Protein 2YX6 (pdb70)

Structure (mmCIF, N/CA/C/O backbone):
data_2YX6
#
_entry.id   2YX6
#
_cell.length_a   94.932
_cell.length_b   99.877
_cell.length_c   48.812
_cell.angle_alpha   90.00
_cell.angle_beta   112.33
_cell.angle_gamma   90.00
#
_symmetry.space_group_name_H-M   'C 1 2 1'
#
loop_
_entity.id
_entity.type
_entity.pdbx_description
1 polymer 'Hypothetical protein PH0822'
2 non-polymer "ADENOSINE-5'-DIPHOSPHATE"
3 water water
#
loop_
_atom_site.group_PDB
_atom_site.id
_atom_site.type_symbol
_atom_site.label_atom_id
_atom_site.label_alt_id
_atom_site.label_comp_id
_atom_site.label_asym_id
_atom_site.label_entity_id
_atom_site.label_seq_id
_atom_site.pdbx_PDB_ins_code
_atom_site.Cartn_x
_atom_site.Cartn_y
_atom_site.Cartn_z
_atom_site.occupancy
_atom_site.B_iso_or_equiv
_atom_site.auth_seq_id
_atom_site.auth_comp_id
_atom_site.auth_asym_id
_atom_site.auth_atom_id
_atom_site.pdbx_PDB_model_num
ATOM 1 N N . MET A 1 1 ? -2.345 10.747 2.861 1.00 29.30 1 MET A N 1
ATOM 2 C CA . MET A 1 1 ? -3.113 10.056 1.842 1.00 27.81 1 MET A CA 1
ATOM 3 C C . MET A 1 1 ? -4.320 9.487 2.558 1.00 25.63 1 MET A C 1
ATOM 4 O O . MET A 1 1 ? -4.472 9.681 3.761 1.00 25.30 1 MET A O 1
ATOM 9 N N . ARG A 1 2 ? -5.132 8.723 1.856 1.00 22.51 2 ARG A N 1
ATOM 10 C CA . ARG A 1 2 ? -6.336 8.219 2.474 1.00 20.86 2 ARG A CA 1
ATOM 11 C C . ARG A 1 2 ? -6.272 6.703 2.677 1.00 18.87 2 ARG A C 1
ATOM 12 O O . ARG A 1 2 ? -5.915 5.921 1.804 1.00 18.98 2 ARG A O 1
ATOM 20 N N . VAL A 1 3 ? -6.528 6.303 3.905 1.00 19.54 3 VAL A N 1
ATOM 21 C CA . VAL A 1 3 ? -6.448 4.909 4.303 1.00 18.39 3 VAL A CA 1
ATOM 22 C C . VAL A 1 3 ? -7.826 4.434 4.715 1.00 17.99 3 VAL A C 1
ATOM 23 O O . VAL A 1 3 ? -8.521 5.114 5.477 1.00 18.70 3 VAL A O 1
ATOM 27 N N . ALA A 1 4 ? -8.193 3.263 4.192 1.00 15.78 4 ALA A N 1
ATOM 28 C CA . ALA A 1 4 ? -9.469 2.577 4.419 1.00 15.22 4 ALA A CA 1
ATOM 29 C C . ALA A 1 4 ? -9.277 1.375 5.380 1.00 15.18 4 ALA A C 1
ATOM 30 O O . ALA A 1 4 ? -8.356 0.620 5.209 1.00 16.28 4 ALA A O 1
ATOM 32 N N . ILE A 1 5 ? -10.190 1.192 6.318 1.00 15.43 5 ILE A N 1
ATOM 33 C CA . ILE A 1 5 ? -10.090 0.156 7.323 1.00 16.07 5 ILE A CA 1
ATOM 34 C C . ILE A 1 5 ? -11.476 -0.446 7.582 1.00 15.63 5 ILE A C 1
ATOM 35 O O . ILE A 1 5 ? -12.386 0.265 7.927 1.00 14.10 5 ILE A O 1
ATOM 40 N N . PRO A 1 6 ? -11.610 -1.790 7.452 1.00 15.56 6 PRO A N 1
ATOM 41 C CA . PRO A 1 6 ? -12.918 -2.426 7.724 1.00 15.25 6 PRO A CA 1
ATOM 42 C C . PRO A 1 6 ? -13.176 -2.428 9.231 1.00 17.47 6 PRO A C 1
ATOM 43 O O . PRO A 1 6 ? -12.250 -2.762 10.007 1.00 16.48 6 PRO A O 1
ATOM 47 N N . ALA A 1 7 ? -14.374 -2.004 9.660 1.00 18.31 7 ALA A N 1
ATOM 48 C CA . ALA A 1 7 ? -14.671 -1.892 11.083 1.00 21.58 7 ALA A CA 1
ATOM 49 C C . ALA A 1 7 ? -15.653 -2.955 11.484 1.00 25.09 7 ALA A C 1
ATOM 50 O O . ALA A 1 7 ? -16.534 -3.318 10.696 1.00 24.74 7 ALA A O 1
ATOM 52 N N . GLU A 1 8 ? -15.527 -3.408 12.728 1.00 28.06 8 GLU A N 1
ATOM 53 C CA . GLU A 1 8 ? -16.402 -4.419 13.282 1.00 33.80 8 GLU A CA 1
ATOM 54 C C . GLU A 1 8 ? -17.781 -3.834 13.724 1.00 34.01 8 GLU A C 1
ATOM 55 O O . GLU A 1 8 ? -18.810 -4.514 13.733 1.00 34.74 8 GLU A O 1
ATOM 61 N N . ASP A 1 9 ? -17.785 -2.557 14.065 1.00 34.83 9 ASP A N 1
ATOM 62 C CA . ASP A 1 9 ? -18.896 -1.860 14.683 1.00 35.15 9 ASP A CA 1
ATOM 63 C C . ASP A 1 9 ? -19.014 -0.572 13.919 1.00 34.45 9 ASP A C 1
ATOM 64 O O . ASP A 1 9 ? -18.116 -0.239 13.154 1.00 34.00 9 ASP A O 1
ATOM 69 N N . ASP A 1 10 ? -20.053 0.210 14.175 1.00 34.81 10 ASP A N 1
ATOM 70 C CA . ASP A 1 10 ? -20.063 1.592 13.671 1.00 35.32 10 ASP A CA 1
A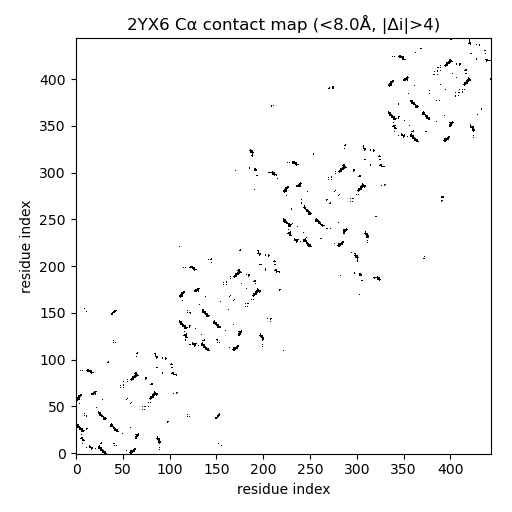TOM 71 C C . ASP A 1 10 ? -19.399 2.580 14.616 1.00 34.10 10 ASP A C 1
ATOM 72 O O . ASP A 1 10 ? -19.667 3.771 14.557 1.00 34.00 10 ASP A O 1
ATOM 77 N N . ARG A 1 11 ? -18.469 2.105 15.434 1.00 33.17 11 ARG A N 1
ATOM 78 C CA . ARG A 1 11 ? -17.787 2.986 16.387 1.00 31.82 11 ARG A CA 1
ATOM 79 C C . ARG A 1 11 ? -16.617 3.853 15.878 1.00 30.62 11 ARG A C 1
ATOM 80 O O . ARG A 1 11 ? -15.902 4.431 16.694 1.00 29.37 11 ARG A O 1
ATOM 88 N N . GLY A 1 12 ? -16.414 3.948 14.552 1.00 29.30 12 GLY A N 1
ATOM 89 C CA . GLY A 1 12 ? -15.339 4.793 13.976 1.00 26.74 12 GLY A CA 1
ATOM 90 C C . GLY A 1 12 ? -13.946 4.366 14.435 1.00 26.59 12 GLY A C 1
ATOM 91 O O . GLY A 1 12 ? -13.652 3.156 14.508 1.00 25.38 12 GLY A O 1
ATOM 92 N N . ILE A 1 13 ? -13.103 5.342 14.783 1.00 24.36 13 ILE A N 1
ATOM 93 C CA . ILE A 1 13 ? -11.776 5.020 15.276 1.00 23.73 13 ILE A CA 1
ATOM 94 C C . ILE A 1 13 ? -11.717 4.326 16.659 1.00 23.35 13 ILE A C 1
ATOM 95 O O . ILE A 1 13 ? -10.627 3.929 17.105 1.00 23.75 13 ILE A O 1
ATOM 100 N N . LYS A 1 14 ? -12.879 4.153 17.298 1.00 23.22 14 LYS A N 1
ATOM 101 C CA . LYS A 1 14 ? -12.970 3.354 18.511 1.00 22.88 14 LYS A CA 1
ATOM 102 C C . LYS A 1 14 ? -13.402 1.892 18.259 1.00 23.61 14 LYS A C 1
ATOM 103 O O . LYS A 1 14 ? -13.477 1.084 19.232 1.00 23.12 14 LYS A O 1
ATOM 109 N N . SER A 1 15 ? -13.649 1.540 16.987 1.00 21.21 15 SER A N 1
ATOM 110 C CA . SER A 1 15 ? -14.026 0.165 16.670 1.00 21.37 15 SER A CA 1
ATOM 111 C C . SER A 1 15 ? -12.777 -0.666 16.458 1.00 20.52 15 SER A C 1
ATOM 112 O O . SER A 1 15 ? -11.698 -0.140 16.383 1.00 21.36 15 SER A O 1
ATOM 115 N N . ASN A 1 16 ? -12.907 -1.972 16.377 1.00 21.80 16 ASN A N 1
ATOM 116 C CA . ASN A 1 16 ? -11.743 -2.802 16.046 1.00 21.58 16 ASN A CA 1
ATOM 117 C C . ASN A 1 16 ? -11.754 -3.080 14.540 1.00 21.70 16 ASN A C 1
ATOM 118 O O . ASN A 1 16 ? -12.797 -3.020 13.907 1.00 21.68 16 ASN A O 1
ATOM 123 N N . VAL A 1 17 ? -10.602 -3.420 13.984 1.00 20.97 17 VAL A N 1
ATOM 124 C CA . VAL A 1 17 ? -10.525 -3.917 12.631 1.00 21.31 17 VAL A CA 1
ATOM 125 C C . VAL A 1 17 ? -11.388 -5.157 12.580 1.00 23.35 17 VAL A C 1
ATOM 126 O O . VAL A 1 17 ? -11.237 -6.026 13.397 1.00 22.28 17 VAL A O 1
ATOM 130 N N . SER A 1 18 ? -12.326 -5.212 11.640 1.00 25.16 18 SER A N 1
ATOM 131 C CA . SER A 1 18 ? -13.137 -6.408 11.442 1.00 27.24 18 SER A CA 1
ATOM 132 C C . SER A 1 18 ? -12.231 -7.530 10.995 1.00 27.47 18 SER A C 1
ATOM 133 O O . SER A 1 18 ? -11.373 -7.356 10.129 1.00 27.24 18 SER A O 1
ATOM 136 N N . LYS A 1 19 ? -12.406 -8.691 11.590 1.00 28.85 19 LYS A N 1
ATOM 137 C CA . LYS A 1 19 ? -11.552 -9.806 11.228 1.00 31.59 19 LYS A CA 1
ATOM 138 C C . LYS A 1 19 ? -11.805 -10.341 9.800 1.00 31.25 19 LYS A C 1
ATOM 139 O O . LYS A 1 19 ? -10.907 -10.935 9.213 1.00 30.99 19 LYS A O 1
ATOM 145 N N . HIS A 1 20 ? -12.990 -10.106 9.227 1.00 31.40 20 HIS A N 1
ATOM 146 C CA . HIS A 1 20 ? -13.247 -10.546 7.838 1.00 31.69 20 HIS A CA 1
ATOM 147 C C . HIS A 1 20 ? -13.614 -9.395 6.912 1.00 31.31 20 HIS A C 1
ATOM 148 O O . HIS A 1 20 ? -14.731 -8.911 6.950 1.00 30.30 20 HIS A O 1
ATOM 155 N N . PHE A 1 21 ? -12.681 -9.001 6.053 1.00 31.53 21 PHE A N 1
ATOM 156 C CA . PHE A 1 21 ? -12.965 -8.005 5.046 1.00 32.73 21 PHE A CA 1
ATOM 157 C C . PHE A 1 21 ? -14.079 -8.592 4.156 1.00 35.04 21 PHE A C 1
ATOM 158 O O . PHE A 1 21 ? -14.188 -9.806 3.923 1.00 36.83 21 PHE A O 1
ATOM 166 N N . GLY A 1 22 ? -14.947 -7.773 3.655 1.00 36.18 22 GLY A N 1
ATOM 167 C CA . GLY A 1 22 ? -15.857 -8.410 2.676 1.00 37.82 22 GLY A CA 1
ATOM 168 C C . GLY A 1 22 ? -17.167 -8.694 3.357 1.00 37.87 22 GLY A C 1
ATOM 169 O O . GLY A 1 22 ? -18.194 -8.231 2.901 1.00 39.52 22 GLY A O 1
ATOM 170 N N . ARG A 1 23 ? -17.142 -9.370 4.500 1.00 37.17 23 ARG A N 1
ATOM 171 C CA . ARG A 1 23 ? -18.381 -9.464 5.266 1.00 37.17 23 ARG A CA 1
ATOM 172 C C . ARG A 1 23 ? -18.596 -8.272 6.207 1.00 36.14 23 ARG A C 1
ATOM 173 O O . ARG A 1 23 ? -19.663 -8.085 6.748 1.00 36.51 23 ARG A O 1
ATOM 181 N N . SER A 1 24 ? -17.594 -7.418 6.343 1.00 35.17 24 SER A N 1
ATOM 182 C CA . SER A 1 24 ? -17.714 -6.227 7.175 1.00 34.23 24 SER A CA 1
ATOM 183 C C . SER A 1 24 ? -18.735 -5.178 6.614 1.00 33.82 24 SER A C 1
ATOM 184 O O . SER A 1 24 ? -18.937 -5.036 5.398 1.00 33.48 24 SER A O 1
ATOM 187 N N . ARG A 1 25 ? -19.381 -4.462 7.521 1.00 33.65 25 ARG A N 1
ATOM 188 C CA . ARG A 1 25 ? -20.492 -3.585 7.137 1.00 33.86 25 ARG A CA 1
ATOM 189 C C . ARG A 1 25 ? -20.223 -2.109 7.381 1.00 31.90 25 ARG A C 1
ATOM 190 O O . ARG A 1 25 ? -21.004 -1.262 6.962 1.00 31.45 25 ARG A O 1
ATOM 198 N N . TYR A 1 26 ? -19.093 -1.810 8.023 1.00 31.12 26 TYR A N 1
ATOM 199 C CA . TYR A 1 26 ? -18.641 -0.437 8.203 1.00 28.78 26 TYR A CA 1
ATOM 200 C C . TYR A 1 26 ? -17.190 -0.300 7.800 1.00 26.00 26 TYR A C 1
ATOM 201 O O . TYR A 1 26 ? -16.402 -1.195 7.988 1.00 23.25 26 TYR A O 1
ATOM 210 N N . PHE A 1 27 ? -16.831 0.850 7.260 1.00 22.10 27 PHE A N 1
ATOM 211 C CA . PHE A 1 27 ? -15.468 1.135 6.871 1.00 20.10 27 PHE A CA 1
ATOM 212 C C . PHE A 1 27 ? -15.139 2.479 7.444 1.00 18.99 27 PHE A C 1
ATOM 213 O O . PHE A 1 27 ? -15.984 3.374 7.482 1.00 18.34 27 PHE A O 1
ATOM 221 N N . VAL A 1 28 ? -1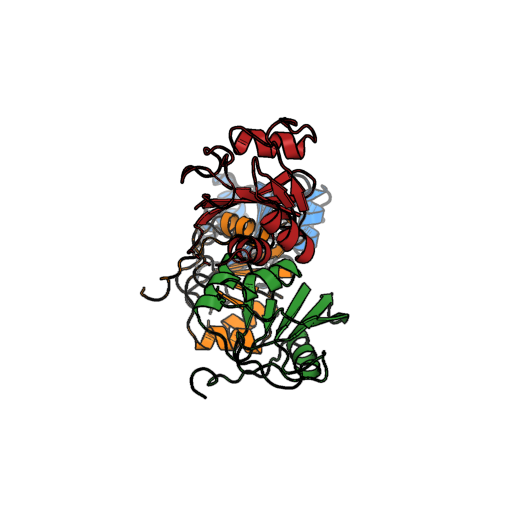3.889 2.634 7.831 1.00 18.13 28 VAL A N 1
ATOM 222 C CA . VAL A 1 28 ? -13.343 3.927 8.271 1.00 15.01 28 VAL A CA 1
ATOM 223 C C . VAL A 1 28 ? -12.274 4.417 7.292 1.00 16.33 28 VAL A C 1
ATOM 224 O O . VAL A 1 28 ? -11.366 3.697 6.953 1.00 16.24 28 VAL A O 1
ATOM 228 N N . PHE A 1 29 ? -12.395 5.658 6.842 1.00 16.55 29 PHE A N 1
ATOM 229 C CA . PHE A 1 29 ? -11.505 6.294 5.869 1.00 16.77 29 PHE A CA 1
ATOM 230 C C . PHE A 1 29 ? -10.773 7.365 6.647 1.00 17.10 29 PHE A C 1
ATOM 231 O O . PHE A 1 29 ? -11.395 8.233 7.280 1.00 18.40 29 PHE A O 1
ATOM 239 N N . VAL A 1 30 ? -9.461 7.289 6.629 1.00 18.41 30 VAL A N 1
ATOM 240 C CA . VAL A 1 30 ? -8.682 8.214 7.444 1.00 20.02 30 VAL A CA 1
ATOM 241 C C . VAL A 1 30 ? -7.735 8.981 6.556 1.00 21.71 30 VAL A C 1
ATOM 242 O O . VAL A 1 30 ? -6.869 8.351 5.860 1.00 22.46 30 VAL A O 1
ATOM 246 N N . ASP A 1 31 ? -7.850 10.312 6.579 1.00 22.71 31 ASP A N 1
ATOM 247 C CA . ASP A 1 31 ? -6.937 11.152 5.855 1.00 24.41 31 ASP A CA 1
ATOM 248 C C . ASP A 1 31 ? -5.728 11.523 6.666 1.00 25.26 31 ASP A C 1
ATOM 249 O O . ASP A 1 31 ? -5.843 12.183 7.712 1.00 24.78 31 ASP A O 1
ATOM 254 N N . ILE A 1 32 ? -4.568 11.116 6.169 1.00 24.70 32 ILE A N 1
ATOM 255 C CA . ILE A 1 32 ? -3.328 11.302 6.930 1.00 26.47 32 ILE A CA 1
ATOM 256 C C . ILE A 1 32 ? -2.440 12.293 6.154 1.00 29.19 32 ILE A C 1
ATOM 257 O O . ILE A 1 32 ? -2.254 12.183 4.927 1.00 29.95 32 ILE A O 1
ATOM 262 N N . GLU A 1 33 ? -1.930 13.284 6.870 1.00 31.40 33 GLU A N 1
ATOM 263 C CA . GLU A 1 33 ? -0.979 14.247 6.300 1.00 32.99 33 GLU A CA 1
ATOM 264 C C . GLU A 1 33 ? 0.211 14.363 7.260 1.00 33.58 33 GLU A C 1
ATOM 265 O O . GLU A 1 33 ? 0.066 14.904 8.354 1.00 32.71 33 GLU A O 1
ATOM 271 N N . GLY A 1 34 ? 1.343 13.747 6.882 1.00 34.14 34 GLY A N 1
ATOM 272 C CA . GLY A 1 34 ? 2.487 13.618 7.792 1.00 35.09 34 GLY A CA 1
ATOM 273 C C . GLY A 1 34 ? 2.164 12.747 9.001 1.00 35.29 34 GLY A C 1
ATOM 274 O O . GLY A 1 34 ? 1.776 11.599 8.868 1.00 35.46 34 GLY A O 1
ATOM 275 N N . GLU A 1 35 ? 2.344 13.309 10.186 1.00 35.95 35 GLU A N 1
ATOM 276 C CA . GLU A 1 35 ? 2.048 12.631 11.442 1.00 36.33 35 GLU A CA 1
ATOM 277 C C . GLU A 1 35 ? 0.622 12.906 11.811 1.00 33.89 35 GLU A C 1
ATOM 278 O O . GLU A 1 35 ? 0.191 12.464 12.856 1.00 34.90 35 GLU A O 1
ATOM 284 N N . ASP A 1 36 ? -0.119 13.615 10.948 1.00 30.70 36 ASP A N 1
ATOM 285 C CA . ASP A 1 36 ? -1.411 14.207 11.326 1.00 29.71 36 ASP A CA 1
ATOM 286 C C . ASP A 1 36 ? -2.612 13.521 10.641 1.00 27.27 36 ASP A C 1
ATOM 287 O O . ASP A 1 36 ? -2.609 13.268 9.448 1.00 27.56 36 ASP A O 1
ATOM 292 N N . VAL A 1 37 ? -3.590 13.208 11.469 1.00 27.44 37 VAL A N 1
ATOM 293 C CA . VAL A 1 37 ? -4.847 12.624 11.067 1.00 28.21 37 VAL A CA 1
ATOM 294 C C . VAL A 1 37 ? -5.755 13.823 10.837 1.00 28.11 37 VAL A C 1
ATOM 295 O O . VAL A 1 37 ? -6.184 14.445 11.820 1.00 29.29 37 VAL A O 1
ATOM 299 N N . LYS A 1 38 ? -6.026 14.143 9.574 1.00 27.54 38 LYS A N 1
ATOM 300 C CA . LYS A 1 38 ? -6.794 15.323 9.192 1.00 27.09 38 LYS A CA 1
ATOM 301 C C . LYS A 1 38 ? -8.312 15.130 9.124 1.00 25.76 38 LYS A C 1
ATOM 302 O O . LYS A 1 38 ? -9.069 16.078 9.182 1.00 25.70 38 LYS A O 1
ATOM 308 N N . ASN A 1 39 ? -8.761 13.897 8.954 1.00 24.88 39 ASN A N 1
ATOM 309 C CA . ASN A 1 39 ? -10.165 13.641 8.763 1.00 24.13 39 ASN A CA 1
ATOM 310 C C . ASN A 1 39 ? -10.424 12.166 9.032 1.00 23.28 39 ASN A C 1
ATOM 311 O O . ASN A 1 39 ? -9.586 11.318 8.644 1.00 21.81 39 ASN A O 1
ATOM 316 N N . VAL A 1 40 ? -11.530 11.873 9.727 1.00 20.61 40 VAL A N 1
ATOM 317 C CA . VAL A 1 40 ? -12.042 10.509 9.849 1.00 21.06 40 VAL A CA 1
ATOM 318 C C . VAL A 1 40 ? -13.457 10.458 9.275 1.00 22.40 40 VAL A C 1
ATOM 319 O O . VAL A 1 40 ? -14.260 11.357 9.490 1.00 21.81 40 VAL A O 1
ATOM 323 N N . GLU A 1 41 ? -13.741 9.433 8.485 1.00 22.88 41 GLU A N 1
ATOM 324 C CA . GLU A 1 41 ? -15.031 9.318 7.831 1.00 22.38 41 GLU A CA 1
ATOM 325 C C . GLU A 1 41 ? -15.483 7.912 8.069 1.00 23.11 41 GLU A C 1
ATOM 326 O O . GLU A 1 41 ? -14.759 6.970 7.762 1.00 21.07 41 GLU A O 1
ATOM 332 N N . VAL A 1 42 ? -16.687 7.778 8.633 1.00 23.29 42 VAL A N 1
ATOM 333 C CA . VAL A 1 42 ? -17.217 6.502 9.051 1.00 24.60 42 VAL A CA 1
ATOM 334 C C . VAL A 1 42 ? -18.483 6.219 8.240 1.00 24.38 42 VAL A C 1
ATOM 335 O O . VAL A 1 42 ? -19.520 6.840 8.480 1.00 23.55 42 VAL A O 1
ATOM 339 N N . VAL A 1 43 ? -18.388 5.362 7.232 1.00 24.84 43 VAL A N 1
ATOM 340 C CA . VAL A 1 43 ? -19.599 5.085 6.392 1.00 23.42 43 VAL A CA 1
ATOM 341 C C . VAL A 1 43 ? -19.975 3.613 6.422 1.00 23.90 43 VAL A C 1
ATOM 342 O O . VAL A 1 43 ? -19.200 2.775 6.909 1.00 22.79 43 VAL A O 1
ATOM 346 N N . GLU A 1 44 ? -21.171 3.277 5.943 1.00 23.03 44 GLU A N 1
ATOM 347 C CA . GLU A 1 44 ? -21.535 1.877 5.893 1.00 27.63 44 GLU A CA 1
ATOM 348 C C . GLU A 1 44 ? -21.465 1.312 4.502 1.00 29.20 44 GLU A C 1
ATOM 349 O O . GLU A 1 44 ? -21.407 2.047 3.508 1.00 29.57 44 GLU A O 1
ATOM 355 N N . VAL A 1 45 ? -21.353 0.001 4.418 1.00 34.14 45 VAL A N 1
ATOM 356 C CA . VAL A 1 45 ? -21.269 -0.648 3.108 1.00 38.27 45 VAL A CA 1
ATOM 357 C C . VAL A 1 45 ? -22.694 -0.912 2.610 1.00 41.52 45 VAL A C 1
ATOM 358 O O . VAL A 1 45 ? -23.567 -1.338 3.395 1.00 42.08 45 VAL A O 1
ATOM 362 N N . PRO A 1 46 ? -22.944 -0.632 1.321 1.00 44.03 46 PRO A N 1
ATOM 363 C CA . PRO A 1 46 ? -24.159 -1.043 0.577 1.00 46.63 46 PRO A CA 1
ATOM 364 C C . PRO A 1 46 ? -24.520 -2.562 0.599 1.00 47.71 46 PRO A C 1
ATOM 365 O O . PRO A 1 46 ? -23.622 -3.412 0.652 1.00 48.18 46 PRO A O 1
ATOM 369 N N . PHE A 1 47 ? -25.843 -2.834 0.573 1.00 49.44 47 PHE A N 1
ATOM 370 C CA . PHE A 1 47 ? -26.554 -4.156 0.530 1.00 50.04 47 PHE A CA 1
ATOM 371 C C . PHE A 1 47 ? -26.764 -4.779 1.909 1.00 51.30 47 PHE A C 1
ATOM 372 O O . PHE A 1 47 ? -25.847 -5.397 2.481 1.00 53.29 47 PHE A O 1
ATOM 380 N N . GLY A 1 53 ? -16.564 -6.918 -8.398 1.00 39.16 53 GLY A N 1
ATOM 381 C CA . GLY A 1 53 ? -15.616 -6.256 -7.479 1.00 38.54 53 GLY A CA 1
ATOM 382 C C . GLY A 1 53 ? -16.245 -5.066 -6.769 1.00 38.31 53 GLY A C 1
ATOM 383 O O . GLY A 1 53 ? -15.697 -3.979 -6.762 1.00 37.80 53 GLY A O 1
ATOM 384 N N . ASP A 1 54 ? -17.398 -5.290 -6.133 1.00 37.65 54 ASP A N 1
ATOM 385 C CA . ASP A 1 54 ? -18.143 -4.222 -5.456 1.00 35.90 54 ASP A CA 1
ATOM 386 C C . ASP A 1 54 ? -17.322 -3.495 -4.400 1.00 33.56 54 ASP A C 1
ATOM 387 O O . ASP A 1 54 ? -17.094 -2.325 -4.538 1.00 32.46 54 ASP A O 1
ATOM 392 N N . LEU A 1 55 ? -16.887 -4.224 -3.371 1.00 31.07 55 LEU A N 1
ATOM 393 C CA . LEU A 1 55 ? -16.085 -3.671 -2.294 1.00 29.04 55 LEU A CA 1
ATOM 394 C C . LEU A 1 55 ? -14.870 -2.929 -2.717 1.00 26.82 55 LEU A C 1
ATOM 395 O O . LEU A 1 55 ? -14.703 -1.808 -2.283 1.00 28.14 55 LEU A O 1
ATOM 400 N N . PRO A 1 56 ? -14.006 -3.519 -3.565 1.00 26.25 56 PRO A N 1
ATOM 401 C CA . PRO A 1 56 ? -12.853 -2.746 -4.038 1.00 24.93 56 PRO A CA 1
ATOM 402 C C . PRO A 1 56 ? -13.191 -1.452 -4.717 1.00 25.11 56 PRO A C 1
ATOM 403 O O . PRO A 1 56 ? -12.500 -0.430 -4.537 1.00 23.06 56 PRO A O 1
ATOM 407 N N . ASN A 1 57 ? -14.261 -1.496 -5.502 1.00 25.45 57 ASN A N 1
ATOM 408 C CA . ASN A 1 57 ? -14.685 -0.344 -6.253 1.00 24.34 57 ASN A CA 1
ATOM 409 C C . ASN A 1 57 ? -15.263 0.637 -5.277 1.00 22.55 57 ASN A C 1
ATOM 410 O O . ASN A 1 57 ? -15.080 1.806 -5.419 1.00 23.70 57 ASN A O 1
ATOM 415 N N . PHE A 1 58 ? -15.968 0.149 -4.285 1.00 23.02 58 PHE A N 1
ATOM 416 C CA . PHE A 1 58 ? -16.449 0.999 -3.192 1.00 22.62 58 PHE A CA 1
ATOM 417 C C . PHE A 1 58 ? -15.298 1.781 -2.578 1.00 21.93 58 PHE A C 1
ATOM 418 O O . PHE A 1 58 ? -15.339 3.008 -2.486 1.00 21.10 58 PHE A O 1
ATOM 426 N N . ILE A 1 59 ? -14.225 1.064 -2.221 1.00 20.81 59 ILE A N 1
ATOM 427 C CA . ILE A 1 59 ? -13.027 1.703 -1.626 1.00 20.19 59 ILE A CA 1
ATOM 428 C C . ILE A 1 59 ? -12.368 2.729 -2.575 1.00 20.38 59 ILE A C 1
ATOM 429 O O . ILE A 1 59 ? -12.180 3.882 -2.202 1.00 19.43 59 ILE A O 1
ATOM 434 N N . LYS A 1 60 ? -12.075 2.335 -3.815 1.00 22.20 60 LYS A N 1
ATOM 435 C CA . LYS A 1 60 ? -11.536 3.223 -4.835 1.00 23.34 60 LYS A CA 1
ATOM 436 C C . LYS A 1 60 ? -12.400 4.470 -5.036 1.00 23.09 60 LYS A C 1
ATOM 437 O O . LYS A 1 60 ? -11.902 5.578 -5.059 1.00 21.85 60 LYS A O 1
ATOM 443 N N . ASP A 1 61 ? -13.719 4.275 -5.098 1.00 22.86 61 ASP A N 1
ATOM 444 C CA . ASP A 1 61 ? -14.659 5.391 -5.256 1.00 25.19 61 ASP A CA 1
ATOM 445 C C . ASP A 1 61 ? -14.610 6.378 -4.086 1.00 24.92 61 ASP A C 1
ATOM 446 O O . ASP A 1 61 ? -14.973 7.524 -4.243 1.00 25.25 61 ASP A O 1
ATOM 451 N N . HIS A 1 62 ? -14.178 5.906 -2.919 1.00 24.68 62 HIS A N 1
ATOM 452 C CA . HIS A 1 62 ? -13.947 6.772 -1.774 1.00 24.14 62 HIS A CA 1
ATOM 453 C C . HIS A 1 62 ? -12.554 7.366 -1.652 1.00 23.21 62 HIS A C 1
ATOM 454 O O . HIS A 1 62 ? -12.259 8.044 -0.687 1.00 24.87 62 HIS A O 1
ATOM 461 N N . GLY A 1 63 ? -11.723 7.178 -2.648 1.00 22.50 63 GLY A N 1
ATOM 462 C CA . GLY A 1 63 ? -10.412 7.849 -2.690 1.00 20.73 63 GLY A CA 1
ATOM 463 C C . GLY A 1 63 ? -9.327 7.138 -1.907 1.00 21.45 63 GLY A C 1
ATOM 464 O O . GLY A 1 63 ? -8.251 7.683 -1.756 1.00 19.70 63 GLY A O 1
ATOM 465 N N . ALA A 1 64 ? -9.600 5.927 -1.374 1.00 20.23 64 ALA A N 1
ATOM 466 C CA . ALA A 1 64 ? -8.599 5.295 -0.481 1.00 20.86 64 ALA A CA 1
ATOM 467 C C . ALA A 1 64 ? -7.548 4.659 -1.365 1.00 21.37 64 ALA A C 1
ATOM 468 O O . ALA A 1 64 ? -7.882 4.061 -2.399 1.00 20.69 64 ALA A O 1
ATOM 470 N N . LYS A 1 65 ? -6.271 4.823 -1.015 1.00 21.36 65 LYS A N 1
ATOM 471 C CA . LYS A 1 65 ? -5.221 4.232 -1.837 1.00 20.12 65 LYS A CA 1
ATOM 472 C C . LYS A 1 65 ? -4.521 3.131 -1.061 1.00 19.07 65 LYS A C 1
ATOM 473 O O . LYS A 1 65 ? -3.774 2.347 -1.620 1.00 17.68 65 LYS A O 1
ATOM 479 N N . ILE A 1 66 ? -4.801 3.062 0.235 1.00 16.42 66 ILE A N 1
ATOM 480 C CA . ILE A 1 66 ? -4.294 1.963 1.060 1.00 16.70 66 ILE A CA 1
ATOM 481 C C . ILE A 1 66 ? -5.427 1.367 1.892 1.00 16.11 66 ILE A C 1
ATOM 482 O O . ILE A 1 66 ? -6.271 2.058 2.384 1.00 16.78 66 ILE A O 1
ATOM 487 N N . VAL A 1 67 ? -5.431 0.055 2.026 1.00 17.31 67 VAL A N 1
ATOM 488 C CA . VAL A 1 67 ? -6.411 -0.649 2.859 1.00 14.80 67 VAL A CA 1
ATOM 489 C C . VAL A 1 67 ? -5.652 -1.435 3.925 1.00 15.29 67 VAL A C 1
ATOM 490 O O . VAL A 1 67 ? -4.729 -2.212 3.585 1.00 15.79 67 VAL A O 1
ATOM 494 N N . LEU A 1 68 ? -6.036 -1.252 5.185 1.00 13.89 68 LEU A N 1
ATOM 495 C CA . LEU A 1 68 ? -5.489 -2.043 6.259 1.00 14.69 68 LEU A CA 1
ATOM 496 C C . LEU A 1 68 ? -6.496 -3.063 6.685 1.00 16.29 68 LEU A C 1
ATOM 497 O O . LEU A 1 68 ? -7.549 -2.686 7.146 1.00 16.00 68 LEU A O 1
ATOM 502 N N . THR A 1 69 ? -6.150 -4.350 6.594 1.00 17.61 69 THR A N 1
ATOM 503 C CA . THR A 1 69 ? -7.097 -5.375 7.020 1.00 18.65 69 THR A CA 1
ATOM 504 C C . THR A 1 69 ? -6.432 -6.442 7.874 1.00 18.57 69 THR A C 1
ATOM 505 O O . THR A 1 69 ? -5.208 -6.520 7.942 1.00 20.16 69 THR A O 1
ATOM 509 N N . TYR A 1 70 ? -7.274 -7.247 8.533 1.00 18.69 70 TYR A N 1
ATOM 510 C CA . TYR A 1 70 ? -6.842 -8.460 9.202 1.00 19.17 70 TYR A CA 1
ATOM 511 C C . TYR A 1 70 ? -6.788 -9.548 8.119 1.00 18.53 70 TYR A C 1
ATOM 512 O O . TYR A 1 70 ? -5.770 -9.743 7.460 1.00 17.29 70 TYR A O 1
ATOM 521 N N . GLY A 1 71 ? -7.930 -10.172 7.877 1.00 17.21 71 GLY A N 1
ATOM 522 C CA . GLY A 1 71 ? -8.059 -11.188 6.843 1.00 18.57 71 GLY A CA 1
ATOM 523 C C . GLY A 1 71 ? -8.789 -10.662 5.603 1.00 19.16 71 GLY A C 1
ATOM 524 O O . GLY A 1 71 ? -9.703 -9.846 5.678 1.00 18.99 71 GLY A O 1
ATOM 525 N N . ILE A 1 72 ? -8.369 -11.142 4.443 1.00 18.90 72 ILE A N 1
ATOM 526 C CA . ILE A 1 72 ? -8.979 -10.742 3.198 1.00 20.14 72 ILE A CA 1
ATOM 527 C C . ILE A 1 72 ? -8.532 -11.777 2.215 1.00 20.73 72 ILE A C 1
ATOM 528 O O . ILE A 1 72 ? -7.464 -12.378 2.399 1.00 22.61 72 ILE A O 1
ATOM 533 N N . GLY A 1 73 ? -9.361 -12.075 1.225 1.00 21.75 73 GLY A N 1
ATOM 534 C CA . GLY A 1 73 ? -9.032 -13.126 0.268 1.00 21.08 73 GLY A CA 1
ATOM 535 C C . GLY A 1 73 ? -8.018 -12.700 -0.757 1.00 21.63 73 GLY A C 1
ATOM 536 O O . GLY A 1 73 ? -7.878 -11.528 -1.064 1.00 22.67 73 GLY A O 1
ATOM 537 N N . ARG A 1 74 ? -7.325 -13.665 -1.319 1.00 22.77 74 ARG A N 1
ATOM 538 C CA . ARG A 1 74 ? -6.313 -13.409 -2.344 1.00 24.73 74 ARG A CA 1
ATOM 539 C C . ARG A 1 74 ? -6.865 -12.701 -3.565 1.00 25.04 74 ARG A C 1
ATOM 540 O O . ARG A 1 74 ? -6.240 -11.795 -4.112 1.00 25.17 74 ARG A O 1
ATOM 548 N N . ARG A 1 75 ? -8.034 -13.157 -4.011 1.00 24.90 75 ARG A N 1
ATOM 549 C CA . ARG A 1 75 ? -8.734 -12.551 -5.128 1.00 24.13 75 ARG A CA 1
ATOM 550 C C . ARG A 1 75 ? -9.044 -11.071 -4.893 1.00 22.72 75 ARG A C 1
ATOM 551 O O . ARG A 1 75 ? -8.877 -10.277 -5.827 1.00 23.01 75 ARG A O 1
ATOM 559 N N . ALA A 1 76 ? -9.508 -10.724 -3.682 1.00 21.05 76 ALA A N 1
ATOM 560 C CA . ALA A 1 76 ? -9.827 -9.317 -3.292 1.00 21.27 76 ALA A CA 1
ATOM 561 C C . ALA A 1 76 ? -8.579 -8.429 -3.324 1.00 20.97 76 ALA A C 1
ATOM 562 O O . ALA A 1 76 ? -8.620 -7.315 -3.863 1.00 21.82 76 ALA A O 1
ATOM 564 N N . ILE A 1 77 ? -7.470 -8.946 -2.773 1.00 20.93 77 ILE A N 1
ATOM 565 C CA . ILE A 1 77 ? -6.155 -8.291 -2.783 1.00 19.11 77 ILE A CA 1
ATOM 566 C C . ILE A 1 77 ? -5.783 -8.049 -4.221 1.00 19.28 77 ILE A C 1
ATOM 567 O O . ILE A 1 77 ? -5.427 -6.955 -4.583 1.00 16.93 77 ILE A O 1
ATOM 572 N N . GLU A 1 78 ? -5.854 -9.085 -5.051 1.00 18.61 78 GLU A N 1
ATOM 573 C CA . GLU A 1 78 ? -5.454 -8.894 -6.461 1.00 20.26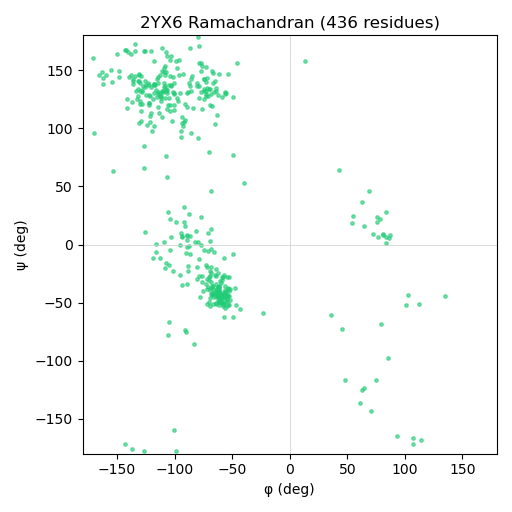 78 GLU A CA 1
ATOM 574 C C . GLU A 1 78 ? -6.332 -7.837 -7.188 1.00 19.35 78 GLU A C 1
ATOM 575 O O . GLU A 1 78 ? -5.838 -6.975 -7.945 1.00 19.03 78 GLU A O 1
ATOM 581 N N . TYR A 1 79 ? -7.620 -7.881 -6.898 1.00 19.85 79 TYR A N 1
ATOM 582 C CA . TYR A 1 79 ? -8.564 -6.940 -7.465 1.00 20.28 79 TYR A CA 1
ATOM 583 C C . TYR A 1 79 ? -8.200 -5.490 -7.004 1.00 19.41 79 TYR A C 1
ATOM 584 O O . TYR A 1 79 ? -8.190 -4.576 -7.806 1.00 17.58 79 TYR A O 1
ATOM 593 N N . PHE A 1 80 ? -7.798 -5.340 -5.738 1.00 19.33 80 PHE A N 1
ATOM 594 C CA . PHE A 1 80 ? -7.374 -4.063 -5.174 1.00 18.39 80 PHE A CA 1
ATOM 595 C C . PHE A 1 80 ? -6.139 -3.569 -5.909 1.00 19.93 80 PHE A C 1
ATOM 596 O O . PHE A 1 80 ? -6.054 -2.404 -6.353 1.00 20.57 80 PHE A O 1
ATOM 604 N N . ASN A 1 81 ? -5.189 -4.478 -6.070 1.00 18.94 81 ASN A N 1
ATOM 605 C CA . ASN A 1 81 ? -3.961 -4.206 -6.711 1.00 19.12 81 ASN A CA 1
ATOM 606 C C . ASN A 1 81 ? -4.153 -3.774 -8.168 1.00 19.27 81 ASN A C 1
ATOM 607 O O . ASN A 1 81 ? -3.473 -2.859 -8.648 1.00 20.84 81 ASN A O 1
ATOM 612 N N . SER A 1 82 ? -5.133 -4.361 -8.844 1.00 19.89 82 SER A N 1
ATOM 613 C CA . SER A 1 82 ? -5.388 -4.029 -10.230 1.00 19.49 82 SER A CA 1
ATOM 614 C C . SER A 1 82 ? -5.920 -2.592 -10.304 1.00 19.59 82 SER A C 1
ATOM 615 O O . SER A 1 82 ? -5.776 -1.935 -11.341 1.00 20.61 82 SER A O 1
ATOM 618 N N . LEU A 1 83 ? -6.515 -2.110 -9.220 1.00 19.13 83 LEU A N 1
ATOM 619 C CA . LEU A 1 83 ? -7.058 -0.743 -9.112 1.00 18.21 83 LEU A CA 1
ATOM 620 C C . LEU A 1 83 ? -6.038 0.221 -8.485 1.00 19.52 83 LEU A C 1
ATOM 621 O O . LEU A 1 83 ? -6.352 1.380 -8.102 1.00 20.37 83 LEU A O 1
ATOM 626 N N . GLY A 1 84 ? -4.813 -0.263 -8.343 1.00 18.81 84 GLY A N 1
ATOM 627 C CA . GLY A 1 84 ? -3.695 0.618 -7.902 1.00 18.84 84 GLY A CA 1
ATOM 628 C C . GLY A 1 84 ? -3.856 0.857 -6.424 1.00 18.51 84 GLY A C 1
ATOM 629 O O . GLY A 1 84 ? -3.398 1.883 -5.910 1.00 21.10 84 GLY A O 1
ATOM 630 N N . ILE A 1 85 ? -4.553 -0.058 -5.746 1.00 16.36 85 ILE A N 1
ATOM 631 C CA . ILE A 1 85 ? -4.731 0.031 -4.290 1.00 15.74 85 ILE A CA 1
ATOM 632 C C . ILE A 1 85 ? -3.931 -1.076 -3.534 1.00 16.67 85 ILE A C 1
ATOM 633 O O . ILE A 1 85 ? -3.962 -2.234 -3.928 1.00 15.02 85 ILE A O 1
ATOM 638 N N . SER A 1 86 ? -3.208 -0.670 -2.496 1.00 16.59 86 SER A N 1
ATOM 639 C CA . SER A 1 86 ? -2.300 -1.542 -1.755 1.00 17.82 86 SER A CA 1
ATOM 640 C C . SER A 1 86 ? -3.042 -2.037 -0.579 1.00 16.09 86 SER A C 1
ATOM 641 O O . SER A 1 86 ? -3.809 -1.301 -0.005 1.00 17.79 86 SER A O 1
ATOM 644 N N . VAL A 1 87 ? -2.780 -3.255 -0.165 1.00 16.41 87 VAL A N 1
ATOM 645 C CA . VAL A 1 87 ? -3.524 -3.828 0.946 1.00 16.55 87 VAL A CA 1
ATOM 646 C C . VAL A 1 87 ? -2.481 -4.270 1.986 1.00 17.01 87 VAL A C 1
ATOM 647 O O . VAL A 1 87 ? -1.467 -4.879 1.606 1.00 18.19 87 VAL A O 1
ATOM 651 N N . VAL A 1 88 ? -2.734 -4.015 3.269 1.00 14.96 88 VAL A N 1
ATOM 652 C CA . VAL A 1 88 ? -1.927 -4.569 4.361 1.00 16.50 88 VAL A CA 1
ATOM 653 C C . VAL A 1 88 ? -2.798 -5.572 5.139 1.00 17.07 88 VAL A C 1
ATOM 654 O O . VAL A 1 88 ? -3.934 -5.228 5.530 1.00 17.73 88 VAL A O 1
ATOM 658 N N . THR A 1 89 ? -2.290 -6.809 5.287 1.00 17.68 89 THR A N 1
ATOM 659 C CA . THR A 1 89 ? -3.005 -7.897 5.975 1.00 18.22 89 THR A CA 1
ATOM 660 C C . THR A 1 89 ? -2.381 -8.151 7.318 1.00 20.48 89 THR A C 1
ATOM 661 O O . THR A 1 89 ? -1.277 -7.703 7.565 1.00 18.99 89 THR A O 1
ATOM 665 N N . GLY A 1 90 ? -3.116 -8.833 8.206 1.00 20.76 90 GLY A N 1
ATOM 666 C CA . GLY A 1 90 ? -2.634 -9.103 9.585 1.00 20.64 90 GLY A CA 1
ATOM 667 C C . GLY A 1 90 ? -2.779 -7.992 10.631 1.00 19.80 90 GLY A C 1
ATOM 668 O O . GLY A 1 90 ? -2.307 -8.114 11.737 1.00 17.80 90 GLY A O 1
ATOM 669 N N . VAL A 1 91 ? -3.481 -6.922 10.286 1.00 19.61 91 VAL A N 1
ATOM 670 C CA . VAL A 1 91 ? -3.683 -5.787 11.193 1.00 18.95 91 VAL A CA 1
ATOM 671 C C . VAL A 1 91 ? -4.893 -6.064 12.077 1.00 19.31 91 VAL A C 1
ATOM 672 O O . VAL A 1 91 ? -5.940 -6.437 11.605 1.00 20.23 91 VAL A O 1
ATOM 676 N N . TYR A 1 92 ? -4.767 -5.861 13.380 1.00 20.80 92 TYR A N 1
ATOM 677 C CA . TYR A 1 92 ? -5.898 -6.056 14.308 1.00 21.01 92 TYR A CA 1
ATOM 678 C C . TYR A 1 92 ? -5.834 -5.006 15.378 1.00 20.05 92 TYR A C 1
ATOM 679 O O . TYR A 1 92 ? -4.786 -4.362 15.559 1.00 16.36 92 TYR A O 1
ATOM 688 N N . GLY A 1 93 ? -6.932 -4.895 16.131 1.00 19.27 93 GLY A N 1
ATOM 689 C CA . GLY A 1 93 ? -7.001 -4.033 17.292 1.00 18.10 93 GLY A CA 1
ATOM 690 C C . GLY A 1 93 ? -7.848 -2.798 17.056 1.00 18.55 93 GLY A C 1
ATOM 691 O O . GLY A 1 93 ? -8.538 -2.689 16.008 1.00 16.98 93 GLY A O 1
ATOM 692 N N . ARG A 1 94 ? -7.724 -1.830 17.981 1.00 18.52 94 ARG A N 1
ATOM 693 C CA . ARG A 1 94 ? -8.567 -0.621 17.914 1.00 19.50 94 ARG A CA 1
ATOM 694 C C . ARG A 1 94 ? -8.043 0.195 16.780 1.00 18.45 94 ARG A C 1
ATOM 695 O O . ARG A 1 94 ? -6.837 0.389 16.644 1.00 18.46 94 ARG A O 1
ATOM 703 N N . ILE A 1 95 ? -8.948 0.766 16.029 1.00 17.54 95 ILE A N 1
ATOM 704 C CA . ILE A 1 95 ? -8.529 1.431 14.813 1.00 17.55 95 ILE A CA 1
ATOM 705 C C . ILE A 1 95 ? -7.710 2.662 15.138 1.00 18.24 95 ILE A C 1
ATOM 706 O O . ILE A 1 95 ? -6.701 2.935 14.476 1.00 20.75 95 ILE A O 1
ATOM 711 N N . SER A 1 96 ? -8.049 3.355 16.215 1.00 19.84 96 SER A N 1
ATOM 712 C CA . SER A 1 96 ? -7.236 4.520 16.664 1.00 20.88 96 SER A CA 1
ATOM 713 C C . SER A 1 96 ? -5.766 4.135 16.893 1.00 21.86 96 SER A C 1
ATOM 714 O O . SER A 1 96 ? -4.873 4.890 16.533 1.00 21.40 96 SER A O 1
ATOM 717 N N . ASP A 1 97 ? -5.533 2.967 17.503 1.00 21.85 97 ASP A N 1
ATOM 718 C CA . ASP A 1 97 ? -4.178 2.471 17.784 1.00 21.44 97 ASP A CA 1
ATOM 719 C C . ASP A 1 97 ? -3.445 2.074 16.526 1.00 21.38 97 ASP A C 1
ATOM 720 O O . ASP A 1 97 ? -2.254 2.300 16.383 1.00 21.52 97 ASP A O 1
ATOM 725 N N . VAL A 1 98 ? -4.168 1.458 15.608 1.00 22.28 98 VAL A N 1
ATOM 726 C CA . VAL A 1 98 ? -3.640 1.061 14.313 1.00 21.77 98 VAL A CA 1
ATOM 727 C C . VAL A 1 98 ? -3.125 2.266 13.505 1.00 21.14 98 VAL A C 1
ATOM 728 O O . VAL A 1 98 ? -2.054 2.197 12.941 1.00 22.62 98 VAL A O 1
ATOM 732 N N . ILE A 1 99 ? -3.878 3.360 13.482 1.00 20.90 99 ILE A N 1
ATOM 733 C CA . ILE A 1 99 ? -3.578 4.561 12.727 1.00 21.05 99 ILE A CA 1
ATOM 734 C C . ILE A 1 99 ? -2.328 5.227 13.298 1.00 21.74 99 ILE A C 1
ATOM 735 O O . ILE A 1 99 ? -1.422 5.607 12.559 1.00 23.74 99 ILE A O 1
ATOM 740 N N . LYS A 1 100 ? -2.229 5.267 14.623 1.00 22.48 100 LYS A N 1
ATOM 741 C CA . LYS A 1 100 ? -1.035 5.779 15.301 1.00 23.19 100 LYS A CA 1
ATOM 742 C C . LYS A 1 100 ? 0.178 4.892 14.994 1.00 22.09 100 LYS A C 1
ATOM 743 O O . LYS A 1 100 ? 1.230 5.406 14.666 1.00 22.47 100 LYS A O 1
ATOM 749 N N . ALA A 1 101 ? 0.009 3.573 15.043 1.00 19.31 101 ALA A N 1
ATOM 750 C CA . ALA A 1 101 ? 1.080 2.639 14.689 1.00 21.76 101 ALA A CA 1
ATOM 751 C C . ALA A 1 101 ? 1.491 2.841 13.244 1.00 22.44 101 ALA A C 1
ATOM 752 O O . ALA A 1 101 ? 2.679 2.971 12.945 1.00 23.62 101 ALA A O 1
ATOM 754 N N . PHE A 1 102 ? 0.508 2.889 12.355 1.00 21.90 102 PHE A N 1
ATOM 755 C CA . PHE A 1 102 ? 0.754 3.050 10.934 1.00 21.64 102 PHE A CA 1
ATOM 756 C C . PHE A 1 102 ? 1.624 4.314 10.606 1.00 21.81 102 PHE A C 1
ATOM 757 O O . PHE A 1 102 ? 2.672 4.251 9.937 1.00 20.67 102 PHE A O 1
ATOM 765 N N . ILE A 1 103 ? 1.194 5.457 11.100 1.00 21.97 103 ILE A N 1
ATOM 766 C CA . ILE A 1 103 ? 1.940 6.733 10.961 1.00 21.98 103 ILE A CA 1
ATOM 767 C C . ILE A 1 103 ? 3.408 6.659 11.454 1.00 23.89 103 ILE A C 1
ATOM 768 O O . ILE A 1 103 ? 4.299 7.238 10.825 1.00 24.59 103 ILE A O 1
ATOM 773 N N . GLY A 1 104 ? 3.647 5.936 12.554 1.00 25.00 104 GLY A N 1
ATOM 774 C CA . GLY A 1 104 ? 4.997 5.735 13.109 1.00 25.81 104 GLY A CA 1
ATOM 775 C C . GLY A 1 104 ? 5.836 4.545 12.687 1.00 26.80 104 GLY A C 1
ATOM 776 O O . GLY A 1 104 ? 6.818 4.210 13.374 1.00 25.38 104 GLY A O 1
ATOM 777 N N . GLY A 1 105 ? 5.484 3.871 11.580 1.00 26.16 105 GLY A N 1
ATOM 778 C CA . GLY A 1 105 ? 6.327 2.759 11.095 1.00 26.72 105 GLY A CA 1
ATOM 779 C C . GLY A 1 105 ? 6.449 1.535 11.980 1.00 27.49 105 GLY A C 1
ATOM 780 O O . GLY A 1 105 ? 7.309 0.669 11.710 1.00 29.79 105 GLY A O 1
ATOM 781 N N . LYS A 1 106 ? 5.552 1.399 12.971 1.00 26.45 106 LYS A N 1
ATOM 782 C CA . LYS A 1 106 ? 5.529 0.276 13.928 1.00 25.94 106 LYS A CA 1
ATOM 783 C C . LYS A 1 106 ? 4.160 -0.436 13.993 1.00 25.69 106 LYS A C 1
ATOM 784 O O . LYS A 1 106 ? 3.431 -0.434 15.030 1.00 26.11 106 LYS A O 1
ATOM 790 N N . LEU A 1 107 ? 3.795 -1.073 12.900 1.00 24.33 107 LEU A N 1
ATOM 791 C CA . LEU A 1 107 ? 2.497 -1.666 12.870 1.00 25.24 107 LEU A CA 1
ATOM 792 C C . LEU A 1 107 ? 2.683 -3.037 13.501 1.00 25.33 107 LEU A C 1
ATOM 793 O O . LEU A 1 107 ? 3.730 -3.663 13.298 1.00 25.22 107 LEU A O 1
ATOM 798 N N . LYS A 1 108 ? 1.689 -3.474 14.281 1.00 26.76 108 LYS A N 1
ATOM 799 C CA . LYS A 1 108 ? 1.669 -4.823 14.874 1.00 29.02 108 LYS A CA 1
ATOM 800 C C . LYS A 1 108 ? 0.919 -5.828 14.012 1.00 27.23 108 LYS A C 1
ATOM 801 O O . LYS A 1 108 ? -0.279 -5.761 13.912 1.00 27.98 108 LYS A O 1
ATOM 807 N N . ILE A 1 109 ? 1.630 -6.762 13.401 1.00 25.62 109 ILE A N 1
ATOM 808 C CA . ILE A 1 109 ? 1.012 -7.671 12.400 1.00 25.36 109 ILE A CA 1
ATOM 809 C C . ILE A 1 109 ? 0.830 -9.067 12.945 1.00 25.37 109 ILE A C 1
ATOM 810 O O . ILE A 1 109 ? 1.753 -9.615 13.539 1.00 24.93 109 ILE A O 1
ATOM 815 N N . ASP A 1 110 ? -0.347 -9.655 12.755 1.00 26.46 110 ASP A N 1
ATOM 816 C CA . ASP A 1 110 ? -0.565 -11.045 13.101 1.00 25.74 110 ASP A CA 1
ATOM 817 C C . ASP A 1 110 ? -0.126 -11.902 11.932 1.00 27.50 110 ASP A C 1
ATOM 818 O O . ASP A 1 110 ? -0.931 -12.164 10.972 1.00 26.10 110 ASP A O 1
ATOM 823 N N . TYR A 1 111 ? 1.125 -12.381 12.023 1.00 27.69 111 TYR A N 1
ATOM 824 C CA . TYR A 1 111 ? 1.738 -13.161 10.959 1.00 30.65 111 TYR A CA 1
ATOM 825 C C . TYR A 1 111 ? 0.912 -14.375 10.630 1.00 30.94 111 TYR A C 1
ATOM 826 O O . TYR A 1 111 ? 0.992 -14.879 9.505 1.00 31.15 111 TYR A O 1
ATOM 835 N N . ASP A 1 112 ? 0.139 -14.853 11.615 1.00 31.62 112 ASP A N 1
ATOM 836 C CA . ASP A 1 112 ? -0.559 -16.128 11.483 1.00 32.17 112 ASP A CA 1
ATOM 837 C C . ASP A 1 112 ? -2.041 -15.954 11.202 1.00 32.12 112 ASP A C 1
ATOM 838 O O . ASP A 1 112 ? -2.832 -16.879 11.449 1.00 31.15 112 ASP A O 1
ATOM 843 N N . TRP A 1 113 ? -2.420 -14.787 10.682 1.00 31.79 113 TRP A N 1
ATOM 844 C CA . TRP A 1 113 ? -3.834 -14.505 10.360 1.00 33.77 113 TRP A CA 1
ATOM 845 C C . TRP A 1 113 ? -4.520 -15.484 9.398 1.00 36.18 113 TRP A C 1
ATOM 846 O O . TRP A 1 113 ? -5.726 -15.388 9.200 1.00 39.62 113 TRP A O 1
ATOM 857 N N . LYS A 1 114 ? -3.777 -16.365 8.746 1.00 38.64 114 LYS A N 1
ATOM 858 C CA . LYS A 1 114 ? -4.383 -17.335 7.813 1.00 40.93 114 LYS A CA 1
ATOM 859 C C . LYS A 1 114 ? -4.776 -18.619 8.541 1.00 43.27 114 LYS A C 1
ATOM 860 O O . LYS A 1 114 ? -5.781 -19.243 8.181 1.00 43.74 114 LYS A O 1
ATOM 866 N N . GLU A 1 115 ? -4.006 -19.020 9.558 1.00 45.40 115 GLU A N 1
ATOM 867 C CA . GLU A 1 115 ? -4.409 -20.173 10.370 1.00 48.30 115 GLU A CA 1
ATOM 868 C C . GLU A 1 115 ? -5.453 -19.833 11.447 1.00 48.91 115 GLU A C 1
ATOM 869 O O . GLU A 1 115 ? -5.237 -20.131 12.616 1.00 50.32 115 GLU A O 1
ATOM 875 N N . MET B 1 1 ? -15.567 23.192 22.361 1.00 27.45 1 MET B N 1
ATOM 876 C CA . MET B 1 1 ? -16.997 23.003 22.021 1.00 25.21 1 MET B CA 1
ATOM 877 C C . MET B 1 1 ? -17.099 22.181 20.738 1.00 25.48 1 MET B C 1
ATOM 878 O O . MET B 1 1 ? -16.445 22.494 19.691 1.00 25.65 1 MET B O 1
ATOM 883 N N . ARG B 1 2 ? -17.917 21.128 20.791 1.00 25.28 2 ARG B N 1
ATOM 884 C CA . ARG B 1 2 ? -18.168 20.293 19.614 1.00 24.53 2 ARG B CA 1
ATOM 885 C C . ARG B 1 2 ? -19.444 20.708 18.832 1.00 23.15 2 ARG B C 1
ATOM 886 O O . ARG B 1 2 ? -20.544 20.801 19.374 1.00 23.78 2 ARG B O 1
ATOM 894 N N . VAL B 1 3 ? -19.285 20.858 17.539 1.00 21.56 3 VAL B N 1
ATOM 895 C CA . VAL B 1 3 ? -20.357 21.331 16.677 1.00 20.81 3 VAL B CA 1
ATOM 896 C C . VAL B 1 3 ? -20.729 20.264 15.628 1.00 20.00 3 VAL B C 1
ATOM 897 O O . VAL B 1 3 ? -19.860 19.622 15.066 1.00 21.07 3 VAL B O 1
ATOM 901 N N . ALA B 1 4 ? -22.024 20.068 15.378 1.00 20.10 4 ALA B N 1
ATOM 902 C CA . ALA B 1 4 ? -22.492 19.034 14.418 1.00 18.86 4 ALA B CA 1
ATOM 903 C C . ALA B 1 4 ? -23.117 19.769 13.318 1.00 19.14 4 ALA B C 1
ATOM 904 O O . ALA B 1 4 ? -23.793 20.773 13.566 1.00 18.17 4 ALA B O 1
ATOM 906 N N . ILE B 1 5 ? -22.862 19.309 12.093 1.00 18.33 5 ILE B N 1
ATOM 907 C CA . ILE B 1 5 ? -23.387 19.957 10.885 1.00 19.08 5 ILE B CA 1
ATOM 908 C C . ILE B 1 5 ? -23.890 18.839 9.951 1.00 20.08 5 ILE B C 1
ATOM 909 O O . ILE B 1 5 ? -23.116 17.971 9.632 1.00 20.17 5 ILE B O 1
ATOM 914 N N . PRO B 1 6 ? -25.191 18.864 9.544 1.00 21.00 6 PRO B N 1
ATOM 915 C CA . PRO B 1 6 ? -25.732 17.856 8.600 1.00 23.96 6 PRO B CA 1
ATOM 916 C C . PRO B 1 6 ? -25.143 18.004 7.219 1.00 25.17 6 PRO B C 1
ATOM 917 O O . PRO B 1 6 ? -25.150 19.094 6.711 1.00 25.62 6 PRO B O 1
ATOM 921 N N . ALA B 1 7 ? -24.642 16.917 6.629 1.00 27.18 7 ALA B N 1
ATOM 922 C CA . ALA B 1 7 ? -23.948 17.006 5.350 1.00 29.46 7 ALA B CA 1
ATOM 923 C C . ALA B 1 7 ? -24.747 16.279 4.280 1.00 31.63 7 ALA B C 1
ATOM 924 O O . ALA B 1 7 ? -25.436 15.291 4.578 1.00 31.92 7 ALA B O 1
ATOM 926 N N . GLU B 1 8 ? -24.720 16.822 3.059 1.00 33.97 8 GLU B N 1
ATOM 927 C CA . GLU B 1 8 ? -25.477 16.236 1.948 1.00 37.19 8 GLU B CA 1
ATOM 928 C C . GLU B 1 8 ? -24.791 14.987 1.409 1.00 38.04 8 GLU B C 1
ATOM 929 O O . GLU B 1 8 ? -25.451 14.065 0.962 1.00 38.44 8 GLU B O 1
ATOM 935 N N . ASP B 1 9 ? -23.463 14.986 1.467 1.00 40.18 9 ASP B N 1
ATOM 936 C CA . ASP B 1 9 ? -22.604 13.989 0.817 1.00 41.48 9 ASP B CA 1
ATOM 937 C C . ASP B 1 9 ? -21.614 13.325 1.755 1.00 41.64 9 ASP B C 1
ATOM 938 O O . ASP B 1 9 ? -21.370 13.838 2.863 1.00 42.44 9 ASP B O 1
ATOM 943 N N . ASP B 1 10 ? -21.013 12.217 1.288 1.00 41.39 10 ASP B N 1
ATOM 944 C CA . ASP B 1 10 ? -19.892 11.582 1.982 1.00 41.33 10 ASP B CA 1
ATOM 945 C C . ASP B 1 10 ? -18.616 12.460 1.902 1.00 40.77 10 ASP B C 1
ATOM 946 O O . ASP B 1 10 ? -17.545 12.096 2.353 1.00 39.85 10 ASP B O 1
ATOM 951 N N . ARG B 1 11 ? -18.752 13.621 1.307 1.00 40.91 11 ARG B N 1
ATOM 952 C CA . ARG B 1 11 ? -17.635 14.544 1.151 1.00 40.85 11 ARG B CA 1
ATOM 953 C C . ARG B 1 11 ? -17.286 15.235 2.468 1.00 38.80 11 ARG B C 1
ATOM 954 O O . ARG B 1 11 ? -16.305 16.003 2.548 1.00 37.85 11 ARG B O 1
ATOM 962 N N . GLY B 1 12 ? -18.108 14.962 3.491 1.00 36.86 12 GLY B N 1
ATOM 963 C CA . GLY B 1 12 ? -17.909 15.521 4.824 1.00 33.65 12 GLY B CA 1
ATOM 964 C C . GLY B 1 12 ? -17.649 17.031 4.879 1.00 32.20 12 GLY B C 1
ATOM 965 O O . GLY B 1 12 ? -18.514 17.859 4.533 1.00 31.99 12 GLY B O 1
ATOM 966 N N . ILE B 1 13 ? -16.462 17.404 5.350 1.00 30.82 13 ILE B N 1
ATOM 967 C CA . ILE B 1 13 ? -16.185 18.831 5.584 1.00 28.67 13 ILE B CA 1
ATOM 968 C C . ILE B 1 13 ? -16.047 19.623 4.292 1.00 29.61 13 ILE B C 1
ATOM 969 O O . ILE B 1 13 ? -15.928 20.873 4.324 1.00 31.81 13 ILE B O 1
ATOM 974 N N . LYS B 1 14 ? -16.084 18.916 3.163 1.00 29.01 14 LYS B N 1
ATOM 975 C CA . LYS B 1 14 ? -15.987 19.509 1.822 1.00 30.91 14 LYS B CA 1
ATOM 976 C C . LYS B 1 14 ? -17.344 19.425 1.086 1.00 31.75 14 LYS B C 1
ATOM 977 O O . LYS B 1 14 ? -17.488 19.836 -0.069 1.00 31.91 14 LYS B O 1
ATOM 983 N N . SER B 1 15 ? -18.327 18.882 1.798 1.00 31.17 15 SER B N 1
ATOM 984 C CA . SER B 1 15 ? -19.707 18.900 1.410 1.00 30.46 15 SER B CA 1
ATOM 985 C C . SER B 1 15 ? -20.384 20.245 1.729 1.00 29.38 15 SER B C 1
ATOM 986 O O . SER B 1 15 ? -19.793 21.183 2.309 1.00 26.35 15 SER B O 1
ATOM 989 N N . ASN B 1 16 ? -21.658 20.313 1.354 1.00 28.46 16 ASN B N 1
ATOM 990 C CA . ASN B 1 16 ? -22.518 21.422 1.721 1.00 28.33 16 ASN B CA 1
ATOM 991 C C . ASN B 1 16 ? -23.476 21.059 2.855 1.00 27.40 16 ASN B C 1
ATOM 992 O O . ASN B 1 16 ? -23.771 19.881 3.117 1.00 27.74 16 ASN B O 1
ATOM 997 N N . VAL B 1 17 ? -24.019 22.085 3.494 1.00 26.28 17 VAL B N 1
ATOM 998 C CA . VAL B 1 17 ? -24.963 21.863 4.546 1.00 26.09 17 VAL B CA 1
ATOM 999 C C . VAL B 1 17 ? -26.213 21.230 3.942 1.00 27.66 17 VAL B C 1
ATOM 1000 O O . VAL B 1 17 ? -26.731 21.724 2.936 1.00 29.18 17 VAL B O 1
ATOM 1004 N N . SER B 1 18 ? -26.720 20.144 4.524 1.00 27.91 18 SER B N 1
ATOM 1005 C CA . SER B 1 18 ? -27.970 19.580 3.978 1.00 27.86 18 SER B CA 1
ATOM 1006 C C . SER B 1 18 ? -29.088 20.563 4.162 1.00 27.92 18 SER B C 1
ATOM 1007 O O . SER B 1 18 ? -29.224 21.130 5.219 1.00 25.96 18 SER B O 1
ATOM 1010 N N . LYS B 1 19 ? -29.959 20.663 3.150 1.00 29.86 19 LYS B N 1
ATOM 1011 C CA . LYS B 1 19 ? -31.102 21.580 3.177 1.00 29.84 19 LYS B CA 1
ATOM 1012 C C . LYS B 1 19 ? -32.139 21.190 4.218 1.00 30.17 19 LYS B C 1
ATOM 1013 O O . LYS B 1 19 ? -32.633 22.060 4.926 1.00 28.92 19 LYS B O 1
ATOM 1019 N N . HIS B 1 20 ? -32.448 19.895 4.330 1.00 31.14 20 HIS B N 1
ATOM 1020 C CA . HIS B 1 20 ? -33.405 19.406 5.327 1.00 31.95 20 HIS B CA 1
ATOM 1021 C C . HIS B 1 20 ? -32.649 18.557 6.302 1.00 33.51 20 HIS B C 1
ATOM 1022 O O . HIS B 1 20 ? -32.106 17.479 5.931 1.00 34.33 20 HIS B O 1
ATOM 1029 N N . PHE B 1 21 ? -32.566 19.033 7.531 1.00 33.33 21 PHE B N 1
ATOM 1030 C CA . PHE B 1 21 ? -32.046 18.219 8.607 1.00 35.00 21 PHE B CA 1
ATOM 1031 C C . PHE B 1 21 ? -33.143 17.174 8.695 1.00 35.51 21 PHE B C 1
ATOM 1032 O O . PHE B 1 21 ? -34.296 17.456 8.360 1.00 38.23 21 PHE B O 1
ATOM 1040 N N . GLY B 1 22 ? -32.845 15.966 9.081 1.00 36.01 22 GLY B N 1
ATOM 1041 C CA . GLY B 1 22 ? -33.992 15.046 9.186 1.00 35.55 22 GLY B CA 1
ATOM 1042 C C . GLY B 1 22 ? -33.833 14.005 8.127 1.00 35.84 22 GLY B C 1
ATOM 1043 O O . GLY B 1 22 ? -33.879 12.813 8.423 1.00 36.49 22 GLY B O 1
ATOM 1044 N N . ARG B 1 23 ? -33.619 14.459 6.889 1.00 35.76 23 ARG B N 1
ATOM 1045 C CA . ARG B 1 23 ? -33.299 13.571 5.780 1.00 35.37 23 ARG B CA 1
ATOM 1046 C C . ARG B 1 23 ? -31.793 13.323 5.669 1.00 34.05 23 ARG B C 1
ATOM 1047 O O . ARG B 1 23 ? -31.358 12.361 5.007 1.00 33.26 23 ARG B O 1
ATOM 1055 N N . SER B 1 24 ? -31.005 14.197 6.283 1.00 31.86 24 SER B N 1
ATOM 1056 C CA . SER B 1 24 ? -29.557 14.132 6.198 1.00 29.75 24 SER B CA 1
ATOM 1057 C C . SER B 1 24 ? -28.980 12.760 6.627 1.00 29.09 24 SER B C 1
ATOM 1058 O O . SER B 1 24 ? -29.345 12.245 7.668 1.00 28.04 24 SER B O 1
ATOM 1061 N N . ARG B 1 25 ? -28.097 12.151 5.821 1.00 28.38 25 ARG B N 1
ATOM 1062 C CA . ARG B 1 25 ? -27.578 10.808 6.140 1.00 27.51 25 ARG B CA 1
ATOM 1063 C C . ARG B 1 25 ? -26.141 10.862 6.686 1.00 26.00 25 ARG B C 1
ATOM 1064 O O . ARG B 1 25 ? -25.572 9.860 7.060 1.00 24.71 25 ARG B O 1
ATOM 1072 N N . TYR B 1 26 ? -25.557 12.050 6.693 1.00 25.53 26 TYR B N 1
ATOM 1073 C CA . TYR B 1 26 ? -24.201 12.226 7.163 1.00 23.99 26 TYR B CA 1
ATOM 1074 C C . TYR B 1 26 ? -24.150 13.466 8.031 1.00 23.44 26 TYR B C 1
ATOM 1075 O O . TYR B 1 26 ? -24.833 14.461 7.714 1.00 21.57 26 TYR B O 1
ATOM 1084 N N . PHE B 1 27 ? -23.360 13.391 9.098 1.00 20.40 27 PHE B N 1
ATOM 1085 C CA . PHE B 1 27 ? -23.105 14.506 9.975 1.00 20.42 27 PHE B CA 1
ATOM 1086 C C . PHE B 1 27 ? -21.651 14.753 10.129 1.00 20.66 27 PHE B C 1
ATOM 1087 O O . PHE B 1 27 ? -20.859 13.820 10.283 1.00 20.67 27 PHE B O 1
ATOM 1095 N N . VAL B 1 28 ? -21.268 16.023 10.061 1.00 21.41 28 VAL B N 1
ATOM 1096 C CA . VAL B 1 28 ? -19.891 16.364 10.314 1.00 20.51 28 VAL B CA 1
ATOM 1097 C C . VAL B 1 28 ? -19.795 16.832 11.751 1.00 21.98 28 VAL B C 1
ATOM 1098 O O . VAL B 1 28 ? -20.524 17.707 12.133 1.00 22.75 28 VAL B O 1
ATOM 1102 N N . PHE B 1 29 ? -18.902 16.240 12.541 1.00 22.63 29 PHE B N 1
ATOM 1103 C CA . PHE B 1 29 ? -18.652 16.643 13.915 1.00 21.44 29 PHE B CA 1
ATOM 1104 C C . PHE B 1 29 ? -17.268 17.267 13.958 1.00 23.99 29 PHE B C 1
ATOM 1105 O O . PHE B 1 29 ? -16.271 16.657 13.475 1.00 24.58 29 PHE B O 1
ATOM 1113 N N . VAL B 1 30 ? -17.153 18.434 14.578 1.00 23.42 30 VAL B N 1
ATOM 1114 C CA . VAL B 1 30 ? -15.850 19.098 14.668 1.00 24.71 30 VAL B CA 1
ATOM 1115 C C . VAL B 1 30 ? -15.683 19.659 16.062 1.00 25.02 30 VAL B C 1
ATOM 1116 O O . VAL B 1 30 ? -16.654 20.062 16.666 1.00 24.34 30 VAL B O 1
ATOM 1120 N N . ASP B 1 31 ? -14.450 19.667 16.573 1.00 24.66 31 ASP B N 1
ATOM 1121 C CA . ASP B 1 31 ? -14.203 20.258 17.887 1.00 26.64 31 ASP B CA 1
ATOM 1122 C C . ASP B 1 31 ? -13.498 21.580 17.677 1.00 25.31 31 ASP B C 1
ATOM 1123 O O . ASP B 1 31 ? -12.471 21.630 17.046 1.00 23.75 31 ASP B O 1
ATOM 1128 N N . ILE B 1 32 ? -14.122 22.646 18.139 1.00 24.82 32 ILE B N 1
ATOM 1129 C CA . ILE B 1 32 ? -13.561 23.985 17.969 1.00 27.31 32 ILE B CA 1
ATOM 1130 C C . ILE B 1 32 ? -12.955 24.582 19.238 1.00 29.80 32 ILE B C 1
ATOM 1131 O O . ILE B 1 32 ? -13.618 24.686 20.274 1.00 29.84 32 ILE B O 1
ATOM 1136 N N . GLU B 1 33 ? -11.685 24.993 19.114 1.00 34.87 33 GLU B N 1
ATOM 1137 C CA . GLU B 1 33 ? -10.969 25.770 20.146 1.00 37.87 33 GLU B CA 1
ATOM 1138 C C . GLU B 1 33 ? -10.313 27.008 19.526 1.00 39.63 33 GLU B C 1
ATOM 1139 O O . GLU B 1 33 ? -9.309 26.863 18.835 1.00 41.62 33 GLU B O 1
ATOM 1145 N N . GLY B 1 34 ? -10.835 28.211 19.757 1.00 40.85 34 GLY B N 1
ATOM 1146 C CA . GLY B 1 34 ? -10.226 29.410 19.161 1.00 42.50 34 GLY B CA 1
ATOM 1147 C C . GLY B 1 34 ? -10.504 29.344 17.685 1.00 43.25 34 GLY B C 1
ATOM 1148 O O . GLY B 1 34 ? -11.582 28.887 17.304 1.00 44.49 34 GLY B O 1
ATOM 1149 N N . GLU B 1 35 ? -9.576 29.778 16.838 1.00 44.62 35 GLU B N 1
ATOM 1150 C CA . GLU B 1 35 ? -9.765 29.514 15.396 1.00 46.01 35 GLU B CA 1
ATOM 1151 C C . GLU B 1 35 ? -9.103 28.212 14.933 1.00 45.72 35 GLU B C 1
ATOM 1152 O O . GLU B 1 35 ? -8.689 28.073 13.773 1.00 46.16 35 GLU B O 1
ATOM 1158 N N . ASP B 1 36 ? -9.081 27.251 15.851 1.00 45.64 36 ASP B N 1
ATOM 1159 C CA . ASP B 1 36 ? -8.526 25.931 15.612 1.00 45.49 36 ASP B CA 1
ATOM 1160 C C . ASP B 1 36 ? -9.606 24.829 15.569 1.00 45.14 36 ASP B C 1
ATOM 1161 O O . ASP B 1 36 ? -10.226 24.488 16.599 1.00 44.77 36 ASP B O 1
ATOM 1166 N N . VAL B 1 37 ? -9.834 24.286 14.372 1.00 44.19 37 VAL B N 1
ATOM 1167 C CA . VAL B 1 37 ? -10.741 23.147 14.216 1.00 43.39 37 VAL B CA 1
ATOM 1168 C C . VAL B 1 37 ? -9.904 21.906 14.340 1.00 43.20 37 VAL B C 1
ATOM 1169 O O . VAL B 1 37 ? -8.937 21.755 13.601 1.00 44.59 37 VAL B O 1
ATOM 1173 N N . LYS B 1 38 ? -10.209 21.047 15.306 1.00 42.82 38 LYS B N 1
ATOM 1174 C CA . LYS B 1 38 ? -9.295 19.941 15.620 1.00 43.14 38 LYS B CA 1
ATOM 1175 C C . LYS B 1 38 ? -9.642 18.503 15.163 1.00 42.87 38 LYS B C 1
ATOM 1176 O O . LYS B 1 38 ? -8.926 17.928 14.323 1.00 44.88 38 LYS B O 1
ATOM 1182 N N . ASN B 1 39 ? -10.690 17.899 15.694 1.00 41.11 39 ASN B N 1
ATOM 1183 C CA . ASN B 1 39 ? -10.944 16.482 15.365 1.00 39.41 39 ASN B CA 1
ATOM 1184 C C . ASN B 1 39 ? -12.138 16.283 14.429 1.00 37.01 39 ASN B C 1
ATOM 1185 O O . ASN B 1 39 ? -13.188 15.871 14.871 1.00 37.67 39 ASN B O 1
ATOM 1190 N N . VAL B 1 40 ? -11.958 16.571 13.148 1.00 34.29 40 VAL B N 1
ATOM 1191 C CA . VAL B 1 40 ? -13.017 16.506 12.141 1.00 31.64 40 VAL B CA 1
ATOM 1192 C C . VAL B 1 40 ? -13.430 15.067 11.877 1.00 30.33 40 VAL B C 1
ATOM 1193 O O . VAL B 1 40 ? -12.640 14.236 11.431 1.00 28.47 40 VAL B O 1
ATOM 1197 N N . GLU B 1 41 ? -14.693 14.783 12.112 1.00 29.46 41 GLU B N 1
ATOM 1198 C CA . GLU B 1 41 ? -15.206 13.440 11.951 1.00 30.81 41 GLU B CA 1
ATOM 1199 C C . GLU B 1 41 ? -16.526 13.510 11.168 1.00 29.25 41 GLU B C 1
ATOM 1200 O O . GLU B 1 41 ? -17.393 14.324 11.506 1.00 28.14 41 GLU B O 1
ATOM 1206 N N . VAL B 1 42 ? -16.677 12.676 10.141 1.00 26.44 42 VAL B N 1
ATOM 1207 C CA . VAL B 1 42 ? -17.955 12.574 9.458 1.00 25.83 42 VAL B CA 1
ATOM 1208 C C . VAL B 1 42 ? -18.513 11.157 9.589 1.00 24.73 42 VAL B C 1
ATOM 1209 O O . VAL B 1 42 ? -17.774 10.202 9.433 1.00 23.76 42 VAL B O 1
ATOM 1213 N N . VAL B 1 43 ? -19.775 11.054 9.993 1.00 22.73 43 VAL B N 1
ATOM 1214 C CA . VAL B 1 43 ? -20.383 9.812 10.420 1.00 22.43 43 VAL B CA 1
ATOM 1215 C C . VAL B 1 43 ? -21.713 9.631 9.678 1.00 23.82 43 VAL B C 1
ATOM 1216 O O . VAL B 1 43 ? -22.596 10.492 9.773 1.00 22.72 43 VAL B O 1
ATOM 1220 N N . GLU B 1 44 ? -21.831 8.533 8.939 1.00 23.99 44 GLU B N 1
ATOM 1221 C CA . GLU B 1 44 ? -23.107 8.121 8.381 1.00 26.21 44 GLU B CA 1
ATOM 1222 C C . GLU B 1 44 ? -24.043 7.665 9.519 1.00 27.28 44 GLU B C 1
ATOM 1223 O O . GLU B 1 44 ? -23.631 6.995 10.458 1.00 27.29 44 GLU B O 1
ATOM 1229 N N . VAL B 1 45 ? -25.277 8.125 9.473 1.00 29.35 45 VAL B N 1
ATOM 1230 C CA . VAL B 1 45 ? -26.286 7.763 10.453 1.00 32.67 45 VAL B CA 1
ATOM 1231 C C . VAL B 1 45 ? -26.652 6.263 10.350 1.00 36.28 45 VAL B C 1
ATOM 1232 O O . VAL B 1 45 ? -26.740 5.721 9.244 1.00 34.47 45 VAL B O 1
ATOM 1236 N N . PRO B 1 46 ? -26.828 5.585 11.511 1.00 40.04 46 PRO B N 1
ATOM 1237 C CA . PRO B 1 46 ? -27.292 4.198 11.610 1.00 43.62 46 PRO B CA 1
ATOM 1238 C C . PRO B 1 46 ? -28.759 3.967 11.195 1.00 47.06 46 PRO B C 1
ATOM 1239 O O . PRO B 1 46 ? -29.493 3.273 11.902 1.00 48.65 46 PRO B O 1
ATOM 1243 N N . PHE B 1 47 ? -29.169 4.547 10.061 1.00 50.53 47 PHE B N 1
ATOM 1244 C CA . PHE B 1 47 ? -30.491 4.317 9.429 1.00 53.38 47 PHE B CA 1
ATOM 1245 C C . PHE B 1 47 ? -31.695 4.271 10.368 1.00 53.96 47 PHE B C 1
ATOM 1246 O O . PHE B 1 47 ? -32.818 3.947 9.932 1.00 55.83 47 PHE B O 1
ATOM 1254 N N . GLY B 1 53 ? -36.568 12.524 17.489 1.00 32.57 53 GLY B N 1
ATOM 1255 C CA . GLY B 1 53 ? -36.196 11.439 18.465 1.00 31.79 53 GLY B CA 1
ATOM 1256 C C . GLY B 1 53 ? -34.796 10.813 18.311 1.00 32.10 53 GLY B C 1
ATOM 1257 O O . GLY B 1 53 ? -33.881 11.055 19.121 1.00 32.37 53 GLY B O 1
ATOM 1258 N N . ASP B 1 54 ? -34.625 10.011 17.263 1.00 31.32 54 ASP B N 1
ATOM 1259 C CA . ASP B 1 54 ? -33.373 9.286 16.994 1.00 32.03 54 ASP B CA 1
ATOM 1260 C C . ASP B 1 54 ? -32.257 10.175 16.500 1.00 30.68 54 ASP B C 1
ATOM 1261 O O . ASP B 1 54 ? -31.086 9.919 16.779 1.00 32.01 54 ASP B O 1
ATOM 1266 N N . LEU B 1 55 ? -32.560 11.209 15.738 1.00 28.14 55 LEU B N 1
ATOM 1267 C CA . LEU B 1 55 ? -31.453 12.044 15.254 1.00 26.31 55 LEU B CA 1
ATOM 1268 C C . LEU B 1 55 ? -30.837 12.885 16.393 1.00 25.93 55 LEU B C 1
ATOM 1269 O O . LEU B 1 55 ? -29.600 12.892 16.598 1.00 26.86 55 LEU B O 1
ATOM 1274 N N . PRO B 1 56 ? -31.682 13.606 17.139 1.00 24.35 56 PRO B N 1
ATOM 1275 C CA . PRO B 1 56 ? -31.177 14.293 18.318 1.00 23.94 56 PRO B CA 1
ATOM 1276 C C . PRO B 1 56 ? -30.377 13.450 19.310 1.00 23.98 56 PRO B C 1
ATOM 1277 O O . PRO B 1 56 ? -29.399 13.943 19.907 1.00 20.17 56 PRO B O 1
ATOM 1281 N N . ASN B 1 57 ? -30.794 12.196 19.517 1.00 23.36 57 ASN B N 1
ATOM 1282 C CA . ASN B 1 57 ? -30.007 11.295 20.365 1.00 24.89 57 ASN B CA 1
ATOM 1283 C C . ASN B 1 57 ? -28.657 10.921 19.731 1.00 24.48 57 ASN B C 1
ATOM 1284 O O . ASN B 1 57 ? -27.648 10.763 20.438 1.00 25.84 57 ASN B O 1
ATOM 1289 N N . PHE B 1 58 ? -28.645 10.730 18.414 1.00 24.18 58 PHE B N 1
ATOM 1290 C CA . PHE B 1 58 ? -27.415 10.350 17.689 1.00 23.66 58 PHE B CA 1
ATOM 1291 C C . PHE B 1 58 ? -26.385 11.515 17.869 1.00 23.58 58 PHE B C 1
ATOM 1292 O O . PHE B 1 58 ? -25.151 11.316 18.028 1.00 23.17 58 PHE B O 1
ATOM 1300 N N . ILE B 1 59 ? -26.897 12.739 17.874 1.00 22.09 59 ILE B N 1
ATOM 1301 C CA . ILE B 1 59 ? -26.026 13.881 17.999 1.00 23.01 59 ILE B CA 1
ATOM 1302 C C . ILE B 1 59 ? -25.513 14.039 19.467 1.00 24.96 59 ILE B C 1
ATOM 1303 O O . ILE B 1 59 ? -24.334 14.358 19.717 1.00 25.85 59 ILE B O 1
ATOM 1308 N N . LYS B 1 60 ? -26.403 13.796 20.426 1.00 26.61 60 LYS B N 1
ATOM 1309 C CA . LYS B 1 60 ? -26.039 13.889 21.833 1.00 29.29 60 LYS B CA 1
ATOM 1310 C C . LYS B 1 60 ? -24.977 12.821 22.147 1.00 29.01 60 LYS B C 1
ATOM 1311 O O . LYS B 1 60 ? -23.904 13.113 22.683 1.00 28.78 60 LYS B O 1
ATOM 1317 N N . ASP B 1 61 ? -25.268 11.587 21.762 1.00 30.23 61 ASP B N 1
ATOM 1318 C CA . ASP B 1 61 ? -24.334 10.474 22.016 1.00 30.89 61 ASP B CA 1
ATOM 1319 C C . ASP B 1 61 ? -22.976 10.754 21.386 1.00 30.69 61 ASP B C 1
ATOM 1320 O O . ASP B 1 61 ? -21.957 10.285 21.873 1.00 30.50 61 ASP B O 1
ATOM 1325 N N . HIS B 1 62 ? -22.973 11.546 20.307 1.00 28.89 62 HIS B N 1
ATOM 1326 C CA . HIS B 1 62 ? -21.727 12.032 19.703 1.00 26.66 62 HIS B CA 1
ATOM 1327 C C . HIS B 1 62 ? -21.102 13.284 20.376 1.00 25.74 62 HIS B C 1
ATOM 1328 O O . HIS B 1 62 ? -20.057 13.811 19.941 1.00 24.26 62 HIS B O 1
ATOM 1335 N N . GLY B 1 63 ? -21.723 13.754 21.442 1.00 23.61 63 GLY B N 1
ATOM 1336 C CA . GLY B 1 63 ? -21.087 14.829 22.172 1.00 22.87 63 GLY B CA 1
ATOM 1337 C C . GLY B 1 63 ? -21.322 16.236 21.639 1.00 22.59 63 GLY B C 1
ATOM 1338 O O . GLY B 1 63 ? -20.785 17.163 22.208 1.00 23.70 63 GLY B O 1
ATOM 1339 N N . ALA B 1 64 ? -22.110 16.431 20.571 1.00 22.10 64 ALA B N 1
ATOM 1340 C CA . ALA B 1 64 ? -22.223 17.806 20.014 1.00 20.89 64 ALA B CA 1
ATOM 1341 C C . ALA B 1 64 ? -23.085 18.736 20.868 1.00 20.59 64 ALA B C 1
ATOM 1342 O O . ALA B 1 64 ? -24.102 18.300 21.476 1.00 20.36 64 ALA B O 1
ATOM 1344 N N . LYS B 1 65 ? -22.664 20.005 20.957 1.00 20.13 65 LYS B N 1
ATOM 1345 C CA . LYS B 1 65 ? -23.423 20.964 21.775 1.00 19.89 65 LYS B CA 1
ATOM 1346 C C . LYS B 1 65 ? -24.182 21.988 20.957 1.00 18.44 65 LYS B C 1
ATOM 1347 O O . LYS B 1 65 ? -25.054 22.642 21.441 1.00 18.91 65 LYS B O 1
ATOM 1353 N N . ILE B 1 66 ? -23.776 22.170 19.722 1.00 18.34 66 ILE B N 1
ATOM 1354 C CA . ILE B 1 66 ? -24.360 23.146 18.842 1.00 18.73 66 ILE B CA 1
ATOM 1355 C C . ILE B 1 66 ? -24.513 22.428 17.538 1.00 18.39 66 ILE B C 1
ATOM 1356 O O . ILE B 1 66 ? -23.657 21.692 17.132 1.00 19.34 66 ILE B O 1
ATOM 1361 N N . VAL B 1 67 ? -25.642 22.657 16.915 1.00 18.88 67 VAL B N 1
ATOM 1362 C CA . VAL B 1 67 ? -25.941 22.126 15.603 1.00 19.44 67 VAL B CA 1
ATOM 1363 C C . VAL B 1 67 ? -26.147 23.322 14.696 1.00 18.53 67 VAL B C 1
ATOM 1364 O O . VAL B 1 67 ? -26.993 24.172 14.983 1.00 19.28 67 VAL B O 1
ATOM 1368 N N . LEU B 1 68 ? -25.389 23.350 13.607 1.00 18.67 68 LEU B N 1
ATOM 1369 C CA . LEU B 1 68 ? -25.540 24.272 12.495 1.00 18.38 68 LEU B CA 1
ATOM 1370 C C . LEU B 1 68 ? -26.256 23.652 11.302 1.00 20.28 68 LEU B C 1
ATOM 1371 O O . LEU B 1 68 ? -25.775 22.666 10.708 1.00 19.58 68 LEU B O 1
ATOM 1376 N N . THR B 1 69 ? -27.399 24.259 10.920 1.00 21.12 69 THR B N 1
ATOM 1377 C CA . THR B 1 69 ? -28.271 23.667 9.921 1.00 21.81 69 THR B CA 1
ATOM 1378 C C . THR B 1 69 ? -28.816 24.737 9.014 1.00 22.25 69 THR B C 1
ATOM 1379 O O . THR B 1 69 ? -28.784 25.941 9.342 1.00 20.81 69 THR B O 1
ATOM 1383 N N . TYR B 1 70 ? -29.374 24.289 7.895 1.00 21.93 70 TYR B N 1
ATOM 1384 C CA . TYR B 1 70 ? -30.046 25.209 7.013 1.00 20.22 70 TYR B CA 1
ATOM 1385 C C . TYR B 1 70 ? -31.502 25.229 7.478 1.00 21.53 70 TYR B C 1
ATOM 1386 O O . TYR B 1 70 ? -31.945 26.148 8.182 1.00 20.83 70 TYR B O 1
ATOM 1395 N N . GLY B 1 71 ? -32.213 24.157 7.137 1.00 21.44 71 GLY B N 1
ATOM 1396 C CA . GLY B 1 71 ? -33.605 23.980 7.538 1.00 21.28 71 GLY B CA 1
ATOM 1397 C C . GLY B 1 71 ? -33.806 22.839 8.513 1.00 20.57 71 GLY B C 1
ATOM 1398 O O . GLY B 1 71 ? -33.123 21.855 8.471 1.00 19.81 71 GLY B O 1
ATOM 1399 N N . ILE B 1 72 ? -34.743 23.022 9.410 1.00 19.76 72 ILE B N 1
ATOM 1400 C CA . ILE B 1 72 ? -35.062 22.052 10.449 1.00 19.79 72 ILE B CA 1
ATOM 1401 C C . ILE B 1 72 ? -36.464 22.448 10.966 1.00 20.53 72 ILE B C 1
ATOM 1402 O O . ILE B 1 72 ? -36.810 23.629 11.017 1.00 19.50 72 ILE B O 1
ATOM 1407 N N . GLY B 1 73 ? -37.288 21.448 11.308 1.00 20.94 73 GLY B N 1
ATOM 1408 C CA . GLY B 1 73 ? -38.604 21.746 11.845 1.00 19.79 73 GLY B CA 1
ATOM 1409 C C . GLY B 1 73 ? -38.606 22.137 13.303 1.00 21.49 73 GLY B C 1
ATOM 1410 O O . GLY B 1 73 ? -37.696 21.809 14.061 1.00 19.46 73 GLY B O 1
ATOM 1411 N N . ARG B 1 74 ? -39.653 22.862 13.686 1.00 20.59 74 ARG B N 1
ATOM 1412 C CA . ARG B 1 74 ? -39.906 23.326 15.038 1.00 22.24 74 ARG B CA 1
ATOM 1413 C C . ARG B 1 74 ? -39.737 22.277 16.142 1.00 22.40 74 ARG B C 1
ATOM 1414 O O . ARG B 1 74 ? -39.054 22.510 17.152 1.00 21.38 74 ARG B O 1
ATOM 1422 N N . ARG B 1 75 ? -40.395 21.130 15.981 1.00 21.72 75 ARG B N 1
ATOM 1423 C CA . ARG B 1 75 ? -40.294 20.093 16.964 1.00 21.11 75 ARG B CA 1
ATOM 1424 C C . ARG B 1 75 ? -38.886 19.516 17.113 1.00 20.76 75 ARG B C 1
ATOM 1425 O O . ARG B 1 75 ? -38.510 19.149 18.211 1.00 20.88 75 ARG B O 1
ATOM 1433 N N . ALA B 1 76 ? -38.116 19.428 16.024 1.00 21.43 76 ALA B N 1
ATOM 1434 C CA . ALA B 1 76 ? -36.722 18.923 16.141 1.00 21.46 76 ALA B CA 1
ATOM 1435 C C . ALA B 1 76 ? -35.841 19.950 16.850 1.00 20.79 76 ALA B C 1
ATOM 1436 O O . ALA B 1 76 ? -34.995 19.612 17.683 1.00 20.86 76 ALA B O 1
ATOM 1438 N N . ILE B 1 77 ? -36.078 21.233 16.604 1.00 18.90 77 ILE B N 1
ATOM 1439 C CA . ILE B 1 77 ? -35.322 22.254 17.325 1.00 18.26 77 ILE B CA 1
ATOM 1440 C C . ILE B 1 77 ? -35.549 22.141 18.804 1.00 18.95 77 ILE B C 1
ATOM 1441 O O . ILE B 1 77 ? -34.588 22.237 19.588 1.00 19.26 77 ILE B O 1
ATOM 1446 N N . GLU B 1 78 ? -36.831 21.953 19.191 1.00 19.45 78 GLU B N 1
ATOM 1447 C CA . GLU B 1 78 ? -37.245 21.901 20.599 1.00 20.99 78 GLU B CA 1
ATOM 1448 C C . GLU B 1 78 ? -36.709 20.600 21.267 1.00 20.04 78 GLU B C 1
ATOM 1449 O O . GLU B 1 78 ? -36.471 20.546 22.482 1.00 16.73 78 GLU B O 1
ATOM 1455 N N . TYR B 1 79 ? -36.508 19.584 20.445 1.00 21.29 79 TYR B N 1
ATOM 1456 C CA . TYR B 1 79 ? -36.024 18.326 20.943 1.00 20.42 79 TYR B CA 1
ATOM 1457 C C . TYR B 1 79 ? -34.593 18.507 21.363 1.00 20.30 79 TYR B C 1
ATOM 1458 O O . TYR B 1 79 ? -34.234 18.126 22.450 1.00 19.80 79 TYR B O 1
ATOM 1467 N N . PHE B 1 80 ? -33.808 19.093 20.461 1.00 20.92 80 PHE B N 1
ATOM 1468 C CA . PHE B 1 80 ? -32.421 19.399 20.699 1.00 19.82 80 PHE B CA 1
ATOM 1469 C C . PHE B 1 80 ? -32.331 20.242 21.949 1.00 20.00 80 PHE B C 1
ATOM 1470 O O . PHE B 1 80 ? -31.538 19.980 22.864 1.00 19.01 80 PHE B O 1
ATOM 1478 N N . ASN B 1 81 ? -33.212 21.213 22.026 1.00 20.87 81 ASN B N 1
ATOM 1479 C CA . ASN B 1 81 ? -33.074 22.199 23.068 1.00 21.37 81 ASN B CA 1
ATOM 1480 C C . ASN B 1 81 ? -33.300 21.513 24.404 1.00 21.37 81 ASN B C 1
ATOM 1481 O O . ASN B 1 81 ? -32.693 21.902 25.428 1.00 20.87 81 ASN B O 1
ATOM 1486 N N . SER B 1 82 ? -34.264 20.575 24.449 1.00 21.04 82 SER B N 1
ATOM 1487 C CA . SER B 1 82 ? -34.458 19.850 25.712 1.00 21.90 82 SER B CA 1
ATOM 1488 C C . SER B 1 82 ? -33.280 19.000 26.133 1.00 20.66 82 SER B C 1
ATOM 1489 O O . SER B 1 82 ? -33.172 18.625 27.304 1.00 21.31 82 SER B O 1
ATOM 1492 N N . LEU B 1 83 ? -32.425 18.651 25.190 1.00 18.85 83 LEU B N 1
ATOM 1493 C CA . LEU B 1 83 ? -31.233 17.867 25.477 1.00 18.55 83 LEU B CA 1
ATOM 1494 C C . LEU B 1 83 ? -30.037 18.811 25.717 1.00 18.45 83 LEU B C 1
ATOM 1495 O O . LEU B 1 83 ? -28.882 18.362 25.885 1.00 16.98 83 LEU B O 1
ATOM 1500 N N . GLY B 1 84 ? -30.304 20.116 25.766 1.00 18.10 84 GLY B N 1
ATOM 1501 C CA . GLY B 1 84 ? -29.227 21.039 26.042 1.00 20.23 84 GLY B CA 1
ATOM 1502 C C . GLY B 1 84 ? -28.337 21.311 24.825 1.00 21.12 84 GLY B C 1
ATOM 1503 O O . GLY B 1 84 ? -27.221 21.816 24.951 1.00 22.29 84 GLY B O 1
ATOM 1504 N N . ILE B 1 85 ? -28.886 21.079 23.644 1.00 19.60 85 ILE B N 1
ATOM 1505 C CA . ILE B 1 85 ? -28.239 21.336 22.394 1.00 18.06 85 ILE B CA 1
ATOM 1506 C C . ILE B 1 85 ? -28.915 22.549 21.744 1.00 18.48 85 ILE B C 1
ATOM 1507 O O . ILE B 1 85 ? -30.126 22.608 21.592 1.00 16.95 85 ILE B O 1
ATOM 1512 N N . SER B 1 86 ? -28.082 23.523 21.402 1.00 18.49 86 SER B N 1
ATOM 1513 C CA . SER B 1 86 ? -28.541 24.763 20.776 1.00 20.55 86 SER B CA 1
ATOM 1514 C C . SER B 1 86 ? -28.450 24.580 19.260 1.00 19.19 86 SER B C 1
ATOM 1515 O O . SER B 1 86 ? -27.601 23.889 18.787 1.00 21.67 86 SER B O 1
ATOM 1518 N N . VAL B 1 87 ? -29.346 25.185 18.496 1.00 20.28 87 VAL B N 1
ATOM 1519 C CA . VAL B 1 87 ? -29.436 24.981 17.078 1.00 18.60 87 VAL B CA 1
ATOM 1520 C C . VAL B 1 87 ? -29.445 26.305 16.340 1.00 19.19 87 VAL B C 1
ATOM 1521 O O . VAL B 1 87 ? -30.254 27.214 16.699 1.00 19.55 87 VAL B O 1
ATOM 1525 N N . VAL B 1 88 ? -28.597 26.418 15.304 1.00 18.16 88 VAL B N 1
ATOM 1526 C CA . VAL B 1 88 ? -28.560 27.618 14.439 1.00 18.06 88 VAL B CA 1
ATOM 1527 C C . VAL B 1 88 ? -29.157 27.239 13.104 1.00 18.31 88 VAL B C 1
ATOM 1528 O O . VAL B 1 88 ? -28.828 26.157 12.609 1.00 18.25 88 VAL B O 1
ATOM 1532 N N . THR B 1 89 ? -30.027 28.104 12.522 1.00 18.01 89 THR B N 1
ATOM 1533 C CA . THR B 1 89 ? -30.785 27.784 11.257 1.00 17.83 89 THR B CA 1
ATOM 1534 C C . THR B 1 89 ? -30.367 28.784 10.150 1.00 19.08 89 THR B C 1
ATOM 1535 O O . THR B 1 89 ? -29.821 29.856 10.445 1.00 17.99 89 THR B O 1
ATOM 1539 N N . GLY B 1 90 ? -30.557 28.415 8.897 1.00 20.09 90 GLY B N 1
ATOM 1540 C CA . GLY B 1 90 ? -30.300 29.319 7.786 1.00 22.37 90 GLY B CA 1
ATOM 1541 C C . GLY B 1 90 ? -28.863 29.323 7.318 1.00 23.39 90 GLY B C 1
ATOM 1542 O O . GLY B 1 90 ? -28.494 30.068 6.446 1.00 24.54 90 GLY B O 1
ATOM 1543 N N . VAL B 1 91 ? -28.044 28.439 7.870 1.00 24.91 91 VAL B N 1
ATOM 1544 C CA . VAL B 1 91 ? -26.650 28.257 7.423 1.00 24.58 91 VAL B CA 1
ATOM 1545 C C . VAL B 1 91 ? -26.612 27.414 6.142 1.00 25.15 91 VAL B C 1
ATOM 1546 O O . VAL B 1 91 ? -27.301 26.386 6.037 1.00 25.29 91 VAL B O 1
ATOM 1550 N N . TYR B 1 92 ? -25.794 27.821 5.174 1.00 25.65 92 TYR B N 1
ATOM 1551 C CA . TYR B 1 92 ? -25.676 27.113 3.910 1.00 25.81 92 TYR B CA 1
ATOM 1552 C C . TYR B 1 92 ? -24.261 27.059 3.343 1.00 26.72 92 TYR B C 1
ATOM 1553 O O . TYR B 1 92 ? -23.390 27.817 3.736 1.00 26.61 92 TYR B O 1
ATOM 1562 N N . GLY B 1 93 ? -24.073 26.209 2.337 1.00 26.86 93 GLY B N 1
ATOM 1563 C CA . GLY B 1 93 ? -22.839 26.198 1.590 1.00 27.42 93 GLY B CA 1
ATOM 1564 C C . GLY B 1 93 ? -21.860 25.198 2.164 1.00 27.39 93 GLY B C 1
ATOM 1565 O O . GLY B 1 93 ? -22.221 24.306 2.929 1.00 28.57 93 GLY B O 1
ATOM 1566 N N . ARG B 1 94 ? -20.617 25.334 1.755 1.00 28.12 94 ARG B N 1
ATOM 1567 C CA . ARG B 1 94 ? -19.590 24.381 2.068 1.00 27.96 94 ARG B CA 1
ATOM 1568 C C . ARG B 1 94 ? -19.240 24.428 3.530 1.00 27.26 94 ARG B C 1
ATOM 1569 O O . ARG B 1 94 ? -18.988 25.481 4.077 1.00 27.29 94 ARG B O 1
ATOM 1577 N N . ILE B 1 95 ? -19.151 23.265 4.142 1.00 26.03 95 ILE B N 1
ATOM 1578 C CA . ILE B 1 95 ? -19.151 23.175 5.601 1.00 25.09 95 ILE B CA 1
ATOM 1579 C C . ILE B 1 95 ? -17.857 23.732 6.151 1.00 25.66 95 ILE B C 1
ATOM 1580 O O . ILE B 1 95 ? -17.851 24.393 7.199 1.00 25.63 95 ILE B O 1
ATOM 1585 N N . SER B 1 96 ? -16.799 23.591 5.354 1.00 27.71 96 SER B N 1
ATOM 1586 C CA . SER B 1 96 ? -15.470 24.081 5.708 1.00 29.71 96 SER B CA 1
ATOM 1587 C C . SER B 1 96 ? -15.532 25.586 5.933 1.00 29.54 96 SER B C 1
ATOM 1588 O O . SER B 1 96 ? -15.047 26.130 6.952 1.00 29.86 96 SER B O 1
ATOM 1591 N N . ASP B 1 97 ? -16.182 26.230 4.979 1.00 29.12 97 ASP B N 1
ATOM 1592 C CA . ASP B 1 97 ? -16.398 27.650 4.973 1.00 28.32 97 ASP B CA 1
ATOM 1593 C C . ASP B 1 97 ? -17.312 28.064 6.120 1.00 26.80 97 ASP B C 1
ATOM 1594 O O . ASP B 1 97 ? -17.020 29.008 6.830 1.00 25.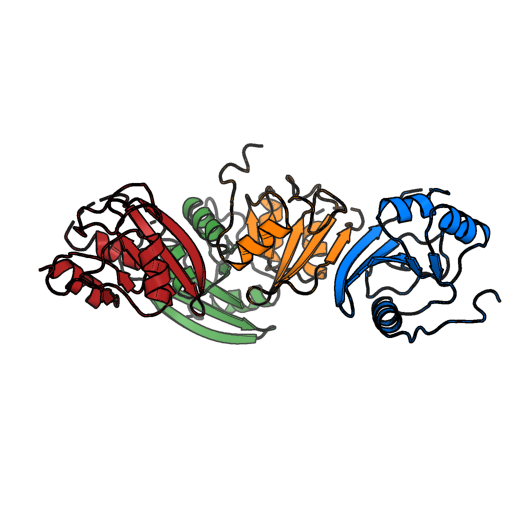47 97 ASP B O 1
ATOM 1599 N N . VAL B 1 98 ? -18.398 27.313 6.315 1.00 24.77 98 VAL B N 1
ATOM 1600 C CA . VAL B 1 98 ? -19.282 27.538 7.406 1.00 23.96 98 VAL B CA 1
ATOM 1601 C C . VAL B 1 98 ? -18.514 27.459 8.723 1.00 24.10 98 VAL B C 1
ATOM 1602 O O . VAL B 1 98 ? -18.688 28.276 9.597 1.00 24.57 98 VAL B O 1
ATOM 1606 N N . ILE B 1 99 ? -17.631 26.485 8.853 1.00 23.49 99 ILE B N 1
ATOM 1607 C CA . ILE B 1 99 ? -16.937 26.365 10.109 1.00 24.46 99 ILE B CA 1
ATOM 1608 C C . ILE B 1 99 ? -16.021 27.540 10.393 1.00 25.64 99 ILE B C 1
ATOM 1609 O O . ILE B 1 99 ? -15.985 28.032 11.505 1.00 27.50 99 ILE B O 1
ATOM 1614 N N . LYS B 1 100 ? -15.308 27.999 9.385 1.00 28.14 100 LYS B N 1
ATOM 1615 C CA . LYS B 1 100 ? -14.495 29.217 9.500 1.00 30.21 100 LYS B CA 1
ATOM 1616 C C . LYS B 1 100 ? -15.319 30.464 9.931 1.00 29.29 100 LYS B C 1
ATOM 1617 O O . LYS B 1 100 ? -14.915 31.223 10.840 1.00 29.35 100 LYS B O 1
ATOM 1623 N N . ALA B 1 101 ? -16.482 30.632 9.288 1.00 29.41 101 ALA B N 1
ATOM 1624 C CA . ALA B 1 101 ? -17.443 31.718 9.557 1.00 28.22 101 ALA B CA 1
ATOM 1625 C C . ALA B 1 101 ? -18.047 31.699 10.969 1.00 28.47 101 ALA B C 1
ATOM 1626 O O . ALA B 1 101 ? -18.221 32.747 11.589 1.00 29.03 101 ALA B O 1
ATOM 1628 N N . PHE B 1 102 ? -18.390 30.508 11.454 1.00 28.33 102 PHE B N 1
ATOM 1629 C CA . PHE B 1 102 ? -18.859 30.332 12.820 1.00 27.30 102 PHE B CA 1
ATOM 1630 C C . PHE B 1 102 ? -17.780 30.788 13.804 1.00 27.07 102 PHE B C 1
ATOM 1631 O O . PHE B 1 102 ? -18.006 31.547 14.744 1.00 26.49 102 PHE B O 1
ATOM 1639 N N . ILE B 1 103 ? -16.596 30.268 13.576 1.00 27.04 103 ILE B N 1
ATOM 1640 C CA . ILE B 1 103 ? -15.436 30.545 14.422 1.00 27.14 103 ILE B CA 1
ATOM 1641 C C . ILE B 1 103 ? -15.076 32.047 14.575 1.00 29.16 103 ILE B C 1
ATOM 1642 O O . ILE B 1 103 ? -14.667 32.519 15.697 1.00 29.64 103 ILE B O 1
ATOM 1647 N N . GLY B 1 104 ? -15.271 32.813 13.488 1.00 28.67 104 GLY B N 1
ATOM 1648 C CA . GLY B 1 104 ? -14.961 34.230 13.496 1.00 28.76 104 GLY B CA 1
ATOM 1649 C C . GLY B 1 104 ? -16.189 35.020 13.899 1.00 29.34 104 GLY B C 1
ATOM 1650 O O . GLY B 1 104 ? -16.300 36.207 13.669 1.00 26.93 104 GLY B O 1
ATOM 1651 N N . GLY B 1 105 ? -17.126 34.336 14.528 1.00 29.68 105 GLY B N 1
ATOM 1652 C CA . GLY B 1 105 ? -18.364 34.948 14.869 1.00 29.33 105 GLY B CA 1
ATOM 1653 C C . GLY B 1 105 ? -19.165 35.616 13.769 1.00 30.06 105 GLY B C 1
ATOM 1654 O O . GLY B 1 105 ? -20.005 36.409 14.131 1.00 34.04 105 GLY B O 1
ATOM 1655 N N . LYS B 1 106 ? -18.954 35.344 12.460 1.00 28.77 106 LYS B N 1
ATOM 1656 C CA . LYS B 1 106 ? -19.679 36.005 11.350 1.00 28.26 106 LYS B CA 1
ATOM 1657 C C . LYS B 1 106 ? -20.360 34.988 10.357 1.00 28.38 106 LYS B C 1
ATOM 1658 O O . LYS B 1 106 ? -19.764 34.643 9.308 1.00 29.51 106 LYS B O 1
ATOM 1664 N N . LEU B 1 107 ? -21.567 34.501 10.653 1.00 27.00 107 LEU B N 1
ATOM 1665 C CA . LEU B 1 107 ? -22.184 33.484 9.764 1.00 27.49 107 LEU B CA 1
ATOM 1666 C C . LEU B 1 107 ? -22.899 34.133 8.615 1.00 27.51 107 LEU B C 1
ATOM 1667 O O . LEU B 1 107 ? -23.390 35.231 8.758 1.00 28.12 107 LEU B O 1
ATOM 1672 N N . LYS B 1 108 ? -22.856 33.476 7.460 1.00 29.29 108 LYS B N 1
ATOM 1673 C CA . LYS B 1 108 ? -23.610 33.844 6.259 1.00 29.51 108 LYS B CA 1
ATOM 1674 C C . LYS B 1 108 ? -24.889 33.032 6.338 1.00 28.83 108 LYS B C 1
ATOM 1675 O O . LYS B 1 108 ? -24.885 31.802 6.101 1.00 29.35 108 LYS B O 1
ATOM 1681 N N . ILE B 1 109 ? -25.975 33.712 6.699 1.00 25.98 109 ILE B N 1
ATOM 1682 C CA . ILE B 1 109 ? -27.230 33.041 6.955 1.00 23.61 109 ILE B CA 1
ATOM 1683 C C . ILE B 1 109 ? -28.291 33.455 5.939 1.00 24.51 109 ILE B C 1
ATOM 1684 O O . ILE B 1 109 ? -28.372 34.645 5.530 1.00 23.26 109 ILE B O 1
ATOM 1689 N N . ASP B 1 110 ? -29.102 32.467 5.559 1.00 22.23 110 ASP B N 1
ATOM 1690 C CA . ASP B 1 110 ? -30.211 32.712 4.697 1.00 20.79 110 ASP B CA 1
ATOM 1691 C C . ASP B 1 110 ? -31.414 32.959 5.530 1.00 20.88 110 ASP B C 1
ATOM 1692 O O . ASP B 1 110 ? -32.052 32.031 6.007 1.00 18.76 110 ASP B O 1
ATOM 1697 N N . TYR B 1 111 ? -31.786 34.232 5.679 1.00 19.63 111 TYR B N 1
ATOM 1698 C CA . TYR B 1 111 ? -32.864 34.570 6.617 1.00 21.95 111 TYR B CA 1
ATOM 1699 C C . TYR B 1 111 ? -34.211 34.037 6.109 1.00 22.16 111 TYR B C 1
ATOM 1700 O O . TYR B 1 111 ? -35.186 33.879 6.857 1.00 23.61 111 TYR B O 1
ATOM 1709 N N . ASP B 1 112 ? -34.252 33.766 4.819 1.00 23.01 112 ASP B N 1
ATOM 1710 C CA . ASP B 1 112 ? -35.522 33.346 4.202 1.00 22.88 112 ASP B CA 1
ATOM 1711 C C . ASP B 1 112 ? -35.644 31.847 4.027 1.00 22.95 112 ASP B C 1
ATOM 1712 O O . ASP B 1 112 ? -36.478 31.351 3.256 1.00 22.11 112 ASP B O 1
ATOM 1717 N N . TRP B 1 113 ? -34.818 31.125 4.795 1.00 22.02 113 TRP B N 1
ATOM 1718 C CA . TRP B 1 113 ? -34.644 29.754 4.641 1.00 22.38 113 TRP B CA 1
ATOM 1719 C C . TRP B 1 113 ? -35.927 28.921 4.789 1.00 24.72 113 TRP B C 1
ATOM 1720 O O . TRP B 1 113 ? -36.010 27.875 4.138 1.00 25.55 113 TRP B O 1
ATOM 1731 N N . LYS B 1 114 ? -36.947 29.306 5.589 1.00 25.85 114 LYS B N 1
ATOM 1732 C CA . LYS B 1 114 ? -38.051 28.295 5.664 1.00 27.85 114 LYS B CA 1
ATOM 1733 C C . LYS B 1 114 ? -39.065 28.268 4.511 1.00 28.34 114 LYS B C 1
ATOM 1734 O O . LYS B 1 114 ? -39.548 27.202 4.093 1.00 28.18 114 LYS B O 1
ATOM 1740 N N . GLU B 1 115 ? -39.309 29.398 3.888 1.00 30.04 115 GLU B N 1
ATOM 1741 C CA . GLU B 1 115 ? -39.996 29.295 2.624 1.00 32.60 115 GLU B CA 1
ATOM 1742 C C . GLU B 1 115 ? -39.084 28.537 1.595 1.00 32.63 115 GLU B C 1
ATOM 1743 O O . GLU B 1 115 ? -38.086 29.070 1.079 1.00 32.32 115 GLU B O 1
ATOM 1749 N N . LYS B 1 116 ? -39.433 27.261 1.367 1.00 33.31 116 LYS B N 1
ATOM 1750 C CA . LYS B 1 116 ? -38.534 26.184 0.728 1.00 32.25 116 LYS B CA 1
ATOM 1751 C C . LYS B 1 116 ? -38.216 24.929 1.526 1.00 32.27 116 LYS B C 1
ATOM 1752 O O . LYS B 1 116 ? -38.876 24.638 2.550 1.00 34.09 116 LYS B O 1
ATOM 1758 N N . MET C 1 1 ? -17.175 27.342 27.973 1.00 35.66 1 MET C N 1
ATOM 1759 C CA . MET C 1 1 ? -18.239 28.029 27.175 1.00 35.97 1 MET C CA 1
ATOM 1760 C C . MET C 1 1 ? -18.983 29.042 28.049 1.00 32.89 1 MET C C 1
ATOM 1761 O O . MET C 1 1 ? -19.365 28.733 29.164 1.00 34.12 1 MET C O 1
ATOM 1766 N N . ARG C 1 2 ? -19.177 30.242 27.531 1.00 29.83 2 ARG C N 1
ATOM 1767 C CA . ARG C 1 2 ? -19.851 31.297 28.269 1.00 28.37 2 ARG C CA 1
ATOM 1768 C C . ARG C 1 2 ? -21.269 31.381 27.744 1.00 26.26 2 ARG C C 1
ATOM 1769 O O . ARG C 1 2 ? -21.498 31.429 26.521 1.00 25.06 2 ARG C O 1
ATOM 1777 N N . VAL C 1 3 ? -22.202 31.393 28.673 1.00 24.61 3 VAL C N 1
ATOM 1778 C CA . VAL C 1 3 ? -23.645 31.355 28.355 1.00 24.08 3 VAL C CA 1
ATOM 1779 C C . VAL C 1 3 ? -24.296 32.578 28.965 1.00 22.95 3 VAL C C 1
ATOM 1780 O O . VAL C 1 3 ? -23.982 32.937 30.065 1.00 25.42 3 VAL C O 1
ATOM 1784 N N . ALA C 1 4 ? -25.192 33.237 28.254 1.00 23.07 4 ALA C N 1
ATOM 1785 C CA . ALA C 1 4 ? -25.895 34.403 28.796 1.00 21.38 4 ALA C CA 1
ATOM 1786 C C . ALA C 1 4 ? -27.361 34.036 29.074 1.00 22.00 4 ALA C C 1
ATOM 1787 O O . ALA C 1 4 ? -27.929 33.245 28.328 1.00 20.49 4 ALA C O 1
ATOM 1789 N N . ILE C 1 5 ? -27.964 34.617 30.126 1.00 20.76 5 ILE C N 1
ATOM 1790 C CA . ILE C 1 5 ? -29.376 34.319 30.488 1.00 21.82 5 ILE C CA 1
ATOM 1791 C C . ILE C 1 5 ? -30.072 35.578 30.940 1.00 22.83 5 ILE C C 1
ATOM 1792 O O . ILE C 1 5 ? -29.680 36.109 31.995 1.00 24.57 5 ILE C O 1
ATOM 1797 N N . PRO C 1 6 ? -31.130 36.028 30.212 1.00 23.58 6 PRO C N 1
ATOM 1798 C CA . PRO C 1 6 ? -31.796 37.227 30.659 1.00 23.64 6 PRO C CA 1
ATOM 1799 C C . PRO C 1 6 ? -32.424 37.015 32.056 1.00 25.28 6 PRO C C 1
ATOM 1800 O O . PRO C 1 6 ? -33.138 36.029 32.278 1.00 23.70 6 PRO C O 1
ATOM 1804 N N . ALA C 1 7 ? -32.135 37.930 32.988 1.00 27.02 7 ALA C N 1
ATOM 1805 C CA . ALA C 1 7 ? -32.655 37.855 34.380 1.00 30.27 7 ALA C CA 1
ATOM 1806 C C . ALA C 1 7 ? -33.694 38.895 34.723 1.00 32.30 7 ALA C C 1
ATOM 1807 O O . ALA C 1 7 ? -33.525 40.060 34.390 1.00 31.89 7 ALA C O 1
ATOM 1809 N N . GLU C 1 8 ? -34.731 38.467 35.451 1.00 35.45 8 GLU C N 1
ATOM 1810 C CA . GLU C 1 8 ? -35.796 39.367 35.938 1.00 38.32 8 GLU C CA 1
ATOM 1811 C C . GLU C 1 8 ? -35.234 40.499 36.802 1.00 39.50 8 GLU C C 1
ATOM 1812 O O . GLU C 1 8 ? -35.507 41.664 36.563 1.00 39.37 8 GLU C O 1
ATOM 1818 N N . ASP C 1 9 ? -34.458 40.129 37.811 1.00 40.87 9 ASP C N 1
ATOM 1819 C CA . ASP C 1 9 ? -33.868 41.072 38.761 1.00 43.21 9 ASP C CA 1
ATOM 1820 C C . ASP C 1 9 ? -32.351 40.901 38.863 1.00 43.75 9 ASP C C 1
ATOM 1821 O O . ASP C 1 9 ? -31.765 40.064 38.187 1.00 43.78 9 ASP C O 1
ATOM 1826 N N . ASP C 1 10 ? -31.729 41.681 39.740 1.00 44.83 10 ASP C N 1
ATOM 1827 C CA . ASP C 1 10 ? -30.259 41.644 39.953 1.00 45.91 10 ASP C CA 1
ATOM 1828 C C . ASP C 1 10 ? -29.733 40.371 40.645 1.00 45.41 10 ASP C C 1
ATOM 1829 O O . ASP C 1 10 ? -30.501 39.560 41.176 1.00 46.57 10 ASP C O 1
ATOM 1834 N N . ILE C 1 13 ? -28.073 34.259 40.038 1.00 27.79 13 ILE C N 1
ATOM 1835 C CA . ILE C 1 13 ? -28.712 32.963 39.760 1.00 29.45 13 ILE C CA 1
ATOM 1836 C C . ILE C 1 13 ? -29.944 32.676 40.607 1.00 32.03 13 ILE C C 1
ATOM 1837 O O . ILE C 1 13 ? -30.681 31.712 40.346 1.00 33.27 13 ILE C O 1
ATOM 1842 N N . LYS C 1 14 ? -30.214 33.512 41.595 1.00 34.23 14 LYS C N 1
ATOM 1843 C CA . LYS C 1 14 ? -31.384 33.297 42.439 1.00 37.80 14 LYS C CA 1
ATOM 1844 C C . LYS C 1 14 ? -32.597 33.994 41.852 1.00 38.28 14 LYS C C 1
ATOM 1845 O O . LYS C 1 14 ? -33.666 34.070 42.510 1.00 39.90 14 LYS C O 1
ATOM 1851 N N . SER C 1 15 ? -32.449 34.524 40.634 1.00 38.11 15 SER C N 1
ATOM 1852 C CA . SER C 1 15 ? -33.566 35.152 39.935 1.00 37.52 15 SER C CA 1
ATOM 1853 C C . SER C 1 15 ? -34.144 34.171 38.941 1.00 36.84 15 SER C C 1
ATOM 1854 O O . SER C 1 15 ? -33.693 33.030 38.846 1.00 36.35 15 SER C O 1
ATOM 1857 N N . ASN C 1 16 ? -35.144 34.636 38.210 1.00 36.32 16 ASN C N 1
ATOM 1858 C CA . ASN C 1 16 ? -35.778 33.870 37.177 1.00 37.06 16 ASN C CA 1
ATOM 1859 C C . ASN C 1 16 ? -35.422 34.369 35.781 1.00 36.31 16 ASN C C 1
ATOM 1860 O O . ASN C 1 16 ? -35.207 35.583 35.567 1.00 37.17 16 ASN C O 1
ATOM 1865 N N . VAL C 1 17 ? -35.386 33.428 34.836 1.00 35.18 17 VAL C N 1
ATOM 1866 C CA . VAL C 1 17 ? -35.304 33.769 33.438 1.00 34.34 17 VAL C CA 1
ATOM 1867 C C . VAL C 1 17 ? -36.378 34.831 33.148 1.00 34.33 17 VAL C C 1
ATOM 1868 O O . VAL C 1 17 ? -37.541 34.635 33.471 1.00 34.07 17 VAL C O 1
ATOM 1872 N N . SER C 1 18 ? -35.994 35.948 32.557 1.00 34.10 18 SER C N 1
ATOM 1873 C CA . SER C 1 18 ? -36.980 36.977 32.182 1.00 35.29 18 SER C CA 1
ATOM 1874 C C . SER C 1 18 ? -37.859 36.536 30.974 1.00 35.69 18 SER C C 1
ATOM 1875 O O . SER C 1 18 ? -37.334 36.042 29.964 1.00 35.70 18 SER C O 1
ATOM 1878 N N . LYS C 1 19 ? -39.172 36.752 31.077 1.00 36.07 19 LYS C N 1
ATOM 1879 C CA . LYS C 1 19 ? -40.140 36.210 30.104 1.00 37.44 19 LYS C CA 1
ATOM 1880 C C . LYS C 1 19 ? -39.887 36.744 28.696 1.00 36.54 19 LYS C C 1
ATOM 1881 O O . LYS C 1 19 ? -40.062 36.035 27.707 1.00 36.17 19 LYS C O 1
ATOM 1887 N N . HIS C 1 20 ? -39.476 37.998 28.607 1.00 36.88 20 HIS C N 1
ATOM 1888 C CA . HIS C 1 20 ? -39.360 38.664 27.333 1.00 36.77 20 HIS C CA 1
ATOM 1889 C C . HIS C 1 20 ? -37.927 39.076 27.229 1.00 36.89 20 HIS C C 1
ATOM 1890 O O . HIS C 1 20 ? -37.463 39.921 27.993 1.00 37.76 20 HIS C O 1
ATOM 1897 N N . PHE C 1 21 ? -37.193 38.448 26.329 1.00 36.74 21 PHE C N 1
ATOM 1898 C CA . PHE C 1 21 ? -35.856 38.912 26.057 1.00 36.85 21 PHE C CA 1
ATOM 1899 C C . PHE C 1 21 ? -36.144 40.131 25.263 1.00 37.94 21 PHE C C 1
ATOM 1900 O O . PHE C 1 21 ? -36.888 40.093 24.234 1.00 40.40 21 PHE C O 1
ATOM 1908 N N . GLY C 1 22 ? -35.595 41.233 25.716 1.00 38.19 22 GLY C N 1
ATOM 1909 C CA . GLY C 1 22 ? -35.875 42.472 24.998 1.00 38.31 22 GLY C CA 1
ATOM 1910 C C . GLY C 1 22 ? -36.182 43.484 26.033 1.00 37.98 22 GLY C C 1
ATOM 1911 O O . GLY C 1 22 ? -35.676 44.590 26.009 1.00 38.00 22 GLY C O 1
ATOM 1912 N N . ARG C 1 23 ? -36.993 43.058 26.981 1.00 38.01 23 ARG C N 1
ATOM 1913 C CA . ARG C 1 23 ? -37.387 43.929 28.068 1.00 39.05 23 ARG C CA 1
ATOM 1914 C C . ARG C 1 23 ? -36.395 43.802 29.232 1.00 38.11 23 ARG C C 1
ATOM 1915 O O . ARG C 1 23 ? -36.460 44.598 30.161 1.00 38.84 23 ARG C O 1
ATOM 1923 N N . SER C 1 24 ? -35.451 42.848 29.172 1.00 36.62 24 SER C N 1
ATOM 1924 C CA . SER C 1 24 ? -34.602 42.572 30.358 1.00 34.84 24 SER C CA 1
ATOM 1925 C C . SER C 1 24 ? -33.577 43.634 30.683 1.00 34.34 24 SER C C 1
ATOM 1926 O O . SER C 1 24 ? -32.966 44.207 29.800 1.00 33.38 24 SER C O 1
ATOM 1929 N N . ARG C 1 25 ? -33.376 43.846 31.974 1.00 33.93 25 ARG C N 1
ATOM 1930 C CA . ARG C 1 25 ? -32.483 44.869 32.439 1.00 35.91 25 ARG C CA 1
ATOM 1931 C C . ARG C 1 25 ? -31.203 44.259 32.939 1.00 34.56 25 ARG C C 1
ATOM 1932 O O . ARG C 1 25 ? -30.212 44.959 33.073 1.00 35.62 25 ARG C O 1
ATOM 1940 N N . TYR C 1 26 ? -31.245 42.956 33.219 1.00 33.56 26 TYR C N 1
ATOM 1941 C CA . TYR C 1 26 ? -30.107 42.194 33.694 1.00 33.11 26 TYR C CA 1
ATOM 1942 C C . TYR C 1 26 ? -29.836 40.894 32.899 1.00 31.74 26 TYR C C 1
ATOM 1943 O O . TYR C 1 26 ? -30.769 40.260 32.437 1.00 31.66 26 TYR C O 1
ATOM 1952 N N . PHE C 1 27 ? -28.554 40.543 32.751 1.00 29.73 27 PHE C N 1
ATOM 1953 C CA . PHE C 1 27 ? -28.103 39.254 32.210 1.00 28.23 27 PHE C CA 1
ATOM 1954 C C . PHE C 1 27 ? -27.119 38.558 33.127 1.00 27.42 27 PHE C C 1
ATOM 1955 O O . PHE C 1 27 ? -26.237 39.170 33.710 1.00 26.22 27 PHE C O 1
ATOM 1963 N N . VAL C 1 28 ? -27.317 37.268 33.285 1.00 26.23 28 VAL C N 1
ATOM 1964 C CA . VAL C 1 28 ? -26.402 36.438 34.049 1.00 24.57 28 VAL C CA 1
ATOM 1965 C C . VAL C 1 28 ? -25.470 35.785 33.033 1.00 24.85 28 VAL C C 1
ATOM 1966 O O . VAL C 1 28 ? -25.946 35.121 32.120 1.00 24.51 28 VAL C O 1
ATOM 1970 N N . PHE C 1 29 ? -24.151 35.969 33.173 1.00 24.29 29 PHE C N 1
ATOM 1971 C CA . PHE C 1 29 ? -23.185 35.337 32.276 1.00 25.65 29 PHE C CA 1
ATOM 1972 C C . PHE C 1 29 ? -22.474 34.225 33.030 1.00 26.16 29 PHE C C 1
ATOM 1973 O O . PHE C 1 29 ? -22.048 34.388 34.212 1.00 27.76 29 PHE C O 1
ATOM 1981 N N . VAL C 1 30 ? -22.388 33.075 32.404 1.00 26.82 30 VAL C N 1
ATOM 1982 C CA . VAL C 1 30 ? -21.915 31.889 33.134 1.00 27.74 30 VAL C CA 1
ATOM 1983 C C . VAL C 1 30 ? -20.791 31.248 32.358 1.00 27.50 30 VAL C C 1
ATOM 1984 O O . VAL C 1 30 ? -20.849 31.167 31.147 1.00 27.60 30 VAL C O 1
ATOM 1988 N N . ASP C 1 31 ? -19.707 30.908 33.032 1.00 28.82 31 ASP C N 1
ATOM 1989 C CA . ASP C 1 31 ? -18.669 30.183 32.344 1.00 30.79 31 ASP C CA 1
ATOM 1990 C C . ASP C 1 31 ? -18.776 28.733 32.695 1.00 30.55 31 ASP C C 1
ATOM 1991 O O . ASP C 1 31 ? -18.862 28.379 33.863 1.00 30.14 31 ASP C O 1
ATOM 1996 N N . ILE C 1 32 ? -18.786 27.894 31.683 1.00 30.48 32 ILE C N 1
ATOM 1997 C CA . ILE C 1 32 ? -18.957 26.485 31.931 1.00 31.97 32 ILE C CA 1
ATOM 1998 C C . ILE C 1 32 ? -17.841 25.759 31.199 1.00 34.45 32 ILE C C 1
ATOM 1999 O O . ILE C 1 32 ? -17.723 25.831 29.987 1.00 35.80 32 ILE C O 1
ATOM 2004 N N . GLU C 1 33 ? -16.972 25.127 31.973 1.00 38.65 33 GLU C N 1
ATOM 2005 C CA . GLU C 1 33 ? -15.915 24.281 31.457 1.00 41.66 33 GLU C CA 1
ATOM 2006 C C . GLU C 1 33 ? -16.139 22.925 32.092 1.00 42.68 33 GLU C C 1
ATOM 2007 O O . GLU C 1 33 ? -16.129 22.801 33.309 1.00 42.84 33 GLU C O 1
ATOM 2013 N N . GLY C 1 34 ? -16.316 21.909 31.263 1.00 44.48 34 GLY C N 1
ATOM 2014 C CA . GLY C 1 34 ? -16.658 20.580 31.741 1.00 45.64 34 GLY C CA 1
ATOM 2015 C C . GLY C 1 34 ? -18.102 20.565 32.156 1.00 45.86 34 GLY C C 1
ATOM 2016 O O . GLY C 1 34 ? -18.992 20.759 31.337 1.00 46.84 34 GLY C O 1
ATOM 2017 N N . GLU C 1 35 ? -18.310 20.325 33.444 1.00 46.38 35 GLU C N 1
ATOM 2018 C CA . GLU C 1 35 ? -19.615 20.228 34.083 1.00 45.62 35 GLU C CA 1
ATOM 2019 C C . GLU C 1 35 ? -19.578 21.214 35.240 1.00 44.39 35 GLU C C 1
ATOM 2020 O O . GLU C 1 35 ? -20.451 21.236 36.109 1.00 43.61 35 GLU C O 1
ATOM 2026 N N . ASP C 1 36 ? -18.534 22.029 35.245 1.00 43.59 36 ASP C N 1
ATOM 2027 C CA . ASP C 1 36 ? -18.345 23.045 36.273 1.00 43.36 36 ASP C CA 1
ATOM 2028 C C . ASP C 1 36 ? -18.739 24.434 35.800 1.00 42.90 36 ASP C C 1
ATOM 2029 O O . ASP C 1 36 ? -18.566 24.776 34.629 1.00 43.63 36 ASP C O 1
ATOM 2034 N N . VAL C 1 37 ? -19.293 25.203 36.721 1.00 42.20 37 VAL C N 1
ATOM 2035 C CA . VAL C 1 37 ? -19.599 26.596 36.526 1.00 41.96 37 VAL C CA 1
ATOM 2036 C C . VAL C 1 37 ? -18.395 27.383 37.077 1.00 42.80 37 VAL C C 1
ATOM 2037 O O . VAL C 1 37 ? -18.337 27.680 38.275 1.00 43.21 37 VAL C O 1
ATOM 2041 N N . LYS C 1 38 ? -17.427 27.695 36.214 1.00 42.77 38 LYS C N 1
ATOM 2042 C CA . LYS C 1 38 ? -16.179 28.341 36.631 1.00 43.26 38 LYS C CA 1
ATOM 2043 C C . LYS C 1 38 ? -16.380 29.679 37.315 1.00 43.21 38 LYS C C 1
ATOM 2044 O O . LYS C 1 38 ? -15.545 30.070 38.150 1.00 43.39 38 LYS C O 1
ATOM 2050 N N . ASN C 1 39 ? -17.482 30.362 36.957 1.00 42.69 39 ASN C N 1
ATOM 2051 C CA . ASN C 1 39 ? -17.740 31.762 37.299 1.00 42.34 39 ASN C CA 1
ATOM 2052 C C . ASN C 1 39 ? -19.161 32.200 36.941 1.00 41.66 39 ASN C C 1
ATOM 2053 O O . ASN C 1 39 ? -19.810 31.559 36.121 1.00 42.13 39 ASN C O 1
ATOM 2058 N N . VAL C 1 40 ? -19.632 33.295 37.548 1.00 40.26 40 VAL C N 1
ATOM 2059 C CA . VAL C 1 40 ? -20.928 33.883 37.254 1.00 38.46 40 VAL C CA 1
ATOM 2060 C C . VAL C 1 40 ? -20.876 35.370 37.608 1.00 37.93 40 VAL C C 1
ATOM 2061 O O . VAL C 1 40 ? -20.290 35.759 38.610 1.00 37.29 40 VAL C O 1
ATOM 2065 N N . GLU C 1 41 ? -21.488 36.208 36.781 1.00 36.31 41 GLU C N 1
ATOM 2066 C CA . GLU C 1 41 ? -21.570 37.621 37.077 1.00 36.00 41 GLU C CA 1
ATOM 2067 C C . GLU C 1 41 ? -22.860 38.170 36.515 1.00 35.31 41 GLU C C 1
ATOM 2068 O O . GLU C 1 41 ? -23.390 37.669 35.501 1.00 35.94 41 GLU C O 1
ATOM 2074 N N . VAL C 1 42 ? -23.382 39.184 37.178 1.00 34.30 42 VAL C N 1
ATOM 2075 C CA . VAL C 1 42 ? -24.585 39.810 36.719 1.00 33.94 42 VAL C CA 1
ATOM 2076 C C . VAL C 1 42 ? -24.234 41.170 36.118 1.00 34.42 42 VAL C C 1
ATOM 2077 O O . VAL C 1 42 ? -23.497 41.959 36.723 1.00 31.93 42 VAL C O 1
ATOM 2081 N N . VAL C 1 43 ? -24.731 41.425 34.913 1.00 34.07 43 VAL C N 1
ATOM 2082 C CA . VAL C 1 43 ? -24.587 42.753 34.358 1.00 35.65 43 VAL C CA 1
ATOM 2083 C C . VAL C 1 43 ? -25.918 43.384 33.996 1.00 36.29 43 VAL C C 1
ATOM 2084 O O . VAL C 1 43 ? -26.841 42.719 33.454 1.00 33.61 43 VAL C O 1
ATOM 2088 N N . GLU C 1 44 ? -26.007 44.675 34.319 1.00 37.67 44 GLU C N 1
ATOM 2089 C CA . GLU C 1 44 ? -27.205 45.445 34.049 1.00 40.67 44 GLU C CA 1
ATOM 2090 C C . GLU C 1 44 ? -27.138 46.022 32.658 1.00 40.69 44 GLU C C 1
ATOM 2091 O O . GLU C 1 44 ? -26.087 46.475 32.257 1.00 41.39 44 GLU C O 1
ATOM 2097 N N . VAL C 1 45 ? -28.242 46.008 31.917 1.00 41.34 45 VAL C N 1
ATOM 2098 C CA . VAL C 1 45 ? -28.247 46.702 30.637 1.00 42.54 45 VAL C CA 1
ATOM 2099 C C . VAL C 1 45 ? -28.690 48.171 30.809 1.00 43.08 45 VAL C C 1
ATOM 2100 O O . VAL C 1 45 ? -29.701 48.459 31.486 1.00 41.64 45 VAL C O 1
ATOM 2104 N N . PRO C 1 46 ? -27.907 49.102 30.234 1.00 44.00 46 PRO C N 1
ATOM 2105 C CA . PRO C 1 46 ? -28.309 50.528 30.070 1.00 44.76 46 PRO C CA 1
ATOM 2106 C C . PRO C 1 46 ? -29.750 50.639 29.520 1.00 45.47 46 PRO C C 1
ATOM 2107 O O . PRO C 1 46 ? -30.226 49.709 28.843 1.00 44.65 46 PRO C O 1
ATOM 2111 N N . PHE C 1 47 ? -30.413 51.764 29.777 1.00 45.85 47 PHE C N 1
ATOM 2112 C CA . PHE C 1 47 ? -31.819 51.867 29.485 1.00 47.21 47 PHE C CA 1
ATOM 2113 C C . PHE C 1 47 ? -32.208 51.667 28.040 1.00 47.80 47 PHE C C 1
ATOM 2114 O O . PHE C 1 47 ? -33.157 50.942 27.783 1.00 48.13 47 PHE C O 1
ATOM 2122 N N . GLU C 1 48 ? -31.563 52.331 27.084 1.00 49.49 48 GLU C N 1
ATOM 2123 C CA . GLU C 1 48 ? -32.074 52.168 25.694 1.00 50.57 48 GLU C CA 1
ATOM 2124 C C . GLU C 1 48 ? -31.397 51.091 24.856 1.00 49.83 48 GLU C C 1
ATOM 2125 O O . GLU C 1 48 ? -30.341 51.320 24.254 1.00 50.47 48 GLU C O 1
ATOM 2131 N N . GLU C 1 49 ? -32.046 49.921 24.821 1.00 49.07 49 GLU C N 1
ATOM 2132 C CA . GLU C 1 49 ? -31.692 48.820 23.907 1.00 46.87 49 GLU C CA 1
ATOM 2133 C C . GLU C 1 49 ? -32.912 48.428 23.066 1.00 44.62 49 GLU C C 1
ATOM 2134 O O . GLU C 1 49 ? -33.863 47.776 23.549 1.00 45.35 49 GLU C O 1
ATOM 2140 N N . HIS C 1 50 ? -32.895 48.871 21.811 1.00 40.42 50 HIS C N 1
ATOM 2141 C CA . HIS C 1 50 ? -33.905 48.480 20.849 1.00 38.73 50 HIS C CA 1
ATOM 2142 C C . HIS C 1 50 ? -33.429 48.952 19.495 1.00 37.12 50 HIS C C 1
ATOM 2143 O O . HIS C 1 50 ? -32.995 48.116 18.680 1.00 37.17 50 HIS C O 1
ATOM 2150 N N . GLY C 1 53 ? -31.071 45.257 17.045 1.00 25.17 53 GLY C N 1
ATOM 2151 C CA . GLY C 1 53 ? -29.673 44.865 17.263 1.00 27.66 53 GLY C CA 1
ATOM 2152 C C . GLY C 1 53 ? -29.212 44.967 18.713 1.00 28.66 53 GLY C C 1
ATOM 2153 O O . GLY C 1 53 ? -28.848 43.944 19.291 1.00 34.33 53 GLY C O 1
ATOM 2154 N N . ASP C 1 54 ? -29.224 46.128 19.351 1.00 25.93 54 ASP C N 1
ATOM 2155 C CA . ASP C 1 54 ? -28.567 46.320 20.688 1.00 25.46 54 ASP C CA 1
ATOM 2156 C C . ASP C 1 54 ? -28.303 45.140 21.660 1.00 25.33 54 ASP C C 1
ATOM 2157 O O . ASP C 1 54 ? -27.187 44.926 22.093 1.00 25.15 54 ASP C O 1
ATOM 2162 N N . LEU C 1 55 ? -29.329 44.426 22.079 1.00 25.16 55 LEU C N 1
ATOM 2163 C CA . LEU C 1 55 ? -29.071 43.375 23.036 1.00 25.01 55 LEU C CA 1
ATOM 2164 C C . LEU C 1 55 ? -28.104 42.309 22.509 1.00 24.64 55 LEU C C 1
ATOM 2165 O O . LEU C 1 55 ? -27.221 41.887 23.241 1.00 25.64 55 LEU C O 1
ATOM 2170 N N . PRO C 1 56 ? -28.299 41.807 21.265 1.00 24.33 56 PRO C N 1
ATOM 2171 C CA . PRO C 1 56 ? -27.310 40.876 20.706 1.00 23.70 56 PRO C CA 1
ATOM 2172 C C . PRO C 1 56 ? -25.870 41.356 20.759 1.00 23.87 56 PRO C C 1
ATOM 2173 O O . PRO C 1 56 ? -24.992 40.607 21.193 1.00 23.38 56 PRO C O 1
ATOM 2177 N N . ASN C 1 57 ? -25.614 42.586 20.338 1.00 22.37 57 ASN C N 1
ATOM 2178 C CA . ASN C 1 57 ? -24.258 43.109 20.425 1.00 23.74 57 ASN C CA 1
ATOM 2179 C C . ASN C 1 57 ? -23.715 43.236 21.859 1.00 22.61 57 ASN C C 1
ATOM 2180 O O . ASN C 1 57 ? -22.539 43.009 22.096 1.00 22.96 57 ASN C O 1
ATOM 2185 N N . PHE C 1 58 ? -24.558 43.636 22.804 1.00 21.80 58 PHE C N 1
ATOM 2186 C CA . PHE C 1 58 ? -24.168 43.681 24.210 1.00 21.79 58 PHE C CA 1
ATOM 2187 C C . PHE C 1 58 ? -23.702 42.285 24.674 1.00 21.23 58 PHE C C 1
ATOM 2188 O O . PHE C 1 58 ? -22.768 42.170 25.429 1.00 22.27 58 PHE C O 1
ATOM 2196 N N . ILE C 1 59 ? -24.387 41.230 24.250 1.00 20.09 59 ILE C N 1
ATOM 2197 C CA . ILE C 1 59 ? -24.050 39.841 24.621 1.00 19.38 59 ILE C CA 1
ATOM 2198 C C . ILE C 1 59 ? -22.779 39.383 24.003 1.00 22.11 59 ILE C C 1
ATOM 2199 O O . ILE C 1 59 ? -21.907 38.791 24.685 1.00 23.43 59 ILE C O 1
ATOM 2204 N N . LYS C 1 60 ? -22.628 39.651 22.706 1.00 23.91 60 LYS C N 1
ATOM 2205 C CA . LYS C 1 60 ? -21.360 39.390 22.000 1.00 27.21 60 LYS C CA 1
ATOM 2206 C C . LYS C 1 60 ? -20.222 40.135 22.717 1.00 27.69 60 LYS C C 1
ATOM 2207 O O . LYS C 1 60 ? -19.173 39.585 22.989 1.00 28.26 60 LYS C O 1
ATOM 2213 N N . ASP C 1 61 ? -20.451 41.407 23.004 1.00 28.41 61 ASP C N 1
ATOM 2214 C CA . ASP C 1 61 ? -19.502 42.269 23.733 1.00 29.13 61 ASP C CA 1
ATOM 2215 C C . ASP C 1 61 ? -18.966 41.593 24.984 1.00 28.54 61 ASP C C 1
ATOM 2216 O O . ASP C 1 61 ? -17.802 41.773 25.323 1.00 28.73 61 ASP C O 1
ATOM 2221 N N . HIS C 1 62 ? -19.835 40.834 25.661 1.00 27.31 62 HIS C N 1
ATOM 2222 C CA . HIS C 1 62 ? -19.530 40.155 26.882 1.00 25.57 62 HIS C CA 1
ATOM 2223 C C . HIS C 1 62 ? -19.079 38.739 26.652 1.00 26.81 62 HIS C C 1
ATOM 2224 O O . HIS C 1 62 ? -18.896 37.991 27.602 1.00 27.40 62 HIS C O 1
ATOM 2231 N N . GLY C 1 63 ? -18.887 38.369 25.398 1.00 26.66 63 GLY C N 1
ATOM 2232 C CA . GLY C 1 63 ? -18.244 37.085 25.102 1.00 26.76 63 GLY C CA 1
ATOM 2233 C C . GLY C 1 63 ? -19.113 35.836 25.155 1.00 26.79 63 GLY C C 1
ATOM 2234 O O . GLY C 1 63 ? -18.583 34.738 25.045 1.00 26.61 63 GLY C O 1
ATOM 2235 N N . ALA C 1 64 ? -20.431 35.989 25.286 1.00 24.60 64 ALA C N 1
ATOM 2236 C CA . ALA C 1 64 ? -21.290 34.807 25.432 1.00 24.02 64 ALA C CA 1
ATOM 2237 C C . ALA C 1 64 ? -21.555 34.181 24.077 1.00 23.82 64 ALA C C 1
ATOM 2238 O O . ALA C 1 64 ? -21.710 34.911 23.075 1.00 23.72 64 ALA C O 1
ATOM 2240 N N . LYS C 1 65 ? -21.535 32.839 24.009 1.00 22.20 65 LYS C N 1
ATOM 2241 C CA . LYS C 1 65 ? -21.733 32.176 22.712 1.00 20.85 65 LYS C CA 1
ATOM 2242 C C . LYS C 1 65 ? -23.096 31.534 22.667 1.00 20.62 65 LYS C C 1
ATOM 2243 O O . LYS C 1 65 ? -23.579 31.178 21.620 1.00 18.10 65 LYS C O 1
ATOM 2249 N N . ILE C 1 66 ? -23.726 31.372 23.821 1.00 19.21 66 ILE C N 1
ATOM 2250 C CA . ILE C 1 66 ? -25.057 30.764 23.827 1.00 20.17 66 ILE C CA 1
ATOM 2251 C C . ILE C 1 66 ? -25.941 31.549 24.752 1.00 19.69 66 ILE C C 1
ATOM 2252 O O . ILE C 1 66 ? -25.502 31.961 25.803 1.00 20.27 66 ILE C O 1
ATOM 2257 N N . VAL C 1 67 ? -27.195 31.742 24.373 1.00 19.53 67 VAL C N 1
ATOM 2258 C CA . VAL C 1 67 ? -28.136 32.529 25.217 1.00 19.41 67 VAL C CA 1
ATOM 2259 C C . VAL C 1 67 ? -29.357 31.662 25.504 1.00 20.20 67 VAL C C 1
ATOM 2260 O O . VAL C 1 67 ? -29.963 31.146 24.586 1.00 21.02 67 VAL C O 1
ATOM 2264 N N . LEU C 1 68 ? -29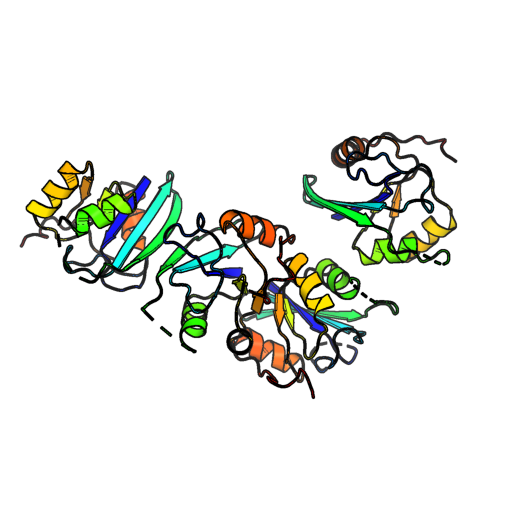.740 31.538 26.768 1.00 20.56 68 LEU C N 1
ATOM 2265 C CA . LEU C 1 68 ? -30.920 30.752 27.106 1.00 19.04 68 LEU C CA 1
ATOM 2266 C C . LEU C 1 68 ? -31.998 31.728 27.486 1.00 19.46 68 LEU C C 1
ATOM 2267 O O . LEU C 1 68 ? -31.807 32.486 28.422 1.00 17.13 68 LEU C O 1
ATOM 2272 N N . THR C 1 69 ? -33.088 31.750 26.703 1.00 20.24 69 THR C N 1
ATOM 2273 C CA . THR C 1 69 ? -34.191 32.665 26.932 1.00 21.16 69 THR C CA 1
ATOM 2274 C C . THR C 1 69 ? -35.522 31.950 27.041 1.00 21.50 69 THR C C 1
ATOM 2275 O O . THR C 1 69 ? -35.658 30.797 26.660 1.00 21.49 69 THR C O 1
ATOM 2279 N N . TYR C 1 70 ? -36.523 32.661 27.513 1.00 22.72 70 TYR C N 1
ATOM 2280 C CA . TYR C 1 70 ? -37.865 32.130 27.485 1.00 23.65 70 TYR C CA 1
ATOM 2281 C C . TYR C 1 70 ? -38.507 32.567 26.164 1.00 23.65 70 TYR C C 1
ATOM 2282 O O . TYR C 1 70 ? -38.624 31.777 25.225 1.00 24.22 70 TYR C O 1
ATOM 2291 N N . GLY C 1 71 ? -38.872 33.836 26.051 1.00 22.89 71 GLY C N 1
ATOM 2292 C CA . GLY C 1 71 ? -39.426 34.319 24.820 1.00 21.50 71 GLY C CA 1
ATOM 2293 C C . GLY C 1 71 ? -38.457 35.256 24.165 1.00 22.15 71 GLY C C 1
ATOM 2294 O O . GLY C 1 71 ? -37.724 35.986 24.829 1.00 24.00 71 GLY C O 1
ATOM 2295 N N . ILE C 1 72 ? -38.471 35.296 22.852 1.00 21.60 72 ILE C N 1
ATOM 2296 C CA . ILE C 1 72 ? -37.625 36.249 22.143 1.00 21.52 72 ILE C CA 1
ATOM 2297 C C . ILE C 1 72 ? -38.159 36.457 20.726 1.00 22.27 72 ILE C C 1
ATOM 2298 O O . ILE C 1 72 ? -38.728 35.542 20.150 1.00 21.71 72 ILE C O 1
ATOM 2303 N N . GLY C 1 73 ? -38.032 37.671 20.194 1.00 24.17 73 GLY C N 1
ATOM 2304 C CA . GLY C 1 73 ? -38.521 37.922 18.830 1.00 25.60 73 GLY C CA 1
ATOM 2305 C C . GLY C 1 73 ? -37.597 37.349 17.779 1.00 26.01 73 GLY C C 1
ATOM 2306 O O . GLY C 1 73 ? -36.395 37.219 18.004 1.00 26.11 73 GLY C O 1
ATOM 2307 N N . ARG C 1 74 ? -38.130 37.027 16.609 1.00 27.44 74 ARG C N 1
ATOM 2308 C CA . ARG C 1 74 ? -37.304 36.406 15.547 1.00 28.65 74 ARG C CA 1
ATOM 2309 C C . ARG C 1 74 ? -36.201 37.269 15.015 1.00 27.08 74 ARG C C 1
ATOM 2310 O O . ARG C 1 74 ? -35.217 36.749 14.515 1.00 26.97 74 ARG C O 1
ATOM 2318 N N . ARG C 1 75 ? -36.370 38.591 15.076 1.00 25.81 75 ARG C N 1
ATOM 2319 C CA . ARG C 1 75 ? -35.382 39.544 14.607 1.00 24.80 75 ARG C CA 1
ATOM 2320 C C . ARG C 1 75 ? -34.129 39.440 15.421 1.00 23.68 75 ARG C C 1
ATOM 2321 O O . ARG C 1 75 ? -32.997 39.490 14.909 1.00 24.70 75 ARG C O 1
ATOM 2329 N N . ALA C 1 76 ? -34.321 39.298 16.720 1.00 22.76 76 ALA C N 1
ATOM 2330 C CA . ALA C 1 76 ? -33.231 39.134 17.662 1.00 20.93 76 ALA C CA 1
ATOM 2331 C C . ALA C 1 76 ? -32.529 37.793 17.469 1.00 21.54 76 ALA C C 1
ATOM 2332 O O . ALA C 1 76 ? -31.358 37.766 17.522 1.00 21.34 76 ALA C O 1
ATOM 2334 N N . ILE C 1 77 ? -33.260 36.679 17.258 1.00 20.91 77 ILE C N 1
ATOM 2335 C CA . ILE C 1 77 ? -32.657 35.380 16.899 1.00 20.81 77 ILE C CA 1
ATOM 2336 C C . ILE C 1 77 ? -31.759 35.453 15.690 1.00 21.45 77 ILE C C 1
ATOM 2337 O O . ILE C 1 77 ? -30.623 34.949 15.738 1.00 23.05 77 ILE C O 1
ATOM 2342 N N . GLU C 1 78 ? -32.235 36.105 14.618 1.00 22.50 78 GLU C N 1
ATOM 2343 C CA . GLU C 1 78 ? -31.458 36.329 13.399 1.00 22.18 78 GLU C CA 1
ATOM 2344 C C . GLU C 1 78 ? -30.136 37.095 13.677 1.00 22.65 78 GLU C C 1
ATOM 2345 O O . GLU C 1 78 ? -29.046 36.700 13.229 1.00 22.26 78 GLU C O 1
ATOM 2351 N N . TYR C 1 79 ? -30.240 38.202 14.380 1.00 23.34 79 TYR C N 1
ATOM 2352 C CA . TYR C 1 79 ? -29.047 38.969 14.752 1.00 23.98 79 TYR C CA 1
ATOM 2353 C C . TYR C 1 79 ? -28.039 38.116 15.514 1.00 22.77 79 TYR C C 1
ATOM 2354 O O . TYR C 1 79 ? -26.865 38.182 15.234 1.00 23.46 79 TYR C O 1
ATOM 2363 N N . PHE C 1 80 ? -28.505 37.320 16.461 1.00 20.47 80 PHE C N 1
ATOM 2364 C CA . PHE C 1 80 ? -27.624 36.467 17.250 1.00 19.65 80 PHE C CA 1
ATOM 2365 C C . PHE C 1 80 ? -26.908 35.492 16.375 1.00 20.77 80 PHE C C 1
ATOM 2366 O O . PHE C 1 80 ? -25.702 35.308 16.499 1.00 21.13 80 PHE C O 1
ATOM 2374 N N . ASN C 1 81 ? -27.670 34.817 15.527 1.00 20.86 81 ASN C N 1
ATOM 2375 C CA . ASN C 1 81 ? -27.117 33.835 14.628 1.00 21.82 81 ASN C CA 1
ATOM 2376 C C . ASN C 1 81 ? -26.112 34.395 13.637 1.00 22.00 81 ASN C C 1
ATOM 2377 O O . ASN C 1 81 ? -25.109 33.748 13.291 1.00 22.19 81 ASN C O 1
ATOM 2382 N N . SER C 1 82 ? -26.393 35.598 13.145 1.00 21.53 82 SER C N 1
ATOM 2383 C CA . SER C 1 82 ? -25.488 36.241 12.259 1.00 20.36 82 SER C CA 1
ATOM 2384 C C . SER C 1 82 ? -24.185 36.550 12.979 1.00 20.51 82 SER C C 1
ATOM 2385 O O . SER C 1 82 ? -23.159 36.680 12.318 1.00 20.43 82 SER C O 1
ATOM 2388 N N . LEU C 1 83 ? -24.231 36.715 14.306 1.00 20.13 83 LEU C N 1
ATOM 2389 C CA . LEU C 1 83 ? -22.996 36.897 15.117 1.00 21.33 83 LEU C CA 1
ATOM 2390 C C . LEU C 1 83 ? -22.330 35.556 15.573 1.00 21.99 83 LEU C C 1
ATOM 2391 O O . LEU C 1 83 ? -21.369 35.535 16.351 1.00 21.64 83 LEU C O 1
ATOM 2396 N N . GLY C 1 84 ? -22.841 34.442 15.077 1.00 22.26 84 GLY C N 1
ATOM 2397 C CA . GLY C 1 84 ? -22.354 33.126 15.479 1.00 21.71 84 GLY C CA 1
ATOM 2398 C C . GLY C 1 84 ? -22.862 32.729 16.859 1.00 21.58 84 GLY C C 1
ATOM 2399 O O . GLY C 1 84 ? -22.334 31.837 17.506 1.00 22.01 84 GLY C O 1
ATOM 2400 N N . ILE C 1 85 ? -23.930 33.359 17.319 1.00 20.82 85 ILE C N 1
ATOM 2401 C CA . ILE C 1 85 ? -24.383 33.073 18.695 1.00 19.84 85 ILE C CA 1
ATOM 2402 C C . ILE C 1 85 ? -25.656 32.239 18.625 1.00 20.22 85 ILE C C 1
ATOM 2403 O O . ILE C 1 85 ? -26.593 32.588 17.848 1.00 20.04 85 ILE C O 1
ATOM 2408 N N . SER C 1 86 ? -25.704 31.180 19.425 1.00 18.38 86 SER C N 1
ATOM 2409 C CA . SER C 1 86 ? -26.833 30.241 19.365 1.00 19.30 86 SER C CA 1
ATOM 2410 C C . SER C 1 86 ? -27.788 30.589 20.439 1.00 18.32 86 SER C C 1
ATOM 2411 O O . SER C 1 86 ? -27.389 31.090 21.451 1.00 18.31 86 SER C O 1
ATOM 2414 N N . VAL C 1 87 ? -29.060 30.283 20.211 1.00 17.46 87 VAL C N 1
ATOM 2415 C CA . VAL C 1 87 ? -30.147 30.679 21.117 1.00 17.64 87 VAL C CA 1
ATOM 2416 C C . VAL C 1 87 ? -31.074 29.504 21.441 1.00 17.16 87 VAL C C 1
ATOM 2417 O O . VAL C 1 87 ? -31.462 28.730 20.554 1.00 18.88 87 VAL C O 1
ATOM 2421 N N . VAL C 1 88 ? -31.396 29.355 22.713 1.00 17.82 88 VAL C N 1
ATOM 2422 C CA . VAL C 1 88 ? -32.406 28.410 23.155 1.00 17.92 88 VAL C CA 1
ATOM 2423 C C . VAL C 1 88 ? -33.596 29.174 23.704 1.00 18.65 88 VAL C C 1
ATOM 2424 O O . VAL C 1 88 ? -33.430 30.102 24.494 1.00 19.93 88 VAL C O 1
ATOM 2428 N N . THR C 1 89 ? -34.795 28.858 23.204 1.00 19.90 89 THR C N 1
ATOM 2429 C CA . THR C 1 89 ? -36.028 29.558 23.549 1.00 20.16 89 THR C CA 1
ATOM 2430 C C . THR C 1 89 ? -36.889 28.613 24.466 1.00 21.95 89 THR C C 1
ATOM 2431 O O . THR C 1 89 ? -36.610 27.386 24.578 1.00 21.97 89 THR C O 1
ATOM 2435 N N . GLY C 1 90 ? -37.904 29.176 25.112 1.00 21.24 90 GLY C N 1
ATOM 2436 C CA . GLY C 1 90 ? -38.809 28.399 25.982 1.00 20.64 90 GLY C CA 1
ATOM 2437 C C . GLY C 1 90 ? -38.300 27.895 27.315 1.00 21.16 90 GLY C C 1
ATOM 2438 O O . GLY C 1 90 ? -38.965 27.103 27.948 1.00 21.27 90 GLY C O 1
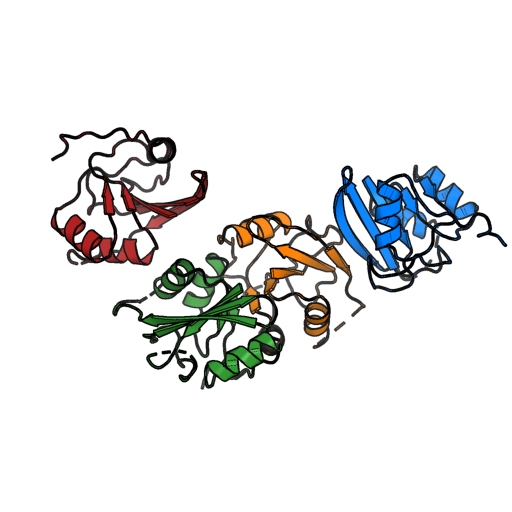ATOM 2439 N N . VAL C 1 91 ? -37.111 28.338 27.706 1.00 21.88 91 VAL C N 1
ATOM 2440 C CA . VAL C 1 91 ? -36.488 28.152 29.016 1.00 24.05 91 VAL C CA 1
ATOM 2441 C C . VAL C 1 91 ? -37.089 29.038 30.143 1.00 25.01 91 VAL C C 1
ATOM 2442 O O . VAL C 1 91 ? -37.276 30.232 30.010 1.00 26.99 91 VAL C O 1
ATOM 2446 N N . TYR C 1 92 ? -37.353 28.455 31.286 1.00 26.86 92 TYR C N 1
ATOM 2447 C CA . TYR C 1 92 ? -38.028 29.174 32.322 1.00 27.89 92 TYR C CA 1
ATOM 2448 C C . TYR C 1 92 ? -37.626 28.689 33.696 1.00 28.57 92 TYR C C 1
ATOM 2449 O O . TYR C 1 92 ? -37.021 27.628 33.829 1.00 28.51 92 TYR C O 1
ATOM 2458 N N . GLY C 1 93 ? -37.930 29.493 34.722 1.00 28.46 93 GLY C N 1
ATOM 2459 C CA . GLY C 1 93 ? -37.555 29.097 36.066 1.00 29.50 93 GLY C CA 1
ATOM 2460 C C . GLY C 1 93 ? -36.393 29.901 36.639 1.00 29.12 93 GLY C C 1
ATOM 2461 O O . GLY C 1 93 ? -35.943 30.905 36.053 1.00 28.70 93 GLY C O 1
ATOM 2462 N N . ARG C 1 94 ? -35.937 29.428 37.785 1.00 28.72 94 ARG C N 1
ATOM 2463 C CA . ARG C 1 94 ? -34.832 29.994 38.509 1.00 30.35 94 ARG C CA 1
ATOM 2464 C C . ARG C 1 94 ? -33.537 29.679 37.788 1.00 29.05 94 ARG C C 1
ATOM 2465 O O . ARG C 1 94 ? -33.212 28.502 37.540 1.00 29.49 94 ARG C O 1
ATOM 2473 N N . ILE C 1 95 ? -32.751 30.726 37.535 1.00 25.48 95 ILE C N 1
ATOM 2474 C CA . ILE C 1 95 ? -31.548 30.572 36.773 1.00 24.33 95 ILE C CA 1
ATOM 2475 C C . ILE C 1 95 ? -30.620 29.484 37.321 1.00 24.68 95 ILE C C 1
ATOM 2476 O O . ILE C 1 95 ? -30.019 28.731 36.551 1.00 24.10 95 ILE C O 1
ATOM 2481 N N . SER C 1 96 ? -30.529 29.359 38.645 1.00 26.94 96 SER C N 1
ATOM 2482 C CA . SER C 1 96 ? -29.625 28.338 39.196 1.00 28.80 96 SER C CA 1
ATOM 2483 C C . SER C 1 96 ? -29.991 26.939 38.655 1.00 29.61 96 SER C C 1
ATOM 2484 O O . SER C 1 96 ? -29.126 26.155 38.279 1.00 28.23 96 SER C O 1
ATOM 2487 N N . ASP C 1 97 ? -31.292 26.649 38.647 1.00 30.84 97 ASP C N 1
ATOM 2488 C CA . ASP C 1 97 ? -31.800 25.353 38.208 1.00 31.52 97 ASP C CA 1
ATOM 2489 C C . ASP C 1 97 ? -31.482 25.173 36.747 1.00 30.35 97 ASP C C 1
ATOM 2490 O O . ASP C 1 97 ? -30.937 24.160 36.369 1.00 30.28 97 ASP C O 1
ATOM 2495 N N . VAL C 1 98 ? -31.834 26.187 35.947 1.00 29.53 98 VAL C N 1
ATOM 2496 C CA . VAL C 1 98 ? -31.645 26.195 34.490 1.00 27.38 98 VAL C CA 1
ATOM 2497 C C . VAL C 1 98 ? -30.204 25.873 34.131 1.00 26.99 98 VAL C C 1
ATOM 2498 O O . VAL C 1 98 ? -29.921 25.085 33.226 1.00 25.95 98 VAL C O 1
ATOM 2502 N N . ILE C 1 99 ? -29.271 26.421 34.918 1.00 26.73 99 ILE C N 1
ATOM 2503 C CA . ILE C 1 99 ? -27.843 26.084 34.743 1.00 26.48 99 ILE C CA 1
ATOM 2504 C C . ILE C 1 99 ? -27.605 24.614 34.981 1.00 26.67 99 ILE C C 1
ATOM 2505 O O . ILE C 1 99 ? -26.919 23.966 34.177 1.00 26.98 99 ILE C O 1
ATOM 2510 N N . LYS C 1 100 ? -28.189 24.069 36.037 1.00 28.02 100 LYS C N 1
ATOM 2511 C CA . LYS C 1 100 ? -28.015 22.624 36.297 1.00 30.67 100 LYS C CA 1
ATOM 2512 C C . LYS C 1 100 ? -28.574 21.761 35.179 1.00 28.73 100 LYS C C 1
ATOM 2513 O O . LYS C 1 100 ? -27.948 20.808 34.735 1.00 29.17 100 LYS C O 1
ATOM 2519 N N . ALA C 1 101 ? -29.752 22.138 34.703 1.00 29.73 101 ALA C N 1
ATOM 2520 C CA . ALA C 1 101 ? -30.452 21.409 33.630 1.00 28.80 101 ALA C CA 1
ATOM 2521 C C . ALA C 1 101 ? -29.723 21.493 32.341 1.00 28.09 101 ALA C C 1
ATOM 2522 O O . ALA C 1 101 ? -29.773 20.557 31.573 1.00 29.50 101 ALA C O 1
ATOM 2524 N N . PHE C 1 102 ? -29.095 22.638 32.068 1.00 27.98 102 PHE C N 1
ATOM 2525 C CA . PHE C 1 102 ? -28.392 22.883 30.789 1.00 26.05 102 PHE C CA 1
ATOM 2526 C C . PHE C 1 102 ? -27.211 22.000 30.793 1.00 25.78 102 PHE C C 1
ATOM 2527 O O . PHE C 1 102 ? -26.992 21.268 29.859 1.00 25.81 102 PHE C O 1
ATOM 2535 N N . ILE C 1 103 ? -26.419 22.076 31.853 1.00 25.37 103 ILE C N 1
ATOM 2536 C CA . ILE C 1 103 ? -25.224 21.222 31.927 1.00 26.19 103 ILE C CA 1
ATOM 2537 C C . ILE C 1 103 ? -25.528 19.697 31.902 1.00 28.04 103 ILE C C 1
ATOM 2538 O O . ILE C 1 103 ? -24.704 18.887 31.445 1.00 28.50 103 ILE C O 1
ATOM 2543 N N . GLY C 1 104 ? -26.675 19.300 32.438 1.00 29.15 104 GLY C N 1
ATOM 2544 C CA . GLY C 1 104 ? -26.972 17.885 32.565 1.00 30.83 104 GLY C CA 1
ATOM 2545 C C . GLY C 1 104 ? -27.661 17.413 31.307 1.00 32.57 104 GLY C C 1
ATOM 2546 O O . GLY C 1 104 ? -28.012 16.224 31.195 1.00 33.47 104 GLY C O 1
ATOM 2547 N N . GLY C 1 105 ? -27.894 18.352 30.378 1.00 31.81 105 GLY C N 1
ATOM 2548 C CA . GLY C 1 105 ? -28.590 18.071 29.116 1.00 30.78 105 GLY C CA 1
ATOM 2549 C C . GLY C 1 105 ? -30.058 17.750 29.273 1.00 30.35 105 GLY C C 1
ATOM 2550 O O . GLY C 1 105 ? -30.531 16.805 28.678 1.00 31.72 105 GLY C O 1
ATOM 2551 N N . LYS C 1 106 ? -30.792 18.526 30.070 1.00 29.96 106 LYS C N 1
ATOM 2552 C CA . LYS C 1 106 ? -32.196 18.246 30.349 1.00 29.56 106 LYS C CA 1
ATOM 2553 C C . LYS C 1 106 ? -32.928 19.538 30.702 1.00 28.12 106 LYS C C 1
ATOM 2554 O O . LYS C 1 106 ? -33.415 19.728 31.835 1.00 27.14 106 LYS C O 1
ATOM 2560 N N . LEU C 1 107 ? -32.964 20.433 29.727 1.00 26.78 107 LEU C N 1
ATOM 2561 C CA . LEU C 1 107 ? -33.635 21.722 29.887 1.00 25.70 107 LEU C CA 1
ATOM 2562 C C . LEU C 1 107 ? -35.117 21.454 29.865 1.00 25.65 107 LEU C C 1
ATOM 2563 O O . LEU C 1 107 ? -35.621 20.777 28.958 1.00 25.26 107 LEU C O 1
ATOM 2568 N N . LYS C 1 108 ? -35.807 21.988 30.867 1.00 25.81 108 LYS C N 1
ATOM 2569 C CA . LYS C 1 108 ? -37.257 21.983 30.888 1.00 26.71 108 LYS C CA 1
ATOM 2570 C C . LYS C 1 108 ? -37.650 23.080 29.899 1.00 26.89 108 LYS C C 1
ATOM 2571 O O . LYS C 1 108 ? -37.258 24.250 30.053 1.00 28.54 108 LYS C O 1
ATOM 2577 N N . ILE C 1 109 ? -38.326 22.697 28.817 1.00 24.34 109 ILE C N 1
ATOM 2578 C CA . ILE C 1 109 ? -38.681 23.673 27.776 1.00 23.11 109 ILE C CA 1
ATOM 2579 C C . ILE C 1 109 ? -40.212 23.837 27.687 1.00 24.59 109 ILE C C 1
ATOM 2580 O O . ILE C 1 109 ? -40.936 22.859 27.619 1.00 24.93 109 ILE C O 1
ATOM 2585 N N . ASP C 1 110 ? -40.687 25.076 27.770 1.00 25.96 110 ASP C N 1
ATOM 2586 C CA . ASP C 1 110 ? -42.088 25.388 27.503 1.00 26.78 110 ASP C CA 1
ATOM 2587 C C . ASP C 1 110 ? -42.251 25.433 25.971 1.00 27.44 110 ASP C C 1
ATOM 2588 O O . ASP C 1 110 ? -42.059 26.495 25.328 1.00 27.77 110 ASP C O 1
ATOM 2593 N N . TYR C 1 111 ? -42.600 24.272 25.394 1.00 27.25 111 TYR C N 1
ATOM 2594 C CA . TYR C 1 111 ? -42.872 24.154 23.946 1.00 28.32 111 TYR C CA 1
ATOM 2595 C C . TYR C 1 111 ? -43.897 25.150 23.384 1.00 29.60 111 TYR C C 1
ATOM 2596 O O . TYR C 1 111 ? -43.826 25.482 22.192 1.00 29.87 111 TYR C O 1
ATOM 2605 N N . ASP C 1 112 ? -44.835 25.597 24.225 1.00 30.52 112 ASP C N 1
ATOM 2606 C CA . ASP C 1 112 ? -45.906 26.501 23.798 1.00 31.37 112 ASP C CA 1
ATOM 2607 C C . ASP C 1 112 ? -45.701 27.938 24.280 1.00 31.75 112 ASP C C 1
ATOM 2608 O O . ASP C 1 112 ? -46.669 28.698 24.503 1.00 31.43 112 ASP C O 1
ATOM 2613 N N . TRP C 1 113 ? -44.459 28.324 24.470 1.00 32.33 113 TRP C N 1
ATOM 2614 C CA . TRP C 1 113 ? -44.173 29.665 24.924 1.00 32.22 113 TRP C CA 1
ATOM 2615 C C . TRP C 1 113 ? -44.651 30.662 23.891 1.00 34.70 113 TRP C C 1
ATOM 2616 O O . TRP C 1 113 ? -45.142 31.725 24.269 1.00 36.51 113 TRP C O 1
ATOM 2627 N N . LYS C 1 114 ? -44.528 30.325 22.595 1.00 36.67 114 LYS C N 1
ATOM 2628 C CA . LYS C 1 114 ? -44.819 31.278 21.500 1.00 39.24 114 LYS C CA 1
ATOM 2629 C C . LYS C 1 114 ? -46.086 32.097 21.707 1.00 40.39 114 LYS C C 1
ATOM 2630 O O . LYS C 1 114 ? -46.046 33.337 21.636 1.00 41.01 114 LYS C O 1
ATOM 2636 N N . GLU C 1 115 ? -47.217 31.424 21.908 1.00 41.10 115 GLU C N 1
ATOM 2637 C CA . GLU C 1 115 ? -48.372 32.163 22.390 1.00 40.85 115 GLU C CA 1
ATOM 2638 C C . GLU C 1 115 ? -48.716 31.527 23.709 1.00 39.26 115 GLU C C 1
ATOM 2639 O O . GLU C 1 115 ? -49.252 30.426 23.744 1.00 39.96 115 GLU C O 1
ATOM 2645 N N . LYS C 1 116 ? -48.223 32.182 24.764 1.00 36.74 116 LYS C N 1
ATOM 2646 C CA . LYS C 1 116 ? -48.636 32.020 26.162 1.00 34.30 116 LYS C CA 1
ATOM 2647 C C . LYS C 1 116 ? -48.446 33.380 26.853 1.00 34.42 116 LYS C C 1
ATOM 2648 O O . LYS C 1 116 ? -48.005 34.348 26.217 1.00 33.99 116 LYS C O 1
ATOM 2654 N N . MET D 1 1 ? -10.276 43.632 19.802 1.00 29.08 1 MET D N 1
ATOM 2655 C CA . MET D 1 1 ? -10.959 44.959 19.936 1.00 29.86 1 MET D CA 1
ATOM 2656 C C . MET D 1 1 ? -11.763 45.354 18.738 1.00 27.73 1 MET D C 1
ATOM 2657 O O . MET D 1 1 ? -11.879 44.556 17.777 1.00 33.76 1 MET D O 1
ATOM 2662 N N . ARG D 1 2 ? -12.612 46.357 18.845 1.00 27.06 2 ARG D N 1
ATOM 2663 C CA . ARG D 1 2 ? -13.403 46.657 17.669 1.00 25.61 2 ARG D CA 1
ATOM 2664 C C . ARG D 1 2 ? -13.273 48.147 17.515 1.00 24.34 2 ARG D C 1
ATOM 2665 O O . ARG D 1 2 ? -13.471 48.875 18.471 1.00 24.57 2 ARG D O 1
ATOM 2673 N N . VAL D 1 3 ? -12.887 48.579 16.340 1.00 22.45 3 VAL D N 1
ATOM 2674 C CA . VAL D 1 3 ? -12.673 50.024 16.100 1.00 20.76 3 VAL D CA 1
ATOM 2675 C C . VAL D 1 3 ? -13.681 50.452 15.020 1.00 19.94 3 VAL D C 1
ATOM 2676 O O . VAL D 1 3 ? -13.924 49.704 14.077 1.00 19.20 3 VAL D O 1
ATOM 2680 N N . ALA D 1 4 ? -14.293 51.608 15.225 1.00 18.45 4 ALA D N 1
ATOM 2681 C CA . ALA D 1 4 ? -15.174 52.280 14.243 1.00 18.38 4 ALA D CA 1
ATOM 2682 C C . ALA D 1 4 ? -14.519 53.472 13.527 1.00 19.59 4 ALA D C 1
ATOM 2683 O O . ALA D 1 4 ? -13.828 54.348 14.161 1.00 19.14 4 ALA D O 1
ATOM 2685 N N . ILE D 1 5 ? -14.737 53.528 12.209 1.00 18.50 5 ILE D N 1
ATOM 2686 C CA . ILE D 1 5 ? -14.247 54.644 11.388 1.00 18.82 5 ILE D CA 1
ATOM 2687 C C . ILE D 1 5 ? -15.440 55.120 10.558 1.00 19.71 5 ILE D C 1
ATOM 2688 O O . ILE D 1 5 ? -16.036 54.282 9.842 1.00 20.06 5 ILE D O 1
ATOM 2693 N N . PRO D 1 6 ? -15.795 56.433 10.656 1.00 19.96 6 PRO D N 1
ATOM 2694 C CA . PRO D 1 6 ? -16.880 57.031 9.849 1.00 20.73 6 PRO D CA 1
ATOM 2695 C C . PRO D 1 6 ? -16.433 57.147 8.392 1.00 21.44 6 PRO D C 1
ATOM 2696 O O . PRO D 1 6 ? -15.323 57.604 8.155 1.00 21.02 6 PRO D O 1
ATOM 2700 N N . ALA D 1 7 ? -17.234 56.642 7.462 1.00 21.06 7 ALA D N 1
ATOM 2701 C CA . ALA D 1 7 ? -16.881 56.609 6.045 1.00 23.33 7 ALA D CA 1
ATOM 2702 C C . ALA D 1 7 ? -17.600 57.767 5.356 1.00 24.43 7 ALA D C 1
ATOM 2703 O O . ALA D 1 7 ? -18.754 58.085 5.728 1.00 23.27 7 ALA D O 1
ATOM 2705 N N . GLU D 1 8 ? -16.917 58.455 4.441 1.00 28.18 8 GLU D N 1
ATOM 2706 C CA . GLU D 1 8 ? -17.535 59.628 3.760 1.00 32.28 8 GLU D CA 1
ATOM 2707 C C . GLU D 1 8 ? -18.649 59.206 2.783 1.00 32.72 8 GLU D C 1
ATOM 2708 O O . GLU D 1 8 ? -19.608 59.937 2.586 1.00 33.91 8 GLU D O 1
ATOM 2714 N N . ASP D 1 9 ? -18.552 58.007 2.235 1.00 32.94 9 ASP D N 1
ATOM 2715 C CA . ASP D 1 9 ? -19.568 57.495 1.338 1.00 33.32 9 ASP D CA 1
ATOM 2716 C C . ASP D 1 9 ? -19.770 56.023 1.546 1.00 33.85 9 ASP D C 1
ATOM 2717 O O . ASP D 1 9 ? -19.217 55.430 2.457 1.00 33.21 9 ASP D O 1
ATOM 2722 N N . ASP D 1 10 ? -20.556 55.421 0.661 1.00 35.01 10 ASP D N 1
ATOM 2723 C CA . ASP D 1 10 ? -20.968 54.029 0.809 1.00 35.29 10 ASP D CA 1
ATOM 2724 C C . ASP D 1 10 ? -19.899 53.033 0.368 1.00 35.02 10 ASP D C 1
ATOM 2725 O O . ASP D 1 10 ? -20.128 51.818 0.434 1.00 36.68 10 ASP D O 1
ATOM 2730 N N . ARG D 1 11 ? -18.723 53.525 -0.042 1.00 34.63 11 ARG D N 1
ATOM 2731 C CA . ARG D 1 11 ? -17.615 52.657 -0.475 1.00 33.45 11 ARG D CA 1
ATOM 2732 C C . ARG D 1 11 ? -16.995 51.753 0.597 1.00 32.74 11 ARG D C 1
ATOM 2733 O O . ARG D 1 11 ? -16.174 50.904 0.268 1.00 33.96 11 ARG D O 1
ATOM 2741 N N . GLY D 1 12 ? -17.371 51.876 1.867 1.00 31.44 12 GLY D N 1
ATOM 2742 C CA . GLY D 1 12 ? -16.722 51.021 2.907 1.00 29.76 12 GLY D CA 1
ATOM 2743 C C . GLY D 1 12 ? -15.204 51.227 3.092 1.00 28.66 12 GLY D C 1
ATOM 2744 O O . GLY D 1 12 ? -14.724 52.337 3.299 1.00 26.40 12 GLY D O 1
ATOM 2745 N N . ILE D 1 13 ? -14.443 50.134 2.977 1.00 28.44 13 ILE D N 1
ATOM 2746 C CA . ILE D 1 13 ? -13.010 50.128 3.211 1.00 28.00 13 ILE D CA 1
ATOM 2747 C C . ILE D 1 13 ? -12.277 50.844 2.086 1.00 28.25 13 ILE D C 1
ATOM 2748 O O . ILE D 1 13 ? -11.149 51.286 2.238 1.00 27.04 13 ILE D O 1
ATOM 2753 N N . LYS D 1 14 ? -12.963 50.973 0.938 1.00 30.52 14 LYS D N 1
ATOM 2754 C CA . LYS D 1 14 ? -12.529 51.879 -0.147 1.00 30.54 14 LYS D CA 1
ATOM 2755 C C . LYS D 1 14 ? -12.876 53.347 0.098 1.00 29.49 14 LYS D C 1
ATOM 2756 O O . LYS D 1 14 ? -12.419 54.238 -0.631 1.00 30.50 14 LYS D O 1
ATOM 2762 N N . SER D 1 15 ? -13.707 53.629 1.075 1.00 28.56 15 SER D N 1
ATOM 2763 C CA . SER D 1 15 ? -14.046 55.067 1.317 1.00 28.05 15 SER D CA 1
ATOM 2764 C C . SER D 1 15 ? -12.917 55.750 2.090 1.00 27.23 15 SER D C 1
ATOM 2765 O O . SER D 1 15 ? -11.949 55.102 2.488 1.00 24.61 15 SER D O 1
ATOM 2768 N N . ASN D 1 16 ? -13.006 57.066 2.200 1.00 26.97 16 ASN D N 1
ATOM 2769 C CA . ASN D 1 16 ? -12.129 57.807 3.069 1.00 27.29 16 ASN D CA 1
ATOM 2770 C C . ASN D 1 16 ? -12.726 58.169 4.406 1.00 25.60 16 ASN D C 1
ATOM 2771 O O . ASN D 1 16 ? -13.905 58.198 4.577 1.00 26.39 16 ASN D O 1
ATOM 2776 N N . VAL D 1 17 ? -11.882 58.421 5.383 1.00 26.12 17 VAL D N 1
ATOM 2777 C CA . VAL D 1 17 ? -12.383 58.829 6.663 1.00 24.72 17 VAL D CA 1
ATOM 2778 C C . VAL D 1 17 ? -13.243 60.070 6.410 1.00 26.09 17 VAL D C 1
ATOM 2779 O O . VAL D 1 17 ? -12.806 60.987 5.723 1.00 23.94 17 VAL D O 1
ATOM 2783 N N . SER D 1 18 ? -14.472 60.087 6.926 1.00 27.23 18 SER D N 1
ATOM 2784 C CA . SER D 1 18 ? -15.273 61.314 6.782 1.00 30.47 18 SER D CA 1
ATOM 2785 C C . SER D 1 18 ? -14.680 62.525 7.524 1.00 30.90 18 SER D C 1
ATOM 2786 O O . SER D 1 18 ? -14.343 62.452 8.716 1.00 30.21 18 SER D O 1
ATOM 2789 N N . LYS D 1 19 ? -14.605 63.640 6.803 1.00 31.43 19 LYS D N 1
ATOM 2790 C CA . LYS D 1 19 ? -14.013 64.845 7.324 1.00 32.49 19 LYS D CA 1
ATOM 2791 C C . LYS D 1 19 ? -14.792 65.255 8.541 1.00 32.48 19 LYS D C 1
ATOM 2792 O O . LYS D 1 19 ? -14.228 65.772 9.487 1.00 31.26 19 LYS D O 1
ATOM 2798 N N . HIS D 1 20 ? -16.096 64.975 8.521 1.00 33.33 20 HIS D N 1
ATOM 2799 C CA . HIS D 1 20 ? -16.986 65.377 9.580 1.00 33.34 20 HIS D CA 1
ATOM 2800 C C . HIS D 1 20 ? -17.659 64.193 10.159 1.00 33.37 20 HIS D C 1
ATOM 2801 O O . HIS D 1 20 ? -18.356 63.488 9.464 1.00 34.57 20 HIS D O 1
ATOM 2808 N N . PHE D 1 21 ? -17.461 63.978 11.444 1.00 32.83 21 PHE D N 1
ATOM 2809 C CA . PHE D 1 21 ? -18.164 62.945 12.100 1.00 32.42 21 PHE D CA 1
ATOM 2810 C C . PHE D 1 21 ? -19.558 63.554 12.293 1.00 33.31 21 PHE D C 1
ATOM 2811 O O . PHE D 1 21 ? -19.719 64.768 12.463 1.00 35.94 21 PHE D O 1
ATOM 2819 N N . GLY D 1 22 ? -20.599 62.782 12.305 1.00 32.47 22 GLY D N 1
ATOM 2820 C CA . GLY D 1 22 ? -21.829 63.526 12.511 1.00 31.26 22 GLY D CA 1
ATOM 2821 C C . GLY D 1 22 ? -22.548 63.674 11.184 1.00 30.51 22 GLY D C 1
ATOM 2822 O O . GLY D 1 22 ? -23.765 63.414 11.121 1.00 32.15 22 GLY D O 1
ATOM 2823 N N . ARG D 1 23 ? -21.819 63.992 10.100 1.00 27.26 23 ARG D N 1
ATOM 2824 C CA . ARG D 1 23 ? -22.468 63.895 8.775 1.00 27.38 23 ARG D CA 1
ATOM 2825 C C . ARG D 1 23 ? -22.501 62.464 8.226 1.00 27.35 23 ARG D C 1
ATOM 2826 O O . ARG D 1 23 ? -23.376 62.098 7.380 1.00 28.01 23 ARG D O 1
ATOM 2834 N N . SER D 1 24 ? -21.631 61.648 8.793 1.00 26.69 24 SER D N 1
ATOM 2835 C CA . SER D 1 24 ? -21.409 60.297 8.376 1.00 28.57 24 SER D CA 1
ATOM 2836 C C . SER D 1 24 ? -22.689 59.411 8.384 1.00 28.73 24 SER D C 1
ATOM 2837 O O . SER D 1 24 ? -23.463 59.388 9.357 1.00 30.24 24 SER D O 1
ATOM 2840 N N . ARG D 1 25 ? -22.907 58.704 7.292 1.00 28.67 25 ARG D N 1
ATOM 2841 C CA . ARG D 1 25 ? -24.075 57.856 7.169 1.00 29.29 25 ARG D CA 1
ATOM 2842 C C . ARG D 1 25 ? -23.683 56.371 7.055 1.00 28.35 25 ARG D C 1
ATOM 2843 O O . ARG D 1 25 ? -24.559 55.490 6.956 1.00 28.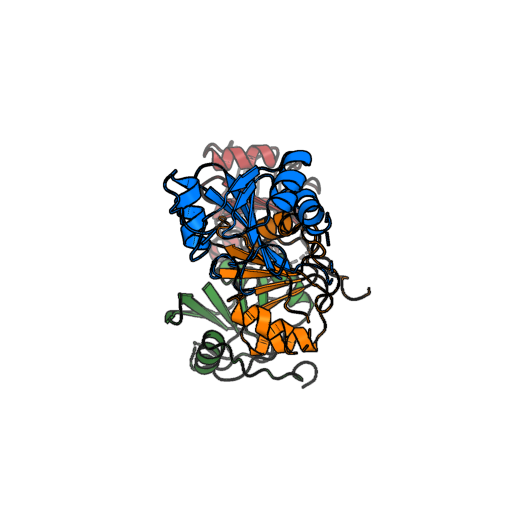63 25 ARG D O 1
ATOM 2851 N N . TYR D 1 26 ? -22.381 56.099 7.101 1.00 27.05 26 TYR D N 1
ATOM 2852 C CA . TYR D 1 26 ? -21.871 54.736 7.095 1.00 27.10 26 TYR D CA 1
ATOM 2853 C C . TYR D 1 26 ? -20.731 54.658 8.068 1.00 27.86 26 TYR D C 1
ATOM 2854 O O . TYR D 1 26 ? -19.924 55.626 8.186 1.00 25.38 26 TYR D O 1
ATOM 2863 N N . PHE D 1 27 ? -20.633 53.514 8.737 1.00 27.12 27 PHE D N 1
ATOM 2864 C CA . PHE D 1 27 ? -19.476 53.246 9.569 1.00 26.52 27 PHE D CA 1
ATOM 2865 C C . PHE D 1 27 ? -18.875 51.879 9.263 1.00 26.92 27 PHE D C 1
ATOM 2866 O O . PHE D 1 27 ? -19.608 50.892 9.069 1.00 27.10 27 PHE D O 1
ATOM 2874 N N . VAL D 1 28 ? -17.536 51.847 9.239 1.00 25.90 28 VAL D N 1
ATOM 2875 C CA . VAL D 1 28 ? -16.757 50.642 9.025 1.00 24.17 28 VAL D CA 1
ATOM 2876 C C . VAL D 1 28 ? -16.280 50.172 10.400 1.00 23.59 28 VAL D C 1
ATOM 2877 O O . VAL D 1 28 ? -15.577 50.915 11.106 1.00 23.41 28 VAL D O 1
ATOM 2881 N N . PHE D 1 29 ? -16.736 49.006 10.837 1.00 22.38 29 PHE D N 1
ATOM 2882 C CA . PHE D 1 29 ? -16.262 48.458 12.098 1.00 22.27 29 PHE D CA 1
ATOM 2883 C C . PHE D 1 29 ? -15.205 47.385 11.797 1.00 23.76 29 PHE D C 1
ATOM 2884 O O . PHE D 1 29 ? -15.410 46.497 10.965 1.00 22.84 29 PHE D O 1
ATOM 2892 N N . VAL D 1 30 ? -14.060 47.473 12.476 1.00 25.77 30 VAL D N 1
ATOM 2893 C CA . VAL D 1 30 ? -12.900 46.593 12.215 1.00 26.12 30 VAL D CA 1
ATOM 2894 C C . VAL D 1 30 ? -12.543 45.806 13.494 1.00 27.93 30 VAL D C 1
ATOM 2895 O O . VAL D 1 30 ? -12.133 46.388 14.508 1.00 28.52 30 VAL D O 1
ATOM 2899 N N . ASP D 1 31 ? -12.725 44.494 13.449 1.00 26.75 31 ASP D N 1
ATOM 2900 C CA . ASP D 1 31 ? -12.338 43.665 14.558 1.00 27.28 31 ASP D CA 1
ATOM 2901 C C . ASP D 1 31 ? -10.880 43.350 14.449 1.00 26.12 31 ASP D C 1
ATOM 2902 O O . ASP D 1 31 ? -10.476 42.747 13.494 1.00 25.73 31 ASP D O 1
ATOM 2907 N N . ILE D 1 32 ? -10.110 43.789 15.440 1.00 24.68 32 ILE D N 1
ATOM 2908 C CA . ILE D 1 32 ? -8.646 43.584 15.516 1.00 24.19 32 ILE D CA 1
ATOM 2909 C C . ILE D 1 32 ? -8.281 42.687 16.704 1.00 24.66 32 ILE D C 1
ATOM 2910 O O . ILE D 1 32 ? -8.577 43.010 17.844 1.00 24.59 32 ILE D O 1
ATOM 2915 N N . GLU D 1 33 ? -7.674 41.534 16.414 1.00 25.61 33 GLU D N 1
ATOM 2916 C CA . GLU D 1 33 ? -7.204 40.571 17.435 1.00 27.58 33 GLU D CA 1
ATOM 2917 C C . GLU D 1 33 ? -5.723 40.198 17.193 1.00 25.96 33 GLU D C 1
ATOM 2918 O O . GLU D 1 33 ? -5.333 39.766 16.114 1.00 26.18 33 GLU D O 1
ATOM 2924 N N . GLY D 1 34 ? -4.870 40.454 18.161 1.00 25.91 34 GLY D N 1
ATOM 2925 C CA . GLY D 1 34 ? -3.444 40.172 17.983 1.00 24.47 34 GLY D CA 1
ATOM 2926 C C . GLY D 1 34 ? -2.785 40.970 16.862 1.00 25.09 34 GLY D C 1
ATOM 2927 O O . GLY D 1 34 ? -1.834 40.492 16.173 1.00 25.23 34 GLY D O 1
ATOM 2928 N N . GLU D 1 35 ? -3.243 42.208 16.739 1.00 22.83 35 GLU D N 1
ATOM 2929 C CA . GLU D 1 35 ? -2.937 43.046 15.611 1.00 22.52 35 GLU D CA 1
ATOM 2930 C C . GLU D 1 35 ? -3.250 42.512 14.204 1.00 22.69 35 GLU D C 1
ATOM 2931 O O . GLU D 1 35 ? -2.667 42.959 13.204 1.00 23.66 35 GLU D O 1
ATOM 2937 N N . ASP D 1 36 ? -4.197 41.581 14.117 1.00 23.15 36 ASP D N 1
ATOM 2938 C CA . ASP D 1 36 ? -4.705 41.119 12.805 1.00 24.30 36 ASP D CA 1
ATOM 2939 C C . ASP D 1 36 ? -6.172 41.447 12.688 1.00 23.86 36 ASP D C 1
ATOM 2940 O O . ASP D 1 36 ? -6.923 41.229 13.633 1.00 23.24 36 ASP D O 1
ATOM 2945 N N . VAL D 1 37 ? -6.572 41.940 11.522 1.00 25.24 37 VAL D N 1
ATOM 2946 C CA . VAL D 1 37 ? -8.012 42.151 11.196 1.00 25.99 37 VAL D CA 1
ATOM 2947 C C . VAL D 1 37 ? -8.679 40.793 11.098 1.00 26.61 37 VAL D C 1
ATOM 2948 O O . VAL D 1 37 ? -8.294 39.978 10.268 1.00 28.98 37 VAL D O 1
ATOM 2952 N N . LYS D 1 38 ? -9.658 40.567 11.954 1.00 26.44 38 LYS D N 1
ATOM 2953 C CA . LYS D 1 38 ? -10.438 39.354 12.004 1.00 27.93 38 LYS D CA 1
ATOM 2954 C C . LYS D 1 38 ? -11.729 39.441 11.179 1.00 29.31 38 LYS D C 1
ATOM 2955 O O . LYS D 1 38 ? -12.169 38.434 10.611 1.00 30.07 38 LYS D O 1
ATOM 2961 N N . ASN D 1 39 ? -12.344 40.627 11.133 1.00 29.74 39 ASN D N 1
ATOM 2962 C CA . ASN D 1 39 ? -13.581 40.868 10.370 1.00 30.04 39 ASN D CA 1
ATOM 2963 C C . ASN D 1 39 ? -13.685 42.329 10.026 1.00 31.28 39 ASN D C 1
ATOM 2964 O O . ASN D 1 39 ? -13.202 43.202 10.788 1.00 30.82 39 ASN D O 1
ATOM 2969 N N . VAL D 1 40 ? -14.335 42.612 8.894 1.00 31.56 40 VAL D N 1
ATOM 2970 C CA . VAL D 1 40 ? -14.635 43.979 8.497 1.00 32.71 40 VAL D CA 1
ATOM 2971 C C . VAL D 1 40 ? -16.125 44.035 8.128 1.00 33.07 40 VAL D C 1
ATOM 2972 O O . VAL D 1 40 ? -16.630 43.153 7.440 1.00 32.24 40 VAL D O 1
ATOM 2976 N N . GLU D 1 41 ? -16.833 45.035 8.650 1.00 33.91 41 GLU D N 1
ATOM 2977 C CA . GLU D 1 41 ? -18.173 45.319 8.153 1.00 35.48 41 GLU D CA 1
ATOM 2978 C C . GLU D 1 41 ? -18.592 46.767 8.194 1.00 35.01 41 GLU D C 1
ATOM 2979 O O . GLU D 1 41 ? -18.319 47.476 9.165 1.00 34.85 41 GLU D O 1
ATOM 2985 N N . VAL D 1 42 ? -19.347 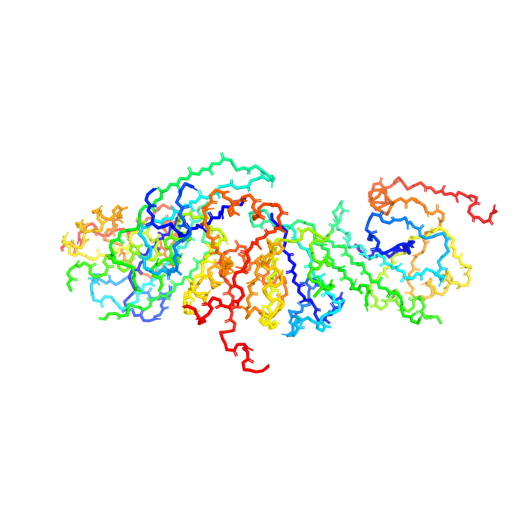47.155 7.177 1.00 34.67 42 VAL D N 1
ATOM 2986 C CA . VAL D 1 42 ? -19.911 48.501 7.098 1.00 34.72 42 VAL D CA 1
ATOM 2987 C C . VAL D 1 42 ? -21.382 48.404 7.477 1.00 34.39 42 VAL D C 1
ATOM 2988 O O . VAL D 1 42 ? -22.109 47.428 7.125 1.00 33.06 42 VAL D O 1
ATOM 2992 N N . VAL D 1 43 ? -21.796 49.378 8.272 1.00 32.85 43 VAL D N 1
ATOM 2993 C CA . VAL D 1 43 ? -23.166 49.465 8.724 1.00 32.02 43 VAL D CA 1
ATOM 2994 C C . VAL D 1 43 ? -23.652 50.893 8.505 1.00 30.77 43 VAL D C 1
ATOM 2995 O O . VAL D 1 43 ? -22.915 51.876 8.669 1.00 28.14 43 VAL D O 1
ATOM 2999 N N . GLU D 1 44 ? -24.895 50.971 8.074 1.00 30.85 44 GLU D N 1
ATOM 3000 C CA . GLU D 1 44 ? -25.552 52.243 7.724 1.00 31.27 44 GLU D CA 1
ATOM 3001 C C . GLU D 1 44 ? -26.174 52.790 8.956 1.00 31.15 44 GLU D C 1
ATOM 3002 O O . GLU D 1 44 ? -26.822 52.060 9.690 1.00 31.02 44 GLU D O 1
ATOM 3008 N N . VAL D 1 45 ? -25.919 54.069 9.212 1.00 32.42 45 VAL D N 1
ATOM 3009 C CA . VAL D 1 45 ? -26.525 54.770 10.289 1.00 33.64 45 VAL D CA 1
ATOM 3010 C C . VAL D 1 45 ? -28.041 54.764 9.972 1.00 35.58 45 VAL D C 1
ATOM 3011 O O . VAL D 1 45 ? -28.485 55.390 8.976 1.00 34.09 45 VAL D O 1
ATOM 3015 N N . PRO D 1 46 ? -28.836 54.015 10.786 1.00 36.89 46 PRO D N 1
ATOM 3016 C CA . PRO D 1 46 ? -30.281 54.014 10.510 1.00 37.09 46 PRO D CA 1
ATOM 3017 C C . PRO D 1 46 ? -30.978 55.310 10.995 1.00 37.47 46 PRO D C 1
ATOM 3018 O O . PRO D 1 46 ? -32.195 55.327 11.169 1.00 38.50 46 PRO D O 1
ATOM 3022 N N . PHE D 1 47 ? -30.222 56.408 11.123 1.00 35.98 47 PHE D N 1
ATOM 3023 C CA . PHE D 1 47 ? -30.781 57.671 11.580 1.00 35.87 47 PHE D CA 1
ATOM 3024 C C . PHE D 1 47 ? -31.078 58.680 10.512 1.00 36.43 47 PHE D C 1
ATOM 3025 O O . PHE D 1 47 ? -31.147 59.886 10.844 1.00 38.33 47 PHE D O 1
ATOM 3033 N N . GLY D 1 51 ? -30.608 63.920 18.251 1.00 27.90 51 GLY D N 1
ATOM 3034 C CA . GLY D 1 51 ? -29.932 64.414 19.470 1.00 26.54 51 GLY D CA 1
ATOM 3035 C C . GLY D 1 51 ? -28.448 64.066 19.510 1.00 26.47 51 GLY D C 1
ATOM 3036 O O . GLY D 1 51 ? -28.011 63.104 18.860 1.00 27.99 51 GLY D O 1
ATOM 3037 N N . PRO D 1 52 ? -27.658 64.824 20.294 1.00 25.92 52 PRO D N 1
ATOM 3038 C CA . PRO D 1 52 ? -26.207 64.605 20.281 1.00 25.68 52 PRO D CA 1
ATOM 3039 C C . PRO D 1 52 ? -25.718 63.282 20.891 1.00 26.29 52 PRO D C 1
ATOM 3040 O O . PRO D 1 52 ? -24.507 63.030 20.973 1.00 28.97 52 PRO D O 1
ATOM 3044 N N . GLY D 1 53 ? -26.654 62.346 21.122 1.00 26.49 53 GLY D N 1
ATOM 3045 C CA . GLY D 1 53 ? -26.308 61.095 21.772 1.00 25.40 53 GLY D CA 1
ATOM 3046 C C . GLY D 1 53 ? -26.592 59.950 20.858 1.00 24.99 53 GLY D C 1
ATOM 3047 O O . GLY D 1 53 ? -26.145 58.852 21.100 1.00 26.54 53 GLY D O 1
ATOM 3048 N N . ASP D 1 54 ? -27.304 60.225 19.778 1.00 24.14 54 ASP D N 1
ATOM 3049 C CA . ASP D 1 54 ? -27.569 59.271 18.764 1.00 24.65 54 ASP D CA 1
ATOM 3050 C C . ASP D 1 54 ? -26.398 58.449 18.188 1.00 23.66 54 ASP D C 1
ATOM 3051 O O . ASP D 1 54 ? -26.368 57.200 18.265 1.00 23.31 54 ASP D O 1
ATOM 3056 N N . LEU D 1 55 ? -25.452 59.143 17.581 1.00 23.01 55 LEU D N 1
ATOM 3057 C CA . LEU D 1 55 ? -24.330 58.458 16.958 1.00 23.99 55 LEU D CA 1
ATOM 3058 C C . LEU D 1 55 ? -23.421 57.772 17.988 1.00 23.56 55 LEU D C 1
ATOM 3059 O O . LEU D 1 55 ? -22.979 56.673 17.763 1.00 24.61 55 LEU D O 1
ATOM 3064 N N . PRO D 1 56 ? -23.098 58.446 19.107 1.00 23.01 56 PRO D N 1
ATOM 3065 C CA . PRO D 1 56 ? -22.279 57.731 20.128 1.00 20.39 56 PRO D CA 1
ATOM 3066 C C . PRO D 1 56 ? -22.994 56.428 20.597 1.00 20.67 56 PRO D C 1
ATOM 3067 O O . PRO D 1 56 ? -22.365 55.364 20.666 1.00 17.00 56 PRO D O 1
ATOM 3071 N N . ASN D 1 57 ? -24.295 56.520 20.871 1.00 20.13 57 ASN D N 1
ATOM 3072 C CA . ASN D 1 57 ? -25.066 55.364 21.346 1.00 20.84 57 ASN D CA 1
ATOM 3073 C C . ASN D 1 57 ? -25.035 54.329 20.222 1.00 20.35 57 ASN D C 1
ATOM 3074 O O . ASN D 1 57 ? -24.852 53.186 20.487 1.00 21.53 57 ASN D O 1
ATOM 3079 N N . PHE D 1 58 ? -25.184 54.758 18.972 1.00 20.15 58 PHE D N 1
ATOM 3080 C CA . PHE D 1 58 ? -25.079 53.861 17.815 1.00 21.61 58 PHE D CA 1
ATOM 3081 C C . PHE D 1 58 ? -23.746 53.091 17.805 1.00 21.87 58 PHE D C 1
ATOM 3082 O O . PHE D 1 58 ? -23.673 51.887 17.561 1.00 22.04 58 PHE D O 1
ATOM 3090 N N . ILE D 1 59 ? -22.686 53.800 18.105 1.00 20.76 59 ILE D N 1
ATOM 3091 C CA . ILE D 1 59 ? -21.383 53.190 18.001 1.00 21.35 59 ILE D CA 1
ATOM 3092 C C . ILE D 1 59 ? -21.106 52.270 19.198 1.00 21.05 59 ILE D C 1
ATOM 3093 O O . ILE D 1 59 ? -20.675 51.109 19.020 1.00 21.70 59 ILE D O 1
ATOM 3098 N N . LYS D 1 60 ? -21.417 52.749 20.396 1.00 21.98 60 LYS D N 1
ATOM 3099 C CA . LYS D 1 60 ? -21.348 51.918 21.590 1.00 24.24 60 LYS D CA 1
ATOM 3100 C C . LYS D 1 60 ? -22.140 50.635 21.398 1.00 24.77 60 LYS D C 1
ATOM 3101 O O . LYS D 1 60 ? -21.721 49.583 21.814 1.00 26.70 60 LYS D O 1
ATOM 3107 N N . ASP D 1 61 ? -23.338 50.738 20.829 1.00 25.21 61 ASP D N 1
ATOM 3108 C CA . ASP D 1 61 ? -24.240 49.582 20.700 1.00 25.70 61 ASP D CA 1
ATOM 3109 C C . ASP D 1 61 ? -23.823 48.653 19.563 1.00 24.48 61 ASP D C 1
ATOM 3110 O O . ASP D 1 61 ? -24.425 47.606 19.337 1.00 27.00 61 ASP D O 1
ATOM 3115 N N . HIS D 1 62 ? -22.766 49.012 18.873 1.00 24.51 62 HIS D N 1
ATOM 3116 C CA . HIS D 1 62 ? -22.130 48.068 17.995 1.00 24.09 62 HIS D CA 1
ATOM 3117 C C . HIS D 1 62 ? -20.870 47.448 18.484 1.00 23.53 62 HIS D C 1
ATOM 3118 O O . HIS D 1 62 ? -20.234 46.702 17.743 1.00 26.25 62 HIS D O 1
ATOM 3125 N N . GLY D 1 63 ? -20.519 47.717 19.730 1.00 23.41 63 GLY D N 1
ATOM 3126 C CA . GLY D 1 63 ? -19.386 47.072 20.396 1.00 22.34 63 GLY D CA 1
ATOM 3127 C C . GLY D 1 63 ? -18.034 47.756 20.178 1.00 23.73 63 GLY D C 1
ATOM 3128 O O . GLY D 1 63 ? -17.022 47.217 20.585 1.00 23.95 63 GLY D O 1
ATOM 3129 N N . ALA D 1 64 ? -18.020 48.943 19.561 1.00 25.03 64 ALA D N 1
ATOM 3130 C CA . ALA D 1 64 ? -16.764 49.677 19.261 1.00 26.27 64 ALA D CA 1
ATOM 3131 C C . ALA D 1 64 ? -16.167 50.306 20.502 1.00 26.01 64 ALA D C 1
ATOM 3132 O O . ALA D 1 64 ? -16.872 50.996 21.282 1.00 26.71 64 ALA D O 1
ATOM 3134 N N . LYS D 1 65 ? -14.866 50.109 20.689 1.00 24.34 65 LYS D N 1
ATOM 3135 C CA . LYS D 1 65 ? -14.210 50.705 21.886 1.00 22.35 65 LYS D CA 1
ATOM 3136 C C . LYS D 1 65 ? -13.429 51.950 21.587 1.00 20.80 65 LYS D C 1
ATOM 3137 O O . LYS D 1 65 ? -13.122 52.730 22.485 1.00 20.63 65 LYS D O 1
ATOM 3143 N N . ILE D 1 66 ? -13.038 52.089 20.325 1.00 19.58 66 ILE D N 1
ATOM 3144 C CA . ILE D 1 66 ? -12.254 53.235 19.832 1.00 18.66 66 ILE D CA 1
ATOM 3145 C C . ILE D 1 66 ? -12.857 53.739 18.522 1.00 18.10 66 ILE D C 1
ATOM 3146 O O . ILE D 1 66 ? -13.365 52.949 17.707 1.00 16.94 66 ILE D O 1
ATOM 3151 N N . VAL D 1 67 ? -12.807 55.053 18.310 1.00 18.56 67 VAL D N 1
ATOM 3152 C CA . VAL D 1 67 ? -13.335 55.648 17.075 1.00 17.85 67 VAL D CA 1
ATOM 3153 C C . VAL D 1 67 ? -12.218 56.395 16.430 1.00 19.29 67 VAL D C 1
ATOM 3154 O O . VAL D 1 67 ? -11.529 57.226 17.086 1.00 21.40 67 VAL D O 1
ATOM 3158 N N . LEU D 1 68 ? -11.992 56.131 15.143 1.00 20.97 68 LEU D N 1
ATOM 3159 C CA . LEU D 1 68 ? -10.980 56.844 14.393 1.00 21.82 68 LEU D CA 1
ATOM 3160 C C . LEU D 1 68 ? -11.617 57.864 13.475 1.00 23.91 68 LEU D C 1
ATOM 3161 O O . LEU D 1 68 ? -12.335 57.522 12.515 1.00 23.08 68 LEU D O 1
ATOM 3166 N N . THR D 1 69 ? -11.355 59.128 13.744 1.00 23.63 69 THR D N 1
ATOM 3167 C CA . THR D 1 69 ? -11.974 60.077 12.895 1.00 24.75 69 THR D CA 1
ATOM 3168 C C . THR D 1 69 ? -11.057 61.177 12.492 1.00 23.97 69 THR D C 1
ATOM 3169 O O . THR D 1 69 ? -9.878 61.197 12.855 1.00 22.04 69 THR D O 1
ATOM 3173 N N . TYR D 1 70 ? -11.637 62.125 11.770 1.00 21.64 70 TYR D N 1
ATOM 3174 C CA . TYR D 1 70 ? -10.900 63.281 11.405 1.00 21.79 70 TYR D CA 1
ATOM 3175 C C . TYR D 1 70 ? -11.420 64.405 12.297 1.00 22.49 70 TYR D C 1
ATOM 3176 O O . TYR D 1 70 ? -10.770 64.773 13.274 1.00 21.57 70 TYR D O 1
ATOM 3185 N N . GLY D 1 71 ? -12.594 64.953 11.968 1.00 20.86 71 GLY D N 1
ATOM 3186 C CA . GLY D 1 71 ? -13.141 65.991 12.802 1.00 19.88 71 GLY D CA 1
ATOM 3187 C C . GLY D 1 71 ? -14.322 65.493 13.563 1.00 20.75 71 GLY D C 1
ATOM 3188 O O . GLY D 1 71 ? -15.022 64.583 13.148 1.00 21.00 71 GLY D O 1
ATOM 3189 N N . ILE D 1 72 ? -14.574 66.109 14.697 1.00 20.15 72 ILE D N 1
ATOM 3190 C CA . ILE D 1 72 ? -15.671 65.663 15.508 1.00 20.96 72 ILE D CA 1
ATOM 3191 C C . ILE D 1 72 ? -15.896 66.750 16.496 1.00 21.82 72 ILE D C 1
ATOM 3192 O O . ILE D 1 72 ? -14.931 67.428 16.868 1.00 22.77 72 ILE D O 1
ATOM 3197 N N . GLY D 1 73 ? -17.165 66.960 16.858 1.00 23.55 73 GLY D N 1
ATOM 3198 C CA . GLY D 1 73 ? -17.605 67.964 17.846 1.00 23.30 73 GLY D CA 1
ATOM 3199 C C . GLY D 1 73 ? -17.248 67.549 19.261 1.00 24.48 73 GLY D C 1
ATOM 3200 O O . GLY D 1 73 ? -17.081 66.361 19.563 1.00 25.27 73 GLY D O 1
ATOM 3201 N N . ARG D 1 74 ? -17.070 68.538 20.131 1.00 25.55 74 ARG D N 1
ATOM 3202 C CA . ARG D 1 74 ? -16.578 68.293 21.475 1.00 25.94 74 ARG D CA 1
ATOM 3203 C C . ARG D 1 74 ? -17.639 67.525 22.283 1.00 25.40 74 ARG D C 1
ATOM 3204 O O . ARG D 1 74 ? -17.330 66.682 23.142 1.00 24.18 74 ARG D O 1
ATOM 3212 N N . ARG D 1 75 ? -18.895 67.802 21.964 1.00 23.48 75 ARG D N 1
ATOM 3213 C CA . ARG D 1 75 ? -20.014 67.132 22.607 1.00 22.29 75 ARG D CA 1
ATOM 3214 C C . ARG D 1 75 ? -19.993 65.611 22.302 1.00 22.53 75 ARG D C 1
ATOM 3215 O O . ARG D 1 75 ? -20.176 64.785 23.174 1.00 21.60 75 ARG D O 1
ATOM 3223 N N . ALA D 1 76 ? -19.740 65.266 21.040 1.00 22.48 76 ALA D N 1
ATOM 3224 C CA . ALA D 1 76 ? -19.663 63.862 20.664 1.00 21.93 76 ALA D CA 1
ATOM 3225 C C . ALA D 1 76 ? -18.475 63.175 21.404 1.00 21.30 76 ALA D C 1
ATOM 3226 O O . ALA D 1 76 ? -18.646 62.063 21.918 1.00 20.63 76 ALA D O 1
ATOM 3228 N N . ILE D 1 77 ? -17.306 63.834 21.450 1.00 20.01 77 ILE D N 1
ATOM 3229 C CA . ILE D 1 77 ? -16.139 63.342 22.228 1.00 18.83 77 ILE D CA 1
ATOM 3230 C C . ILE D 1 77 ? -16.507 63.154 23.690 1.00 18.95 77 ILE D C 1
ATOM 3231 O O . ILE D 1 77 ? -16.180 62.155 24.296 1.00 19.48 77 ILE D O 1
ATOM 3236 N N . GLU D 1 78 ? -17.208 64.114 24.270 1.00 19.06 78 GLU D N 1
ATOM 3237 C CA . GLU D 1 78 ? -17.709 63.948 25.647 1.00 19.44 78 GLU D CA 1
ATOM 3238 C C . GLU D 1 78 ? -18.562 62.729 25.866 1.00 19.73 78 GLU D C 1
ATOM 3239 O O . GLU D 1 78 ? -18.323 61.965 26.763 1.00 20.06 78 GLU D O 1
ATOM 3245 N N . TYR D 1 79 ? -19.621 62.583 25.074 1.00 20.73 79 TYR D N 1
ATOM 3246 C CA . TYR D 1 79 ? -20.555 61.456 25.242 1.00 21.37 79 TYR D CA 1
ATOM 3247 C C . TYR D 1 79 ? -19.868 60.113 24.984 1.00 20.57 79 TYR D C 1
ATOM 3248 O O . TYR D 1 79 ? -20.117 59.114 25.697 1.00 20.98 79 TYR D O 1
ATOM 3257 N N . PHE D 1 80 ? -18.991 60.076 23.986 1.00 18.98 80 PHE D N 1
ATOM 3258 C CA . PHE D 1 80 ? -18.245 58.850 23.742 1.00 19.44 80 PHE D CA 1
ATOM 3259 C C . PHE D 1 80 ? -17.497 58.480 25.011 1.00 19.94 80 PHE D C 1
ATOM 3260 O O . PHE D 1 80 ? -17.541 57.353 25.457 1.00 18.33 80 PHE D O 1
ATOM 3268 N N . ASN D 1 81 ? -16.763 59.457 25.558 1.00 19.23 81 ASN D N 1
ATOM 3269 C CA . ASN D 1 81 ? -15.957 59.204 26.719 1.00 21.24 81 ASN D CA 1
ATOM 3270 C C . ASN D 1 81 ? -16.803 58.722 27.909 1.00 20.81 81 ASN D C 1
ATOM 3271 O O . ASN D 1 81 ? -16.436 57.754 28.572 1.00 20.06 81 ASN D O 1
ATOM 3276 N N . SER D 1 82 ? -17.932 59.388 28.148 1.00 21.02 82 SER D N 1
ATOM 3277 C CA . SER D 1 82 ? -18.905 58.913 29.149 1.00 22.32 82 SER D CA 1
ATOM 3278 C C . SER D 1 82 ? -19.374 57.468 28.931 1.00 22.34 82 SER D C 1
ATOM 3279 O O . SER D 1 82 ? -19.743 56.782 29.904 1.00 23.60 82 SER D O 1
ATOM 3282 N N . LEU D 1 83 ? -19.366 57.020 27.670 1.00 21.67 83 LEU D N 1
ATOM 3283 C CA . LEU D 1 83 ? -19.767 55.668 27.313 1.00 19.64 83 LEU D CA 1
ATOM 3284 C C . LEU D 1 83 ? -18.576 54.753 27.416 1.00 20.06 83 LEU D C 1
ATOM 3285 O O . LEU D 1 83 ? -18.674 53.596 27.156 1.00 17.88 83 LEU D O 1
ATOM 3290 N N . GLY D 1 84 ? -17.419 55.300 27.759 1.00 21.25 84 GLY D N 1
ATOM 3291 C CA . GLY D 1 84 ? -16.243 54.501 27.951 1.00 20.05 84 GLY D CA 1
ATOM 3292 C C . GLY D 1 84 ? -15.565 54.241 26.620 1.00 20.32 84 GLY D C 1
ATOM 3293 O O . GLY D 1 84 ? -14.811 53.213 26.460 1.00 21.34 84 GLY D O 1
ATOM 3294 N N . ILE D 1 85 ? -15.757 55.174 25.676 1.00 18.97 85 ILE D N 1
ATOM 3295 C CA . ILE D 1 85 ? -15.180 55.050 24.308 1.00 17.25 85 ILE D CA 1
ATOM 3296 C C . ILE D 1 85 ? -14.216 56.186 24.013 1.00 17.01 85 ILE D C 1
ATOM 3297 O O . ILE D 1 85 ? -14.512 57.332 24.307 1.00 16.22 85 ILE D O 1
ATOM 3302 N N . SER D 1 86 ? -13.088 55.878 23.384 1.00 17.54 86 SER D N 1
ATOM 3303 C CA . SER D 1 86 ? -12.041 56.901 23.165 1.00 18.51 86 SER D CA 1
ATOM 3304 C C . SER D 1 86 ? -12.037 57.204 21.698 1.00 18.07 86 SER D C 1
ATOM 3305 O O . SER D 1 86 ? -12.361 56.379 20.915 1.00 17.51 86 SER D O 1
ATOM 3308 N N . VAL D 1 87 ? -11.654 58.406 21.333 1.00 19.47 87 VAL D N 1
ATOM 3309 C CA . VAL D 1 87 ? -11.736 58.890 19.963 1.00 18.26 87 VAL D CA 1
ATOM 3310 C C . VAL D 1 87 ? -10.361 59.385 19.552 1.00 18.27 87 VAL D C 1
ATOM 3311 O O . VAL D 1 87 ? -9.630 59.987 20.370 1.00 20.31 87 VAL D O 1
ATOM 3315 N N . VAL D 1 88 ? -9.974 59.119 18.326 1.00 17.76 88 VAL D N 1
ATOM 3316 C CA . VAL D 1 88 ? -8.681 59.593 17.787 1.00 18.05 88 VAL D CA 1
ATOM 3317 C C . VAL D 1 88 ? -9.107 60.596 16.727 1.00 18.88 88 VAL D C 1
ATOM 3318 O O . VAL D 1 88 ? -9.973 60.272 15.912 1.00 17.39 88 VAL D O 1
ATOM 3322 N N . THR D 1 89 ? -8.540 61.798 16.734 1.00 19.53 89 THR D N 1
ATOM 3323 C CA . THR D 1 89 ? -8.880 62.803 15.733 1.00 20.76 89 THR D CA 1
ATOM 3324 C C . THR D 1 89 ? -7.719 63.084 14.763 1.00 20.32 89 THR D C 1
ATOM 3325 O O . THR D 1 89 ? -6.592 62.662 15.011 1.00 20.46 89 THR D O 1
ATOM 3329 N N . GLY D 1 90 ? -7.963 63.818 13.661 1.00 20.71 90 GLY D N 1
ATOM 3330 C CA . GLY D 1 90 ? -6.853 64.145 12.730 1.00 20.07 90 GLY D CA 1
ATOM 3331 C C . GLY D 1 90 ? -6.416 62.993 11.801 1.00 21.17 90 GLY D C 1
ATOM 3332 O O . GLY D 1 90 ? -5.428 63.120 11.035 1.00 21.08 90 GLY D O 1
ATOM 3333 N N . VAL D 1 91 ? -7.164 61.884 11.851 1.00 21.10 91 VAL D N 1
ATOM 3334 C CA . VAL D 1 91 ? -7.009 60.725 10.970 1.00 22.88 91 VAL D CA 1
ATOM 3335 C C . VAL D 1 91 ? -7.651 60.990 9.607 1.00 24.30 91 VAL D C 1
ATOM 3336 O O . VAL D 1 91 ? -8.843 61.343 9.519 1.00 24.45 91 VAL D O 1
ATOM 3340 N N . TYR D 1 92 ? -6.882 60.813 8.539 1.00 26.32 92 TYR D N 1
ATOM 3341 C CA . TYR D 1 92 ? -7.396 61.095 7.204 1.00 26.87 92 TYR D CA 1
ATOM 3342 C C . TYR D 1 92 ? -6.959 60.004 6.268 1.00 26.78 92 TYR D C 1
ATOM 3343 O O . TYR D 1 92 ? -6.069 59.233 6.603 1.00 28.58 92 TYR D O 1
ATOM 3352 N N . GLY D 1 93 ? -7.593 59.917 5.109 1.00 26.78 93 GLY D N 1
ATOM 3353 C CA . GLY D 1 93 ? -7.153 59.042 4.028 1.00 27.52 93 GLY D CA 1
ATOM 3354 C C . GLY D 1 93 ? -8.143 57.915 3.740 1.00 27.74 93 GLY D C 1
ATOM 3355 O O . GLY D 1 93 ? -9.259 57.887 4.259 1.00 27.63 93 GLY D O 1
ATOM 3356 N N . ARG D 1 94 ? -7.682 56.954 2.949 1.00 28.32 94 ARG D N 1
ATOM 3357 C CA . ARG D 1 94 ? -8.469 55.814 2.582 1.00 28.06 94 ARG D CA 1
ATOM 3358 C C . ARG D 1 94 ? -8.524 54.802 3.727 1.00 27.37 94 ARG D C 1
ATOM 3359 O O . ARG D 1 94 ? -7.520 54.431 4.334 1.00 26.72 94 ARG D O 1
ATOM 3367 N N . ILE D 1 95 ? -9.727 54.365 4.026 1.00 24.60 95 ILE D N 1
ATOM 3368 C CA . ILE D 1 95 ? -9.955 53.629 5.204 1.00 24.40 95 ILE D CA 1
ATOM 3369 C C . ILE D 1 95 ? -9.022 52.409 5.259 1.00 26.03 95 ILE D C 1
ATOM 3370 O O . ILE D 1 95 ? -8.459 52.132 6.323 1.00 26.75 95 ILE D O 1
ATOM 3375 N N . SER D 1 96 ? -8.806 51.718 4.132 1.00 26.62 96 SER D N 1
ATOM 3376 C CA . SER D 1 96 ? -7.943 50.505 4.133 1.00 28.52 96 SER D CA 1
ATOM 3377 C C . SER D 1 96 ? -6.516 50.830 4.577 1.00 29.62 96 SER D C 1
ATOM 3378 O O . SER D 1 96 ? -5.895 50.079 5.355 1.00 30.60 96 SER D O 1
ATOM 3381 N N . ASP D 1 97 ? -6.010 51.972 4.100 1.00 29.60 97 ASP D N 1
ATOM 3382 C CA . ASP D 1 97 ? -4.664 52.475 4.457 1.00 29.50 97 ASP D CA 1
ATOM 3383 C C . ASP D 1 97 ? -4.530 52.776 5.967 1.00 27.54 97 ASP D C 1
ATOM 3384 O O . ASP D 1 97 ? -3.559 52.409 6.634 1.00 26.70 97 ASP D O 1
ATOM 3389 N N . VAL D 1 98 ? -5.550 53.411 6.494 1.00 26.44 98 VAL D N 1
ATOM 3390 C CA . VAL D 1 98 ? -5.693 53.694 7.951 1.00 24.53 98 VAL D CA 1
ATOM 3391 C C . VAL D 1 98 ? -5.749 52.488 8.849 1.00 23.98 98 VAL D C 1
ATOM 3392 O O . VAL D 1 98 ? -5.120 52.488 9.914 1.00 23.31 98 VAL D O 1
ATOM 3396 N N . ILE D 1 99 ? -6.500 51.463 8.445 1.00 22.17 99 ILE D N 1
ATOM 3397 C CA . ILE D 1 99 ? -6.492 50.184 9.153 1.00 23.64 99 ILE D CA 1
ATOM 3398 C C . ILE D 1 99 ? -5.097 49.591 9.310 1.00 25.32 99 ILE D C 1
ATOM 3399 O O . ILE D 1 99 ? -4.700 49.180 10.409 1.00 27.57 99 ILE D O 1
ATOM 3404 N N . LYS D 1 100 ? -4.326 49.535 8.241 1.00 27.20 100 LYS D N 1
ATOM 3405 C CA . LYS D 1 100 ? -3.042 48.909 8.431 1.00 28.82 100 LYS D CA 1
ATOM 3406 C C . LYS D 1 100 ? -2.061 49.839 9.171 1.00 27.65 100 LYS D C 1
ATOM 3407 O O . LYS D 1 100 ? -1.216 49.383 9.920 1.00 27.85 100 LYS D O 1
ATOM 3413 N N . ALA D 1 101 ? -2.252 51.147 9.035 1.00 26.80 101 ALA D N 1
ATOM 3414 C CA . ALA D 1 101 ? -1.428 52.131 9.744 1.00 26.19 101 ALA D CA 1
ATOM 3415 C C . ALA D 1 101 ? -1.775 52.151 11.238 1.00 25.81 101 ALA D C 1
ATOM 3416 O O . ALA D 1 101 ? -0.927 52.476 12.067 1.00 25.70 101 ALA D O 1
ATOM 3418 N N . PHE D 1 102 ? -3.019 51.834 11.572 1.00 23.46 102 PHE D N 1
ATOM 3419 C CA . PHE D 1 102 ? -3.426 51.688 12.954 1.00 23.62 102 PHE D CA 1
ATOM 3420 C C . PHE D 1 102 ? -2.710 50.464 13.530 1.00 24.56 102 PHE D C 1
ATOM 3421 O O . PHE D 1 102 ? -2.111 50.523 14.604 1.00 25.20 102 PHE D O 1
ATOM 3429 N N . ILE D 1 103 ? -2.824 49.358 12.820 1.00 23.85 103 ILE D N 1
ATOM 3430 C CA . ILE D 1 103 ? -2.192 48.109 13.179 1.00 27.48 103 ILE D CA 1
ATOM 3431 C C . ILE D 1 103 ? -0.643 48.209 13.276 1.00 27.87 103 ILE D C 1
ATOM 3432 O O . ILE D 1 103 ? -0.078 47.722 14.249 1.00 29.99 103 ILE D O 1
ATOM 3437 N N . GLY D 1 104 ? 0.009 48.857 12.314 1.00 29.12 104 GLY D N 1
ATOM 3438 C CA . GLY D 1 104 ? 1.449 49.166 12.442 1.00 29.87 104 GLY D CA 1
ATOM 3439 C C . GLY D 1 104 ? 1.765 50.236 13.481 1.00 30.56 104 GLY D C 1
ATOM 3440 O O . GLY D 1 104 ? 2.884 50.734 13.543 1.00 31.23 104 GLY D O 1
ATOM 3441 N N . GLY D 1 105 ? 0.800 50.638 14.294 1.00 31.08 105 GLY D N 1
ATOM 3442 C CA . GLY D 1 105 ? 1.027 51.791 15.183 1.00 31.69 105 GLY D CA 1
ATOM 3443 C C . GLY D 1 105 ? 0.887 53.113 14.447 1.00 31.81 105 GLY D C 1
ATOM 3444 O O . GLY D 1 105 ? -0.070 53.846 14.625 1.00 35.04 105 GLY D O 1
ATOM 3445 N N . LYS D 1 106 ? 1.805 53.389 13.568 1.00 31.21 106 LYS D N 1
ATOM 3446 C CA . LYS D 1 106 ? 1.937 54.621 12.824 1.00 30.17 106 LYS D CA 1
ATOM 3447 C C . LYS D 1 106 ? 0.729 55.201 12.103 1.00 31.46 106 LYS D C 1
ATOM 3448 O O . LYS D 1 106 ? 0.684 55.108 10.842 1.00 32.55 106 LYS D O 1
ATOM 3454 N N . LEU D 1 107 ? -0.205 55.833 12.822 1.00 29.92 107 LEU D N 1
ATOM 3455 C CA . LEU D 1 107 ? -1.216 56.671 12.145 1.00 29.53 107 LEU D CA 1
ATOM 3456 C C . LEU D 1 107 ? -0.675 58.003 11.654 1.00 29.40 107 LEU D C 1
ATOM 3457 O O . LEU D 1 107 ? 0.111 58.689 12.332 1.00 28.31 107 LEU D O 1
ATOM 3462 N N . LYS D 1 108 ? -1.173 58.404 10.488 1.00 29.48 108 LYS D N 1
ATOM 3463 C CA . LYS D 1 108 ? -0.819 59.671 9.886 1.00 29.07 108 LYS D CA 1
ATOM 3464 C C . LYS D 1 108 ? -1.854 60.647 10.391 1.00 28.11 108 LYS D C 1
ATOM 3465 O O . LYS D 1 108 ? -2.999 60.623 9.921 1.00 28.34 108 LYS D O 1
ATOM 3471 N N . ILE D 1 109 ? -1.447 61.520 11.304 1.00 24.13 109 ILE D N 1
ATOM 3472 C CA . ILE D 1 109 ? -2.362 62.382 11.944 1.00 23.91 109 ILE D CA 1
ATOM 3473 C C . ILE D 1 109 ? -2.202 63.833 11.498 1.00 25.41 109 ILE D C 1
ATOM 3474 O O . ILE D 1 109 ? -1.083 64.332 11.550 1.00 26.68 109 ILE D O 1
ATOM 3479 N N . ASP D 1 110 ? -3.275 64.570 11.201 1.00 26.11 110 ASP D N 1
ATOM 3480 C CA . ASP D 1 110 ? -3.032 66.021 11.031 1.00 29.50 110 ASP D CA 1
ATOM 3481 C C . ASP D 1 110 ? -3.471 66.817 12.239 1.00 29.90 110 ASP D C 1
ATOM 3482 O O . ASP D 1 110 ? -4.669 67.005 12.565 1.00 28.93 110 ASP D O 1
ATOM 3487 N N . TYR D 1 111 ? -2.441 67.256 12.960 1.00 32.82 111 TYR D N 1
ATOM 3488 C CA . TYR D 1 111 ? -2.602 67.702 14.320 1.00 32.30 111 TYR D CA 1
ATOM 3489 C C . TYR D 1 111 ? -3.280 69.013 14.289 1.00 33.26 111 TYR D C 1
ATOM 3490 O O . TYR D 1 111 ? -3.853 69.445 15.285 1.00 33.19 111 TYR D O 1
ATOM 3499 N N . ASP D 1 112 ? -3.255 69.645 13.129 1.00 35.75 112 ASP D N 1
ATOM 3500 C CA . ASP D 1 112 ? -3.932 70.945 12.967 1.00 38.41 112 ASP D CA 1
ATOM 3501 C C . ASP D 1 112 ? -5.194 70.827 12.157 1.00 38.28 112 ASP D C 1
ATOM 3502 O O . ASP D 1 112 ? -5.339 71.507 11.143 1.00 40.40 112 ASP D O 1
ATOM 3507 N N . TRP D 1 113 ? -6.126 69.990 12.606 1.00 37.29 113 TRP D N 1
ATOM 3508 C CA . TRP D 1 113 ? -7.363 69.783 11.858 1.00 35.57 113 TRP D CA 1
ATOM 3509 C C . TRP D 1 113 ? -8.452 70.684 12.387 1.00 34.25 113 TRP D C 1
ATOM 3510 O O . TRP D 1 113 ? -9.408 70.972 11.673 1.00 34.72 113 TRP D O 1
ATOM 3521 N N . LYS D 1 114 ? -8.346 71.066 13.654 1.00 32.21 114 LYS D N 1
ATOM 3522 C CA . LYS D 1 114 ? -9.333 71.953 14.330 1.00 32.08 114 LYS D CA 1
ATOM 3523 C C . LYS D 1 114 ? -9.695 73.256 13.602 1.00 31.19 114 LYS D C 1
ATOM 3524 O O . LYS D 1 114 ? -9.344 73.441 12.406 1.00 31.05 114 LYS D O 1
#

CATH classification: 3.30.420.130

Foldseek 3Di:
DKEKFQFQDQPWLQTKGDLEDPPGFKMWIWDDDQLDTDDIDIDTQPVLRVLVVCVVVVHQEYEHADYDPVNQVVNVVSNHHYHYQAIDRNNVQSNCVSVVHGDGDPPSVD/DKEKFQFQDPVALQGKGDLEDVPGQKIWIWDDDQLDTPDTDIDGDPVVRVLVVVVVVPHAEYEHADYDPVVQVVNVVVNHHYDYQAIDRNNVQSNCVNVVHTDGHPPSPVD/DKEKFFFPDQLQTKGDLEVVCGQKIWIFDDDQLDGPDIHMDGHDDDDPLRVLVVCVVVPHQEYEHADYDVVVCVSNVVVNHYYHYQAIDRNVVQSNCVSVVHTDGPPPSHPD/DKEKFFFCDPPALQGKGDQEDVPGQKIWIFDADPLDTPDIDMDGQPDPLLRVLVVCVVVVHQEYEHADYDVSNQVNNVVSNHHYHYQAIDRNNVQSVCVSVVHTDGDPPSD

Secondary structure (DSSP, 8-state):
-EEEEEESSS-GGGSBBPSBTTT--EEEEEEEETTEEEEEEEEE----HHHHHHHHTT--EEE-SB--HHHHHHHHHTT-EEE-SB-SBHHHHHHHHHTT---B-TTTT-/-EEEEEESSTTGGGSBBPSBTTT--EEEEEEEETTEE---EEEE----HHHHHHHHTT--EEE-SB--HHHHHHHHHTT-EEE-SB-SBHHHHHHHHHTT---B-TTTT--/-EEEEEES----SBB-SBTTT-SEEEEEEEETTEEEEEEEEEPPS----HHHHHHHHTT-SEEE-SB--HHHHHHHHHTT-EEE-SB-SBHHHHHHHHHTT---B-TT-TT-/-EEEEEESSTTGGGSBBPSBTTT--EEEEEEEETTEEEEEEEEE----TTHHHHHHHTTT-SEEE-SB--HHHHHHHHHTT-EEE-SB-SBHHHHHHHHHTS---B-TT--

Radius of gyration: 26.69 Å; Cα contacts (8 Å, |Δi|>4): 1031; chains: 4; bounding box: 55×92×53 Å

Sequence (444 aa):
MRVAIPAEDDRGIKSNVSKHFGRSRYFVFVDIEGEDVKNVEVVEVPFGDLPNFIKDHGAKIVLTYGIGRRAIEYFNSLGISVVTGVYGRISDVIKAFIGGKLKIDYDWKEMRVAIPAEDDRGIKSNVSKHFGRSRYFVFVDIEGEDVKNVEVVEVPFGDLPNFIKDHGAKIVLTYGIGRRAIEYFNSLGISVVTGVYGRISDVIKAFIGGKLKIDYDWKEKMRVAIPAEDDIKSNVSKHFGRSRYFVFVDIEGEDVKNVEVVEVPFEEHGDLPNFIKDHGAKIVLTYGIGRRAIEYFNSLGISVVTGVYGRISDVIKAFIGGKLKIDYDWKEKMRVAIPAEDDRGIKSNVSKHFGRSRYFVFVDIEGEDVKNVEVVEVPFGPGDLPNFIKDHGAKIVLTYGIGRRAIEYFNSLGISVVTGVYGRISDVIKAFIGGKLKIDYDWK

B-factor: mean 29.1, std 9.16, range [11.9, 72.97]

InterPro domains:
  IPR003731 Dinitrogenase iron-molybdenum cofactor biosynthesis [PF02579] (15-103)
  IPR033913 MTH1175 domain [cd00851] (1-103)
  IPR036105 Dinitrogenase iron-molybdenum cofactor biosynthesis superfamily [G3DSA:3.30.420.130] (1-105)
  IPR036105 Dinitrogenase iron-molybdenum cofactor biosynthesis superfamily [SSF53146] (1-108)
  IPR051840 NifX/NifY domain-containing protein [PTHR33937] (1-119)

Solvent-accessible surface area: 23088 Å² total; per-residue (Å²): 103,89,0,0,0,0,1,104,52,60,132,2,65,115,1,65,2,8,112,121,9,18,176,9,108,46,0,0,4,0,32,9,98,69,152,78,64,132,23,12,16,4,3,36,15,88,242,51,124,22,9,61,26,0,102,118,32,40,1,113,38,0,0,0,33,9,11,42,173,152,25,42,82,62,0,85,90,38,54,2,60,29,44,35,0,1,91,27,90,0,36,93,8,7,164,24,46,53,45,72,164,46,157,54,44,197,86,54,171,171,71,75,0,0,0,0,0,93,57,58,126,1,33,116,1,51,6,9,111,76,16,47,178,9,100,37,0,0,0,0,24,10,103,64,132,67,51,104,99,14,43,0,5,22,14,60,186,53,127,34,4,63,25,0,103,101,52,34,2,89,2,0,0,0,8,8,14,48,121,179,30,43,17,83,0,2,21,33,3,2,2,11,0,20,0,0,101,27,106,0,32,86,9,2,159,23,13,37,36,22,68,10,130,20,42,106,82,44,152,121,155,59,49,0,0,0,0,0,102,68,116,42,177,6,47,9,9,138,99,16,27,204,9,106,43,0,1,0,0,27,2,105,74,137,100,56,159,73,62,77,81,30,80,6,60,180,105,19,175,34,24,10,5,10,28,0,64,62,57,37,1,101,6,0,1,0,34,7,13,18,144,155,17,47,54,109,0,6,25,30,2,2,0,12,0,22,0,0,97,31,100,0,40,86,0,3,114,10,14,30,42,27,139,6,61,18,25,102,93,40,162,165,181,93,14,1,0,0,0,0,90,39,101,134,6,46,121,0,44,5,6,123,100,18,47,174,8,185,55,0,1,1,0,18,9,99,77,101,85,66,83,32,65,50,72,26,106,20,107,137,81,88,21,69,21,3,64,13,0,54,21,42,9,3,100,29,0,0,0,38,8,17,46,192,130,16,49,77,88,0,82,99,55,62,7,60,29,45,38,0,1,92,27,106,0,28,89,8,11,152,23,35,40,42,53,164,40,142,45,71,178,132,57,197

Nearest PDB structures (foldseek):
  2yx6-assembly1_A-2  TM=1.000E+00  e=1.370E-22  Pyrococcus horikoshii OT3
  2yx6-assembly3_D-3  TM=9.885E-01  e=6.083E-22  Pyrococcus horikoshii OT3
  2yx6-assembly2_C  TM=9.761E-01  e=3.984E-21  Pyrococcus horikoshii OT3
  1o13-assembly1_A  TM=9.541E-01  e=3.325E-12  Thermotoga maritima
  1t3v-assembly1_A  TM=8.868E-01  e=1.426E-10  Thermotoga maritima

Organism: Pyrococcus horikoshii (strain ATCC 700860 / DSM 12428 / JCM 9974 / NBRC 100139 / OT-3) (NCBI:txid70601)